Protein AF-0000000084341791 (afdb_homodimer)

Structure (mmCIF, N/CA/C/O backbone):
data_AF-0000000084341791-model_v1
#
loop_
_entity.id
_entity.type
_entity.pdbx_description
1 polymer 'Crotonobetainyl-CoA:carnitine CoA-transferase CaiB'
#
loop_
_atom_site.group_PDB
_atom_site.id
_atom_site.type_symbol
_atom_site.label_atom_id
_atom_site.label_alt_id
_atom_site.label_comp_id
_atom_site.label_asym_id
_atom_site.label_entity_id
_atom_site.label_seq_id
_atom_site.pdbx_PDB_ins_code
_atom_site.Cartn_x
_atom_site.Cartn_y
_atom_site.Cartn_z
_atom_site.occupancy
_atom_site.B_iso_or_equiv
_atom_site.auth_seq_id
_atom_site.auth_comp_id
_atom_site.auth_asym_id
_atom_site.auth_atom_id
_atom_site.pdbx_PDB_model_num
ATOM 1 N N . MET A 1 1 ? 6.156 20.516 -23.969 1 57.09 1 MET A N 1
ATOM 2 C CA . MET A 1 1 ? 6.762 19.234 -24.312 1 57.09 1 MET A CA 1
ATOM 3 C C . MET A 1 1 ? 5.691 18.156 -24.5 1 57.09 1 MET A C 1
ATOM 5 O O . MET A 1 1 ? 4.629 18.219 -23.891 1 57.09 1 MET A O 1
ATOM 9 N N . SER A 1 2 ? 5.855 17.297 -25.5 1 75 2 SER A N 1
ATOM 10 C CA . SER A 1 2 ? 4.84 16.328 -25.922 1 75 2 SER A CA 1
ATOM 11 C C . SER A 1 2 ? 4.688 15.211 -24.891 1 75 2 SER A C 1
ATOM 13 O O . SER A 1 2 ? 5.672 14.773 -24.297 1 75 2 SER A O 1
ATOM 15 N N . VAL A 1 3 ? 3.564 14.898 -24.438 1 87.69 3 VAL A N 1
ATOM 16 C CA . VAL A 1 3 ? 3.184 13.805 -23.547 1 87.69 3 VAL A CA 1
ATOM 17 C C . VAL A 1 3 ? 3.773 12.492 -24.062 1 87.69 3 VAL A C 1
ATOM 19 O O . VAL A 1 3 ? 3.799 12.25 -25.266 1 87.69 3 VAL A O 1
ATOM 22 N N . HIS A 1 4 ? 4.531 11.805 -23.219 1 94 4 HIS A N 1
ATOM 23 C CA . HIS A 1 4 ? 5.137 10.523 -23.562 1 94 4 HIS A CA 1
ATOM 24 C C . HIS A 1 4 ? 5.035 9.531 -22.406 1 94 4 HIS A C 1
ATOM 26 O O . HIS A 1 4 ? 4.566 9.883 -21.328 1 94 4 HIS A O 1
ATOM 32 N N . ALA A 1 5 ? 5.418 8.289 -22.688 1 96.75 5 ALA A N 1
ATOM 33 C CA . ALA A 1 5 ? 5.469 7.273 -21.641 1 96.75 5 ALA A CA 1
ATOM 34 C C . ALA A 1 5 ? 6.871 7.164 -21.047 1 96.75 5 ALA A C 1
ATOM 36 O O . ALA A 1 5 ? 7.828 6.859 -21.766 1 96.75 5 ALA A O 1
ATOM 37 N N . PRO A 1 6 ? 7.027 7.348 -19.797 1 97.62 6 PRO A N 1
ATOM 38 C CA . PRO A 1 6 ? 8.352 7.527 -19.203 1 97.62 6 PRO A CA 1
ATOM 39 C C . PRO A 1 6 ? 9.219 6.273 -19.312 1 97.62 6 PRO A C 1
ATOM 41 O O . PRO A 1 6 ? 10.453 6.371 -19.297 1 97.62 6 PRO A O 1
ATOM 44 N N . LEU A 1 7 ? 8.602 5.082 -19.484 1 98.25 7 LEU A N 1
ATOM 45 C CA . LEU A 1 7 ? 9.406 3.867 -19.484 1 98.25 7 LEU A CA 1
ATOM 46 C C . LEU A 1 7 ? 9.453 3.256 -20.891 1 98.25 7 LEU A C 1
ATOM 48 O O . LEU A 1 7 ? 9.797 2.082 -21.047 1 98.25 7 LEU A O 1
ATOM 52 N N . ASP A 1 8 ? 9.07 4.09 -21.844 1 97.31 8 ASP A N 1
ATOM 53 C CA . ASP A 1 8 ? 9.125 3.639 -23.234 1 97.31 8 ASP A CA 1
ATOM 54 C C . ASP A 1 8 ? 10.516 3.111 -23.578 1 97.31 8 ASP A C 1
ATOM 56 O O . ASP A 1 8 ? 11.523 3.709 -23.203 1 97.31 8 ASP A O 1
ATOM 60 N N . GLY A 1 9 ? 10.508 1.935 -24.266 1 97.38 9 GLY A N 1
ATOM 61 C CA . GLY A 1 9 ? 11.766 1.362 -24.719 1 97.38 9 GLY A CA 1
ATOM 62 C C . GLY A 1 9 ? 12.312 0.304 -23.781 1 97.38 9 GLY A C 1
ATOM 63 O O . GLY A 1 9 ? 13.234 -0.429 -24.141 1 97.38 9 GLY A O 1
ATOM 64 N N . LEU A 1 10 ? 11.781 0.151 -22.609 1 98.62 10 LEU A N 1
ATOM 65 C CA . LEU A 1 10 ? 12.25 -0.841 -21.656 1 98.62 10 LEU A CA 1
ATOM 66 C C . LEU A 1 10 ? 11.539 -2.174 -21.844 1 98.62 10 LEU A C 1
ATOM 68 O O . LEU A 1 10 ? 10.344 -2.203 -22.156 1 98.62 10 LEU A O 1
ATOM 72 N N . ILE A 1 11 ? 12.25 -3.256 -21.641 1 98.88 11 ILE A N 1
ATOM 73 C CA . ILE A 1 11 ? 11.688 -4.602 -21.688 1 98.88 11 ILE A CA 1
ATOM 74 C C . ILE A 1 11 ? 11.719 -5.219 -20.297 1 98.88 11 ILE A C 1
ATOM 76 O O . ILE A 1 11 ? 12.781 -5.324 -19.672 1 98.88 11 ILE A O 1
ATOM 80 N N . VAL A 1 12 ? 10.57 -5.586 -19.812 1 98.94 12 VAL A N 1
ATOM 81 C CA . VAL A 1 12 ? 10.406 -6.262 -18.531 1 98.94 12 VAL A CA 1
ATOM 82 C C . VAL A 1 12 ? 9.969 -7.707 -18.766 1 98.94 12 VAL A C 1
ATOM 84 O O . VAL A 1 12 ? 8.961 -7.953 -19.422 1 98.94 12 VAL A O 1
ATOM 87 N N . VAL A 1 13 ? 10.727 -8.648 -18.25 1 98.88 13 VAL A N 1
ATOM 88 C CA . VAL A 1 13 ? 10.336 -10.055 -18.234 1 98.88 13 VAL A CA 1
ATOM 89 C C . VAL A 1 13 ? 9.859 -10.438 -16.844 1 98.88 13 VAL A C 1
ATOM 91 O O . VAL A 1 13 ? 10.508 -10.125 -15.844 1 98.88 13 VAL A O 1
ATOM 94 N N . ALA A 1 14 ? 8.734 -11.125 -16.797 1 98.75 14 ALA A N 1
ATOM 95 C CA . ALA A 1 14 ? 8.141 -11.406 -15.5 1 98.75 14 ALA A CA 1
ATOM 96 C C . ALA A 1 14 ? 7.844 -12.898 -15.344 1 98.75 14 ALA A C 1
ATOM 98 O O . ALA A 1 14 ? 7.168 -13.492 -16.188 1 98.75 14 ALA A O 1
ATOM 99 N N . LEU A 1 15 ? 8.438 -13.484 -14.336 1 98.31 15 LEU A N 1
ATOM 100 C CA . LEU A 1 15 ? 8.031 -14.781 -13.789 1 98.31 15 LEU A CA 1
ATOM 101 C C . LEU A 1 15 ? 7.133 -14.602 -12.57 1 98.31 15 LEU A C 1
ATOM 103 O O . LEU A 1 15 ? 7.605 -14.648 -11.438 1 98.31 15 LEU A O 1
ATOM 107 N N . GLU A 1 16 ? 5.84 -14.422 -12.883 1 98 16 GLU A N 1
ATOM 108 C CA . GLU A 1 16 ? 4.961 -13.852 -11.859 1 98 16 GLU A CA 1
ATOM 109 C C . GLU A 1 16 ? 3.643 -14.617 -11.781 1 98 16 GLU A C 1
ATOM 111 O O . GLU A 1 16 ? 3.199 -15.203 -12.773 1 98 16 GLU A O 1
ATOM 116 N N . GLN A 1 17 ? 3.029 -14.57 -10.633 1 95.06 17 GLN A N 1
ATOM 117 C CA . GLN A 1 17 ? 1.684 -15.086 -10.398 1 95.06 17 GLN A CA 1
ATOM 118 C C . GLN A 1 17 ? 0.988 -14.32 -9.273 1 95.06 17 GLN A C 1
ATOM 120 O O . GLN A 1 17 ? 1.619 -13.531 -8.57 1 95.06 17 GLN A O 1
ATOM 125 N N . ALA A 1 18 ? -0.302 -14.406 -9.219 1 94.88 18 ALA A N 1
ATOM 126 C CA . ALA A 1 18 ? -1.124 -13.867 -8.133 1 94.88 18 ALA A CA 1
ATOM 127 C C . ALA A 1 18 ? -1.185 -12.344 -8.195 1 94.88 18 ALA A C 1
ATOM 129 O O . ALA A 1 18 ? -1.571 -11.773 -9.219 1 94.88 18 ALA A O 1
ATOM 130 N N . ILE A 1 19 ? -0.731 -11.609 -7.109 1 97.44 19 ILE A N 1
ATOM 131 C CA . ILE A 1 19 ? -1.06 -10.188 -7.078 1 97.44 19 ILE A CA 1
ATOM 132 C C . ILE A 1 19 ? 0.225 -9.367 -7.016 1 97.44 19 ILE A C 1
ATOM 134 O O . ILE A 1 19 ? 0.413 -8.438 -7.809 1 97.44 19 ILE A O 1
ATOM 138 N N . ALA A 1 20 ? 1.196 -9.688 -6.215 1 98.56 20 ALA A N 1
ATOM 139 C CA . ALA A 1 20 ? 2.322 -8.82 -5.883 1 98.56 20 ALA A CA 1
ATOM 140 C C . ALA A 1 20 ? 3.125 -8.461 -7.129 1 98.56 20 ALA A C 1
ATOM 142 O O . ALA A 1 20 ? 3.127 -7.305 -7.562 1 98.56 20 ALA A O 1
ATOM 143 N N . ALA A 1 21 ? 3.711 -9.445 -7.785 1 98.75 21 ALA A N 1
ATOM 144 C CA . ALA A 1 21 ? 4.52 -9.164 -8.969 1 98.75 21 ALA A CA 1
ATOM 145 C C . ALA A 1 21 ? 3.654 -8.664 -10.125 1 98.75 21 ALA A C 1
ATOM 147 O O . ALA A 1 21 ? 4 -7.688 -10.789 1 98.75 21 ALA A O 1
ATOM 148 N N . PRO A 1 22 ? 2.451 -9.242 -10.32 1 98.81 22 PRO A N 1
ATOM 149 C CA . PRO A 1 22 ? 1.64 -8.812 -11.453 1 98.81 22 PRO A CA 1
ATOM 150 C C . PRO A 1 22 ? 1.19 -7.355 -11.336 1 98.81 22 PRO A C 1
ATOM 152 O O . PRO A 1 22 ? 1.139 -6.641 -12.344 1 98.81 22 PRO A O 1
ATOM 155 N N . LEU A 1 23 ? 0.849 -6.879 -10.133 1 98.88 23 LEU A N 1
ATOM 156 C CA . LEU A 1 23 ? 0.471 -5.473 -10 1 98.88 23 LEU A CA 1
ATOM 157 C C . LEU A 1 23 ? 1.667 -4.562 -10.258 1 98.88 23 LEU A C 1
ATOM 159 O O . LEU A 1 23 ? 1.527 -3.508 -10.883 1 98.88 23 LEU A O 1
ATOM 163 N N . CYS A 1 24 ? 2.793 -4.98 -9.773 1 98.88 24 CYS A N 1
ATOM 164 C CA . CYS A 1 24 ? 4.023 -4.246 -10.039 1 98.88 24 CYS A CA 1
ATOM 165 C C . CYS A 1 24 ? 4.246 -4.086 -11.539 1 98.88 24 CYS A C 1
ATOM 167 O O . CYS A 1 24 ? 4.383 -2.965 -12.039 1 98.88 24 CYS A O 1
ATOM 169 N N . THR A 1 25 ? 4.188 -5.176 -12.281 1 98.88 25 THR A N 1
ATOM 170 C CA . THR A 1 25 ? 4.547 -5.141 -13.695 1 98.88 25 THR A CA 1
ATOM 171 C C . THR A 1 25 ? 3.436 -4.496 -14.516 1 98.88 25 THR A C 1
ATOM 173 O O . THR A 1 25 ? 3.697 -3.902 -15.562 1 98.88 25 THR A O 1
ATOM 176 N N . ARG A 1 26 ? 2.201 -4.566 -14.039 1 98.75 26 ARG A N 1
ATOM 177 C CA . ARG A 1 26 ? 1.136 -3.84 -14.719 1 98.75 26 ARG A CA 1
ATOM 178 C C . ARG A 1 26 ? 1.387 -2.336 -14.68 1 98.75 26 ARG A C 1
ATOM 180 O O . ARG A 1 26 ? 1.191 -1.643 -15.68 1 98.75 26 ARG A O 1
ATOM 187 N N . HIS A 1 27 ? 1.832 -1.829 -13.547 1 98.75 27 HIS A N 1
ATOM 188 C CA . HIS A 1 27 ? 2.119 -0.403 -13.438 1 98.75 27 HIS A CA 1
ATOM 189 C C . HIS A 1 27 ? 3.303 -0.012 -14.32 1 98.75 27 HIS A C 1
ATOM 191 O O . HIS A 1 27 ? 3.334 1.091 -14.867 1 98.75 27 HIS A O 1
ATOM 197 N N . LEU A 1 28 ? 4.27 -0.934 -14.453 1 98.88 28 LEU A N 1
ATOM 198 C CA . LEU A 1 28 ? 5.355 -0.669 -15.391 1 98.88 28 LEU A CA 1
ATOM 199 C C . LEU A 1 28 ? 4.836 -0.587 -16.828 1 98.88 28 LEU A C 1
ATOM 201 O O . LEU A 1 28 ? 5.266 0.268 -17.594 1 98.88 28 LEU A O 1
ATOM 205 N N . ALA A 1 29 ? 3.881 -1.458 -17.141 1 98.69 29 ALA A N 1
ATOM 206 C CA . ALA A 1 29 ? 3.256 -1.419 -18.469 1 98.69 29 ALA A CA 1
ATOM 207 C C . ALA A 1 29 ? 2.48 -0.119 -18.656 1 98.69 29 ALA A C 1
ATOM 209 O O . ALA A 1 29 ? 2.551 0.494 -19.734 1 98.69 29 ALA A O 1
ATOM 210 N N . ASP A 1 30 ? 1.73 0.324 -17.609 1 98 30 ASP A N 1
ATOM 211 C CA . ASP A 1 30 ? 1.004 1.589 -17.672 1 98 30 ASP A CA 1
ATOM 212 C C . ASP A 1 30 ? 1.937 2.74 -18.047 1 98 30 ASP A C 1
ATOM 214 O O . ASP A 1 30 ? 1.55 3.645 -18.781 1 98 30 ASP A O 1
ATOM 218 N N . LEU A 1 31 ? 3.168 2.639 -17.547 1 98.19 31 LEU A N 1
ATOM 219 C CA . LEU A 1 31 ? 4.133 3.721 -17.719 1 98.19 31 LEU A CA 1
ATOM 220 C C . LEU A 1 31 ? 4.887 3.572 -19.031 1 98.19 31 LEU A C 1
ATOM 222 O O . LEU A 1 31 ? 5.766 4.383 -19.344 1 98.19 31 LEU A O 1
ATOM 226 N N . GLY A 1 32 ? 4.652 2.453 -19.781 1 98 32 GLY A N 1
ATOM 227 C CA . GLY A 1 32 ? 5.137 2.406 -21.141 1 98 32 GLY A CA 1
ATOM 228 C C . GLY A 1 32 ? 6.109 1.267 -21.391 1 98 32 GLY A C 1
ATOM 229 O O . GLY A 1 32 ? 6.512 1.027 -22.531 1 98 32 GLY A O 1
ATOM 230 N N . ALA A 1 33 ? 6.484 0.497 -20.391 1 98.69 33 ALA A N 1
ATOM 231 C CA . ALA A 1 33 ? 7.395 -0.627 -20.594 1 98.69 33 ALA A CA 1
ATOM 232 C C . ALA A 1 33 ? 6.715 -1.761 -21.359 1 98.69 33 ALA A C 1
ATOM 234 O O . ALA A 1 33 ? 5.504 -1.957 -21.234 1 98.69 33 ALA A O 1
ATOM 235 N N . ARG A 1 34 ? 7.461 -2.424 -22.188 1 98.69 34 ARG A N 1
ATOM 236 C CA . ARG A 1 34 ? 7 -3.695 -22.734 1 98.69 34 ARG A CA 1
ATOM 237 C C . ARG A 1 34 ? 7.145 -4.816 -21.703 1 98.69 34 ARG A C 1
ATOM 239 O O . ARG A 1 34 ? 8.258 -5.184 -21.344 1 98.69 34 ARG A O 1
ATOM 246 N N . VAL A 1 35 ? 6.039 -5.348 -21.25 1 98.88 35 VAL A N 1
ATOM 247 C CA . VAL A 1 35 ? 6.07 -6.375 -20.219 1 98.88 35 VAL A CA 1
ATOM 248 C C . VAL A 1 35 ? 5.715 -7.73 -20.828 1 98.88 35 VAL A C 1
ATOM 250 O O . VAL A 1 35 ? 4.613 -7.91 -21.359 1 98.88 35 VAL A O 1
ATOM 253 N N . ILE A 1 36 ? 6.629 -8.656 -20.703 1 98.88 36 ILE A N 1
ATOM 254 C CA . ILE A 1 36 ? 6.445 -10.023 -21.172 1 98.88 36 ILE A CA 1
ATOM 255 C C . ILE A 1 36 ? 6.266 -10.953 -19.984 1 98.88 36 ILE A C 1
ATOM 257 O O . ILE A 1 36 ? 7.227 -11.25 -19.266 1 98.88 36 ILE A O 1
ATOM 261 N N . LYS A 1 37 ? 5.016 -11.344 -19.781 1 98.81 37 LYS A N 1
ATOM 262 C CA . LYS A 1 37 ? 4.668 -12.297 -18.734 1 98.81 37 LYS A CA 1
ATOM 263 C C . LYS A 1 37 ? 4.867 -13.734 -19.203 1 98.81 37 LYS A C 1
ATOM 265 O O . LYS A 1 37 ? 4.195 -14.18 -20.141 1 98.81 37 LYS A O 1
ATOM 270 N N . VAL A 1 38 ? 5.785 -14.43 -18.578 1 98.62 38 VAL A N 1
ATOM 271 C CA . VAL A 1 38 ? 6.027 -15.836 -18.906 1 98.62 38 VAL A CA 1
ATOM 272 C C . VAL A 1 38 ? 5.145 -16.719 -18.031 1 98.62 38 VAL A C 1
ATOM 274 O O . VAL A 1 38 ? 5.168 -16.609 -16.797 1 98.62 38 VAL A O 1
ATOM 277 N N . GLU A 1 39 ? 4.391 -17.547 -18.672 1 98.12 39 GLU A N 1
ATOM 278 C CA . GLU A 1 39 ? 3.451 -18.422 -17.984 1 98.12 39 GLU A CA 1
ATOM 279 C C . GLU A 1 39 ? 3.645 -19.875 -18.406 1 98.12 39 GLU A C 1
ATOM 281 O O . GLU A 1 39 ? 3.986 -20.156 -19.562 1 98.12 39 GLU A O 1
ATOM 286 N N . HIS A 1 40 ? 3.465 -20.797 -17.438 1 96.19 40 HIS A N 1
ATOM 287 C CA . HIS A 1 40 ? 3.475 -22.203 -17.812 1 96.19 40 HIS A CA 1
ATOM 288 C C . HIS A 1 40 ? 2.314 -22.531 -18.75 1 96.19 40 HIS A C 1
ATOM 290 O O . HIS A 1 40 ? 1.193 -22.062 -18.531 1 96.19 40 HIS A O 1
ATOM 296 N N . PRO A 1 41 ? 2.559 -23.359 -19.766 1 96.31 41 PRO A N 1
ATOM 297 C CA . PRO A 1 41 ? 1.494 -23.641 -20.734 1 96.31 41 PRO A CA 1
ATOM 298 C C . PRO A 1 41 ? 0.311 -24.375 -20.109 1 96.31 41 PRO A C 1
ATOM 300 O O . PRO A 1 41 ? -0.815 -24.266 -20.594 1 96.31 41 PRO A O 1
ATOM 303 N N . ALA A 1 42 ? 0.685 -25.047 -19.047 1 93.12 42 ALA A N 1
ATOM 304 C CA . ALA A 1 42 ? -0.381 -25.781 -18.359 1 93.12 42 ALA A CA 1
ATOM 305 C C . ALA A 1 42 ? -1.102 -24.875 -17.375 1 93.12 42 ALA A C 1
ATOM 307 O O . ALA A 1 42 ? -0.732 -24.812 -16.188 1 93.12 42 ALA A O 1
ATOM 308 N N . GLY A 1 43 ? -2.039 -24.078 -17.828 1 91.25 43 GLY A N 1
ATOM 309 C CA . GLY A 1 43 ? -2.955 -23.359 -16.969 1 91.25 43 GLY A CA 1
ATOM 310 C C . GLY A 1 43 ? -2.521 -21.938 -16.688 1 91.25 43 GLY A C 1
ATOM 311 O O . GLY A 1 43 ? -3.346 -21.094 -16.344 1 91.25 43 GLY A O 1
ATOM 312 N N . GLY A 1 44 ? -1.209 -21.641 -16.797 1 95.25 44 GLY A N 1
ATOM 313 C CA . GLY A 1 44 ? -0.742 -20.281 -16.609 1 95.25 44 GLY A CA 1
ATOM 314 C C . GLY A 1 44 ? -0.824 -19.828 -15.156 1 95.25 44 GLY A C 1
ATOM 315 O O . GLY A 1 44 ? -0.573 -20.609 -14.242 1 95.25 44 GLY A O 1
ATOM 316 N N . ASP A 1 45 ? -1.034 -18.562 -14.922 1 94.75 45 ASP A N 1
ATOM 317 C CA . ASP A 1 45 ? -1.21 -17.938 -13.617 1 94.75 45 ASP A CA 1
ATOM 318 C C . ASP A 1 45 ? -2.455 -18.469 -12.914 1 94.75 45 ASP A C 1
ATOM 320 O O . ASP A 1 45 ? -3.529 -18.531 -13.516 1 94.75 45 ASP A O 1
ATOM 324 N N . THR A 1 46 ? -2.32 -18.781 -11.688 1 87.69 46 THR A N 1
ATOM 325 C CA . THR A 1 46 ? -3.416 -19.391 -10.938 1 87.69 46 THR A CA 1
ATOM 326 C C . THR A 1 46 ? -4.617 -18.453 -10.883 1 87.69 46 THR A C 1
ATOM 328 O O . THR A 1 46 ? -5.762 -18.906 -10.828 1 87.69 46 THR A O 1
ATOM 331 N N . THR A 1 47 ? -4.406 -17.125 -10.945 1 91.5 47 THR A N 1
ATOM 332 C CA . THR A 1 47 ? -5.496 -16.156 -10.828 1 91.5 47 THR A CA 1
ATOM 333 C C . THR A 1 47 ? -6.43 -16.25 -12.031 1 91.5 47 THR A C 1
ATOM 335 O O . THR A 1 47 ? -7.562 -15.766 -11.984 1 91.5 47 THR A O 1
ATOM 338 N N . ARG A 1 48 ? -5.961 -16.859 -13.172 1 93 48 ARG A N 1
ATOM 339 C CA . ARG A 1 48 ? -6.82 -17.047 -14.336 1 93 48 ARG A CA 1
ATOM 340 C C . ARG A 1 48 ? -8.047 -17.891 -13.984 1 93 48 ARG A C 1
ATOM 342 O O . ARG A 1 48 ? -9.07 -17.812 -14.664 1 93 48 ARG A O 1
ATOM 349 N N . HIS A 1 49 ? -7.914 -18.594 -12.852 1 88.19 49 HIS A N 1
ATOM 350 C CA . HIS A 1 49 ? -8.906 -19.625 -12.602 1 88.19 49 HIS A CA 1
ATOM 351 C C . HIS A 1 49 ? -9.688 -19.359 -11.32 1 88.19 49 HIS A C 1
ATOM 353 O O . HIS A 1 49 ? -10.406 -20.219 -10.828 1 88.19 49 HIS A O 1
ATOM 359 N N . TYR A 1 50 ? -9.516 -18.188 -10.695 1 86.5 50 TYR A N 1
ATOM 360 C CA . TYR A 1 50 ? -10.211 -17.875 -9.453 1 86.5 50 TYR A CA 1
ATOM 361 C C . TYR A 1 50 ? -11.719 -17.844 -9.664 1 86.5 50 TYR A C 1
ATOM 363 O O . TYR A 1 50 ? -12.484 -18.281 -8.805 1 86.5 50 TYR A O 1
ATOM 371 N N . ASP A 1 51 ? -12.109 -17.344 -10.773 1 88.25 51 ASP A N 1
ATOM 372 C CA . ASP A 1 51 ? -13.508 -17.219 -11.172 1 88.25 51 ASP A CA 1
ATOM 373 C C . ASP A 1 51 ? -13.633 -16.953 -12.672 1 88.25 51 ASP A C 1
ATOM 375 O O . ASP A 1 51 ? -12.695 -17.234 -13.43 1 88.25 51 ASP A O 1
ATOM 379 N N . GLN A 1 52 ? -14.805 -16.562 -13.172 1 92 52 GLN A N 1
ATOM 380 C CA . GLN A 1 52 ? -15.039 -16.312 -14.594 1 92 52 GLN A CA 1
ATOM 381 C C . GLN A 1 52 ? -15.977 -15.125 -14.797 1 92 52 GLN A C 1
ATOM 383 O O . GLN A 1 52 ? -16.703 -15.07 -15.789 1 92 52 GLN A O 1
ATOM 388 N N . VAL A 1 53 ? -15.906 -14.172 -13.875 1 92.81 53 VAL A N 1
ATOM 389 C CA . VAL A 1 53 ? -16.984 -13.188 -13.789 1 92.81 53 VAL A CA 1
ATOM 390 C C . VAL A 1 53 ? -16.828 -12.148 -14.898 1 92.81 53 VAL A C 1
ATOM 392 O O . VAL A 1 53 ? -17.812 -11.594 -15.383 1 92.81 53 VAL A O 1
ATOM 395 N N . VAL A 1 54 ? -15.586 -11.891 -15.32 1 96.56 54 VAL A N 1
ATOM 396 C CA . VAL A 1 54 ? -15.328 -10.867 -16.328 1 96.56 54 VAL A CA 1
ATOM 397 C C . VAL A 1 54 ? -15.336 -11.492 -17.719 1 96.56 54 VAL A C 1
ATOM 399 O O . VAL A 1 54 ? -14.281 -11.82 -18.266 1 96.56 54 VAL A O 1
ATOM 402 N N . HIS A 1 55 ? -16.453 -11.711 -18.297 1 95.31 55 HIS A N 1
ATOM 403 C CA . HIS A 1 55 ? -16.625 -12.289 -19.625 1 95.31 55 HIS A CA 1
ATOM 404 C C . HIS A 1 55 ? -15.844 -13.586 -19.766 1 95.31 55 HIS A C 1
ATOM 406 O O . HIS A 1 55 ? -15.125 -13.781 -20.75 1 95.31 55 HIS A O 1
ATOM 412 N N . GLY A 1 56 ? -15.805 -14.352 -18.812 1 93.5 56 GLY A N 1
ATOM 413 C CA . GLY A 1 56 ? -15.141 -15.648 -18.844 1 93.5 56 GLY A CA 1
ATOM 414 C C . GLY A 1 56 ? -13.75 -15.617 -18.25 1 93.5 56 GLY A C 1
ATOM 415 O O . GLY A 1 56 ? -13.125 -16.672 -18.078 1 93.5 56 GLY A O 1
ATOM 416 N N . MET A 1 57 ? -13.266 -14.43 -17.891 1 95 57 MET A N 1
ATOM 417 C CA . MET A 1 57 ? -11.969 -14.266 -17.234 1 95 57 MET A CA 1
ATOM 418 C C . MET A 1 57 ? -12.148 -13.984 -15.742 1 95 57 MET A C 1
ATOM 420 O O . MET A 1 57 ? -13.227 -13.555 -15.312 1 95 57 MET A O 1
ATOM 424 N N . ALA A 1 58 ? -11.133 -14.25 -15.023 1 93.25 58 ALA A N 1
ATOM 425 C CA . ALA A 1 58 ? -11.172 -13.984 -13.586 1 93.25 58 ALA A CA 1
ATOM 426 C C . ALA A 1 58 ? -11.031 -12.492 -13.297 1 93.25 58 ALA A C 1
ATOM 428 O O . ALA A 1 58 ? -10.273 -11.797 -13.961 1 93.25 58 ALA A O 1
ATOM 429 N N . ALA A 1 59 ? -11.734 -12.016 -12.273 1 95 59 ALA A N 1
ATOM 430 C CA . ALA A 1 59 ? -11.727 -10.609 -11.867 1 95 59 ALA A CA 1
ATOM 431 C C . ALA A 1 59 ? -10.312 -10.141 -11.523 1 95 59 ALA A C 1
ATOM 433 O O . ALA A 1 59 ? -9.898 -9.062 -11.945 1 95 59 ALA A O 1
ATOM 434 N N . HIS A 1 60 ? -9.555 -10.992 -10.828 1 95.38 60 HIS A N 1
ATOM 435 C CA . HIS A 1 60 ? -8.203 -10.633 -10.43 1 95.38 60 HIS A CA 1
ATOM 436 C C . HIS A 1 60 ? -7.277 -10.531 -11.633 1 95.38 60 HIS A C 1
ATOM 438 O O . HIS A 1 60 ? -6.527 -9.562 -11.766 1 95.38 60 HIS A O 1
ATOM 444 N N . PHE A 1 61 ? -7.371 -11.516 -12.5 1 97.12 61 PHE A N 1
ATOM 445 C CA . PHE A 1 61 ? -6.457 -11.547 -13.633 1 97.12 61 PHE A CA 1
ATOM 446 C C . PHE A 1 61 ? -6.676 -10.344 -14.539 1 97.12 61 PHE A C 1
ATOM 448 O O . PHE A 1 61 ? -5.715 -9.711 -14.984 1 97.12 61 PHE A O 1
ATOM 455 N N . ALA A 1 62 ? -7.93 -10 -14.812 1 97.81 62 ALA A N 1
ATOM 456 C CA . ALA A 1 62 ? -8.25 -8.859 -15.664 1 97.81 62 ALA A CA 1
ATOM 457 C C . ALA A 1 62 ? -7.73 -7.562 -15.07 1 97.81 62 ALA A C 1
ATOM 459 O O . ALA A 1 62 ? -7.25 -6.688 -15.789 1 97.81 62 ALA A O 1
ATOM 460 N N . TRP A 1 63 ? -7.77 -7.484 -13.797 1 97.69 63 TRP A N 1
ATOM 461 C CA . TRP A 1 63 ? -7.305 -6.309 -13.07 1 97.69 63 TRP A CA 1
ATOM 462 C C . TRP A 1 63 ? -5.789 -6.176 -13.148 1 97.69 63 TRP A C 1
ATOM 464 O O . TRP A 1 63 ? -5.266 -5.086 -13.391 1 97.69 63 TRP A O 1
ATOM 474 N N . LEU A 1 64 ? -5.074 -7.199 -13.195 1 98.31 64 LEU A N 1
ATOM 475 C CA . LEU A 1 64 ? -3.648 -7.184 -12.898 1 98.31 64 LEU A CA 1
ATOM 476 C C . LEU A 1 64 ? -2.826 -7.293 -14.18 1 98.31 64 LEU A C 1
ATOM 478 O O . LEU A 1 64 ? -1.61 -7.086 -14.156 1 98.31 64 LEU A O 1
ATOM 482 N N . ASN A 1 65 ? -3.477 -7.602 -15.328 1 98.38 65 ASN A N 1
ATOM 483 C CA . ASN A 1 65 ? -2.607 -8.055 -16.406 1 98.38 65 ASN A CA 1
ATOM 484 C C . ASN A 1 65 ? -2.912 -7.332 -17.719 1 98.38 65 ASN A C 1
ATOM 486 O O . ASN A 1 65 ? -2.494 -7.773 -18.797 1 98.38 65 ASN A O 1
ATOM 490 N N . HIS A 1 66 ? -3.693 -6.273 -17.688 1 97.62 66 HIS A N 1
ATOM 491 C CA . HIS A 1 66 ? -3.793 -5.5 -18.922 1 97.62 66 HIS A CA 1
ATOM 492 C C . HIS A 1 66 ? -2.488 -4.77 -19.219 1 97.62 66 HIS A C 1
ATOM 494 O O . HIS A 1 66 ? -1.789 -4.336 -18.312 1 97.62 66 HIS A O 1
ATOM 500 N N . GLY A 1 67 ? -2.127 -4.691 -20.484 1 97.88 67 GLY A N 1
ATOM 501 C CA . GLY A 1 67 ? -0.919 -4.023 -20.953 1 97.88 67 GLY A CA 1
ATOM 502 C C . GLY A 1 67 ? 0.263 -4.965 -21.094 1 97.88 67 GLY A C 1
ATOM 503 O O . GLY A 1 67 ? 1.321 -4.566 -21.594 1 97.88 67 GLY A O 1
ATOM 504 N N . LYS A 1 68 ? 0.06 -6.266 -20.781 1 98.44 68 LYS A N 1
ATOM 505 C CA . LYS A 1 68 ? 1.156 -7.227 -20.844 1 98.44 68 LYS A CA 1
ATOM 506 C C . LYS A 1 68 ? 1.011 -8.148 -22.047 1 98.44 68 LYS A C 1
ATOM 508 O O . LYS A 1 68 ? -0.081 -8.281 -22.609 1 98.44 68 LYS A O 1
ATOM 513 N N . GLU A 1 69 ? 2.121 -8.727 -22.453 1 98.56 69 GLU A N 1
ATOM 514 C CA . GLU A 1 69 ? 2.145 -9.875 -23.359 1 98.56 69 GLU A CA 1
ATOM 515 C C . GLU A 1 69 ? 2.273 -11.188 -22.578 1 98.56 69 GLU A C 1
ATOM 517 O O . GLU A 1 69 ? 3.018 -11.266 -21.594 1 98.56 69 GLU A O 1
ATOM 522 N N . SER A 1 70 ? 1.494 -12.195 -22.984 1 98.75 70 SER A N 1
ATOM 523 C CA . SER A 1 70 ? 1.597 -13.516 -22.375 1 98.75 70 SER A CA 1
ATOM 524 C C . SER A 1 70 ? 2.352 -14.484 -23.281 1 98.75 70 SER A C 1
ATOM 526 O O . SER A 1 70 ? 1.99 -14.664 -24.453 1 98.75 70 SER A O 1
ATOM 528 N N . VAL A 1 71 ? 3.367 -15.016 -22.781 1 98.69 71 VAL A N 1
ATOM 529 C CA . VAL A 1 71 ? 4.168 -16.016 -23.469 1 98.69 71 VAL A CA 1
ATOM 530 C C . VAL A 1 71 ? 4.164 -17.328 -22.672 1 98.69 71 VAL A C 1
ATOM 532 O O . VAL A 1 71 ? 4.582 -17.359 -21.516 1 98.69 71 VAL A O 1
ATOM 535 N N . ALA A 1 72 ? 3.707 -18.406 -23.297 1 98.5 72 ALA A N 1
ATOM 536 C CA . ALA A 1 72 ? 3.615 -19.688 -22.625 1 98.5 72 ALA A CA 1
ATOM 537 C C . ALA A 1 72 ? 4.887 -20.516 -22.828 1 98.5 72 ALA A C 1
ATOM 539 O O . ALA A 1 72 ? 5.152 -20.984 -23.938 1 98.5 72 ALA A O 1
ATOM 540 N N . LEU A 1 73 ? 5.664 -20.656 -21.734 1 97.88 73 LEU A N 1
ATOM 541 C CA . LEU A 1 73 ? 6.914 -21.406 -21.797 1 97.88 73 LEU A CA 1
ATOM 542 C C . LEU A 1 73 ? 7.008 -22.391 -20.625 1 97.88 73 LEU A C 1
ATOM 544 O O . LEU A 1 73 ? 6.672 -22.047 -19.5 1 97.88 73 LEU A O 1
ATOM 548 N N . ASP A 1 74 ? 7.348 -23.578 -20.922 1 97.06 74 ASP A N 1
ATOM 549 C CA . ASP A 1 74 ? 7.805 -24.531 -19.922 1 97.06 74 ASP A CA 1
ATOM 550 C C . ASP A 1 74 ? 9.32 -24.453 -19.75 1 97.06 74 ASP A C 1
ATOM 552 O O . ASP A 1 74 ? 10.07 -25.031 -20.531 1 97.06 74 ASP A O 1
ATOM 556 N N . LEU A 1 75 ? 9.773 -23.859 -18.688 1 95.94 75 LEU A N 1
ATOM 557 C CA . LEU A 1 75 ? 11.188 -23.531 -18.516 1 95.94 75 LEU A CA 1
ATOM 558 C C . LEU A 1 75 ? 12.008 -24.781 -18.203 1 95.94 75 LEU A C 1
ATOM 560 O O . LEU A 1 75 ? 13.234 -24.703 -18.109 1 95.94 75 LEU A O 1
ATOM 564 N N . THR A 1 76 ? 11.328 -25.922 -18.094 1 93.69 76 THR A N 1
ATOM 565 C CA . THR A 1 76 ? 12.047 -27.188 -17.953 1 93.69 76 THR A CA 1
ATOM 566 C C . THR A 1 76 ? 12.359 -27.797 -19.312 1 93.69 76 THR A C 1
ATOM 568 O O . THR A 1 76 ? 13.164 -28.719 -19.422 1 93.69 76 THR A O 1
ATOM 571 N N . SER A 1 77 ? 11.711 -27.281 -20.312 1 94.31 77 SER A N 1
ATOM 572 C CA . SER A 1 77 ? 11.992 -27.672 -21.688 1 94.31 77 SER A CA 1
ATOM 573 C C . SER A 1 77 ? 13.227 -26.953 -22.219 1 94.31 77 SER A C 1
ATOM 575 O O . SER A 1 77 ? 13.352 -25.734 -22.078 1 94.31 77 SER A O 1
ATOM 577 N N . THR A 1 78 ? 14.031 -27.672 -22.938 1 93.25 78 THR A N 1
ATOM 578 C CA . THR A 1 78 ? 15.258 -27.109 -23.484 1 93.25 78 THR A CA 1
ATOM 579 C C . THR A 1 78 ? 14.938 -26 -24.5 1 93.25 78 THR A C 1
ATOM 581 O O . THR A 1 78 ? 15.562 -24.938 -24.484 1 93.25 78 THR A O 1
ATOM 584 N N . VAL A 1 79 ? 13.984 -26.25 -25.312 1 93.06 79 VAL A N 1
ATOM 585 C CA . VAL A 1 79 ? 13.609 -25.312 -26.359 1 93.06 79 VAL A CA 1
ATOM 586 C C . VAL A 1 79 ? 13.055 -24.031 -25.75 1 93.06 79 VAL A C 1
ATOM 588 O O . VAL A 1 79 ? 13.453 -22.922 -26.125 1 93.06 79 VAL A O 1
ATOM 591 N N . ASP A 1 80 ? 12.172 -24.141 -24.812 1 95.88 80 ASP A N 1
ATOM 592 C CA . ASP A 1 80 ? 11.547 -22.984 -24.172 1 95.88 80 ASP A CA 1
ATOM 593 C C . ASP A 1 80 ? 12.562 -22.219 -23.328 1 95.88 80 ASP A C 1
ATOM 595 O O . ASP A 1 80 ? 12.523 -21 -23.25 1 95.88 80 ASP A O 1
ATOM 599 N N . ARG A 1 81 ? 13.477 -22.969 -22.75 1 95.75 81 ARG A N 1
ATOM 600 C CA . ARG A 1 81 ? 14.523 -22.344 -21.953 1 95.75 81 ARG A CA 1
ATOM 601 C C . ARG A 1 81 ? 15.438 -21.484 -22.812 1 95.75 81 ARG A C 1
ATOM 603 O O . ARG A 1 81 ? 15.852 -20.406 -22.391 1 95.75 81 ARG A O 1
ATOM 610 N N . GLN A 1 82 ? 15.719 -21.922 -23.969 1 95.44 82 GLN A N 1
ATOM 611 C CA . GLN A 1 82 ? 16.562 -21.141 -24.875 1 95.44 82 GLN A CA 1
ATOM 612 C C . GLN A 1 82 ? 15.883 -19.828 -25.25 1 95.44 82 GLN A C 1
ATOM 614 O O . GLN A 1 82 ? 16.547 -18.781 -25.312 1 95.44 82 GLN A O 1
ATOM 619 N N . LEU A 1 83 ? 14.609 -19.906 -25.516 1 96.12 83 LEU A N 1
ATOM 620 C CA . LEU A 1 83 ? 13.875 -18.672 -25.812 1 96.12 83 LEU A CA 1
ATOM 621 C C . LEU A 1 83 ? 13.883 -17.734 -24.625 1 96.12 83 LEU A C 1
ATOM 623 O O . LEU A 1 83 ? 14.07 -16.516 -24.781 1 96.12 83 LEU A O 1
ATOM 627 N N . PHE A 1 84 ? 13.703 -18.266 -23.484 1 97.38 84 PHE A N 1
ATOM 628 C CA . PHE A 1 84 ? 13.719 -17.469 -22.266 1 97.38 84 PHE A CA 1
ATOM 629 C C . PHE A 1 84 ? 15.062 -16.781 -22.094 1 97.38 84 PHE A C 1
ATOM 631 O O . PHE A 1 84 ? 15.117 -15.586 -21.766 1 97.38 84 PHE A O 1
ATOM 638 N N . ASP A 1 85 ? 16.125 -17.484 -22.281 1 95.94 85 ASP A N 1
ATOM 639 C CA . ASP A 1 85 ? 17.469 -16.922 -22.156 1 95.94 85 ASP A CA 1
ATOM 640 C C . ASP A 1 85 ? 17.703 -15.812 -23.172 1 95.94 85 ASP A C 1
ATOM 642 O O . ASP A 1 85 ? 18.359 -14.812 -22.859 1 95.94 85 ASP A O 1
ATOM 646 N N . ALA A 1 86 ? 17.188 -16.016 -24.375 1 96.25 86 ALA A N 1
ATOM 647 C CA . ALA A 1 86 ? 17.281 -14.977 -25.391 1 96.25 86 ALA A CA 1
ATOM 648 C C . ALA A 1 86 ? 16.531 -13.719 -24.969 1 96.25 86 ALA A C 1
ATOM 650 O O . ALA A 1 86 ? 17 -12.602 -25.188 1 96.25 86 ALA A O 1
ATOM 651 N N . LEU A 1 87 ? 15.359 -13.875 -24.344 1 96.38 87 LEU A N 1
ATOM 652 C CA . LEU A 1 87 ? 14.586 -12.766 -23.812 1 96.38 87 LEU A CA 1
ATOM 653 C C . LEU A 1 87 ? 15.375 -12.023 -22.734 1 96.38 87 LEU A C 1
ATOM 655 O O . LEU A 1 87 ? 15.398 -10.797 -22.719 1 96.38 87 LEU A O 1
ATOM 659 N N . LEU A 1 88 ? 15.977 -12.766 -21.859 1 95.81 88 LEU A N 1
ATOM 660 C CA . LEU A 1 88 ? 16.703 -12.195 -20.734 1 95.81 88 LEU A CA 1
ATOM 661 C C . LEU A 1 88 ? 17.875 -11.352 -21.203 1 95.81 88 LEU A C 1
ATOM 663 O O . LEU A 1 88 ? 18.203 -10.344 -20.578 1 95.81 88 LEU A O 1
ATOM 667 N N . ARG A 1 89 ? 18.5 -11.742 -22.312 1 95.69 89 ARG A N 1
ATOM 668 C CA . ARG A 1 89 ? 19.641 -11.008 -22.844 1 95.69 89 ARG A CA 1
ATOM 669 C C . ARG A 1 89 ? 19.219 -9.602 -23.281 1 95.69 89 ARG A C 1
ATOM 671 O O . ARG A 1 89 ? 20.031 -8.672 -23.234 1 95.69 89 ARG A O 1
ATOM 678 N N . GLU A 1 90 ? 17.984 -9.492 -23.641 1 96.88 90 GLU A N 1
ATOM 679 C CA . GLU A 1 90 ? 17.516 -8.203 -24.156 1 96.88 90 GLU A CA 1
ATOM 680 C C . GLU A 1 90 ? 16.75 -7.441 -23.078 1 96.88 90 GLU A C 1
ATOM 682 O O . GLU A 1 90 ? 16.453 -6.258 -23.25 1 96.88 90 GLU A O 1
ATOM 687 N N . ALA A 1 91 ? 16.469 -8.062 -21.969 1 98.38 91 ALA A N 1
ATOM 688 C CA . ALA A 1 91 ? 15.617 -7.492 -20.938 1 98.38 91 ALA A CA 1
ATOM 689 C C . ALA A 1 91 ? 16.359 -6.422 -20.141 1 98.38 91 ALA A C 1
ATOM 691 O O . ALA A 1 91 ? 17.578 -6.527 -19.922 1 98.38 91 ALA A O 1
ATOM 692 N N . ASP A 1 92 ? 15.602 -5.426 -19.672 1 98.75 92 ASP A N 1
ATOM 693 C CA . ASP A 1 92 ? 16.094 -4.43 -18.719 1 98.75 92 ASP A CA 1
ATOM 694 C C . ASP A 1 92 ? 15.805 -4.84 -17.281 1 98.75 92 ASP A C 1
ATOM 696 O O . ASP A 1 92 ? 16.562 -4.512 -16.375 1 98.75 92 ASP A O 1
ATOM 700 N N . VAL A 1 93 ? 14.703 -5.488 -17.078 1 98.88 93 VAL A N 1
ATOM 701 C CA . VAL A 1 93 ? 14.211 -5.824 -15.75 1 98.88 93 VAL A CA 1
ATOM 702 C C . VAL A 1 93 ? 13.672 -7.25 -15.742 1 98.88 93 VAL A C 1
ATOM 704 O O . VAL A 1 93 ? 12.984 -7.664 -16.688 1 98.88 93 VAL A O 1
ATOM 707 N N . LEU A 1 94 ? 13.992 -8.008 -14.742 1 98.75 94 LEU A N 1
ATOM 708 C CA . LEU A 1 94 ? 13.352 -9.273 -14.406 1 98.75 94 LEU A CA 1
ATOM 709 C C . LEU A 1 94 ? 12.656 -9.188 -13.047 1 98.75 94 LEU A C 1
ATOM 711 O O . LEU A 1 94 ? 13.289 -8.852 -12.047 1 98.75 94 LEU A O 1
ATOM 715 N N . VAL A 1 95 ? 11.367 -9.422 -13 1 98.75 95 VAL A N 1
ATOM 716 C CA . VAL A 1 95 ? 10.609 -9.508 -11.758 1 98.75 95 VAL A CA 1
ATOM 717 C C . VAL A 1 95 ? 10.125 -10.938 -11.539 1 98.75 95 VAL A C 1
ATOM 719 O O . VAL A 1 95 ? 9.594 -11.562 -12.453 1 98.75 95 VAL A O 1
ATOM 722 N N . SER A 1 96 ? 10.344 -11.43 -10.352 1 98.19 96 SER A N 1
ATOM 723 C CA . SER A 1 96 ? 9.922 -12.789 -10.039 1 98.19 96 SER A CA 1
ATOM 724 C C . SER A 1 96 ? 9.273 -12.875 -8.664 1 98.19 96 SER A C 1
ATOM 726 O O . SER A 1 96 ? 9.672 -12.156 -7.742 1 98.19 96 SER A O 1
ATOM 728 N N . ASN A 1 97 ? 8.211 -13.664 -8.484 1 97.75 97 ASN A N 1
ATOM 729 C CA . ASN A 1 97 ? 7.637 -13.969 -7.176 1 97.75 97 ASN A CA 1
ATOM 730 C C . ASN A 1 97 ? 7.281 -15.445 -7.055 1 97.75 97 ASN A C 1
ATOM 732 O O . ASN A 1 97 ? 6.184 -15.789 -6.613 1 97.75 97 ASN A O 1
ATOM 736 N N . LEU A 1 98 ? 8.172 -16.328 -7.379 1 94.19 98 LEU A N 1
ATOM 737 C CA . LEU A 1 98 ? 7.969 -17.781 -7.336 1 94.19 98 LEU A CA 1
ATOM 738 C C . LEU A 1 98 ? 8.156 -18.312 -5.922 1 94.19 98 LEU A C 1
ATOM 740 O O . LEU A 1 98 ? 8.609 -17.578 -5.031 1 94.19 98 LEU A O 1
ATOM 744 N N . ALA A 1 99 ? 7.801 -19.594 -5.73 1 90.88 99 ALA A N 1
ATOM 745 C CA . ALA A 1 99 ? 7.984 -20.25 -4.438 1 90.88 99 ALA A CA 1
ATOM 746 C C . ALA A 1 99 ? 9.453 -20.25 -4.031 1 90.88 99 ALA A C 1
ATOM 748 O O . ALA A 1 99 ? 10.344 -20.156 -4.879 1 90.88 99 ALA A O 1
ATOM 749 N N . PRO A 1 100 ? 9.641 -20.375 -2.75 1 89.62 100 PRO A N 1
ATOM 750 C CA . PRO A 1 100 ? 11.031 -20.359 -2.279 1 89.62 100 PRO A CA 1
ATOM 751 C C . PRO A 1 100 ? 11.906 -21.375 -3 1 89.62 100 PRO A C 1
ATOM 753 O O . PRO A 1 100 ? 11.531 -22.547 -3.111 1 89.62 100 PRO A O 1
ATOM 756 N N . GLY A 1 101 ? 13.031 -20.906 -3.572 1 88.19 101 GLY A N 1
ATOM 757 C CA . GLY A 1 101 ? 14.016 -21.781 -4.184 1 88.19 101 GLY A CA 1
ATOM 758 C C . GLY A 1 101 ? 13.719 -22.094 -5.637 1 88.19 101 GLY A C 1
ATOM 759 O O . GLY A 1 101 ? 14.578 -22.594 -6.359 1 88.19 101 GLY A O 1
ATOM 760 N N . ALA A 1 102 ? 12.555 -21.734 -6.09 1 90.25 102 ALA A N 1
ATOM 761 C CA . ALA A 1 102 ? 12.125 -22.109 -7.434 1 90.25 102 ALA A CA 1
ATOM 762 C C . ALA A 1 102 ? 12.984 -21.422 -8.492 1 90.25 102 ALA A C 1
ATOM 764 O O . ALA A 1 102 ? 13.391 -22.047 -9.469 1 90.25 102 ALA A O 1
ATOM 765 N N . LEU A 1 103 ? 13.242 -20.156 -8.328 1 92.44 103 LEU A N 1
ATOM 766 C CA . LEU A 1 103 ? 14.047 -19.406 -9.281 1 92.44 103 LEU A CA 1
ATOM 767 C C . LEU A 1 103 ? 15.453 -19.984 -9.383 1 92.44 103 LEU A C 1
ATOM 769 O O . LEU A 1 103 ? 15.984 -20.141 -10.492 1 92.44 103 LEU A O 1
ATOM 773 N N . ALA A 1 104 ? 15.992 -20.375 -8.297 1 91.31 104 ALA A N 1
ATOM 774 C CA . ALA A 1 104 ? 17.328 -20.969 -8.258 1 91.31 104 ALA A CA 1
ATOM 775 C C . ALA A 1 104 ? 17.344 -22.344 -8.922 1 91.31 104 ALA A C 1
ATOM 777 O O . ALA A 1 104 ? 18.312 -22.703 -9.609 1 91.31 104 ALA A O 1
ATOM 778 N N . ARG A 1 105 ? 16.328 -23.109 -8.719 1 92.81 105 ARG A N 1
ATOM 779 C CA . ARG A 1 105 ? 16.234 -24.438 -9.305 1 92.81 105 ARG A CA 1
ATOM 780 C C . ARG A 1 105 ? 16.188 -24.375 -10.828 1 92.81 105 ARG A C 1
ATOM 782 O O . ARG A 1 105 ? 16.609 -25.312 -11.508 1 92.81 105 ARG A O 1
ATOM 789 N N . LEU A 1 106 ? 15.75 -23.219 -11.297 1 92.81 106 LEU A N 1
ATOM 790 C CA . LEU A 1 106 ? 15.711 -23.016 -12.742 1 92.81 106 LEU A CA 1
ATOM 791 C C . LEU A 1 106 ? 17.047 -22.484 -13.25 1 92.81 106 LEU A C 1
ATOM 793 O O . LEU A 1 106 ? 17.188 -22.172 -14.438 1 92.81 106 LEU A O 1
ATOM 797 N N . GLY A 1 107 ? 18 -22.312 -12.336 1 92.19 107 GLY A N 1
ATOM 798 C CA . GLY A 1 107 ? 19.297 -21.766 -12.719 1 92.19 107 GLY A CA 1
ATOM 799 C C . GLY A 1 107 ? 19.281 -20.25 -12.875 1 92.19 107 GLY A C 1
ATOM 800 O O . GLY A 1 107 ? 20.156 -19.688 -13.531 1 92.19 107 GLY A O 1
ATOM 801 N N . LEU A 1 108 ? 18.297 -19.625 -12.266 1 94.75 108 LEU A N 1
ATOM 802 C CA . LEU A 1 108 ? 18.109 -18.188 -12.43 1 94.75 108 LEU A CA 1
ATOM 803 C C . LEU A 1 108 ? 18.297 -17.453 -11.109 1 94.75 108 LEU A C 1
ATOM 805 O O . LEU A 1 108 ? 17.594 -16.469 -10.828 1 94.75 108 LEU A O 1
ATOM 809 N N . ALA A 1 109 ? 19.219 -17.984 -10.328 1 93.25 109 ALA A N 1
ATOM 810 C CA . ALA A 1 109 ? 19.484 -17.297 -9.062 1 93.25 109 ALA A CA 1
ATOM 811 C C . ALA A 1 109 ? 19.875 -15.844 -9.305 1 93.25 109 ALA A C 1
ATOM 813 O O . ALA A 1 109 ? 20.688 -15.547 -10.188 1 93.25 109 ALA A O 1
ATOM 814 N N . PRO A 1 110 ? 19.359 -14.953 -8.508 1 91.5 110 PRO A N 1
ATOM 815 C CA . PRO A 1 110 ? 19.5 -13.516 -8.766 1 91.5 110 PRO A CA 1
ATOM 816 C C . PRO A 1 110 ? 20.969 -13.078 -8.812 1 91.5 110 PRO A C 1
ATOM 818 O O . PRO A 1 110 ? 21.359 -12.305 -9.695 1 91.5 110 PRO A O 1
ATOM 821 N N . VAL A 1 111 ? 21.766 -13.586 -7.945 1 87.88 111 VAL A N 1
ATOM 822 C CA . VAL A 1 111 ? 23.172 -13.188 -7.895 1 87.88 111 VAL A CA 1
ATOM 823 C C . VAL A 1 111 ? 23.875 -13.625 -9.172 1 87.88 111 VAL A C 1
ATOM 825 O O . VAL A 1 111 ? 24.641 -12.859 -9.758 1 87.88 111 VAL A O 1
ATOM 828 N N . GLY A 1 112 ? 23.578 -14.828 -9.625 1 91.44 112 GLY A N 1
ATOM 829 C CA . GLY A 1 112 ? 24.141 -15.312 -10.883 1 91.44 112 GLY A CA 1
ATOM 830 C C . GLY A 1 112 ? 23.688 -14.508 -12.086 1 91.44 112 GLY A C 1
ATOM 831 O O . GLY A 1 112 ? 24.484 -14.234 -12.984 1 91.44 112 GLY A O 1
ATOM 832 N N . LEU A 1 113 ? 22.469 -14.086 -12.086 1 93.81 113 LEU A N 1
ATOM 833 C CA . LEU A 1 113 ? 21.922 -13.297 -13.18 1 93.81 113 LEU A CA 1
ATOM 834 C C . LEU A 1 113 ? 22.609 -11.945 -13.266 1 93.81 113 LEU A C 1
ATOM 836 O O . LEU A 1 113 ? 22.891 -11.453 -14.367 1 93.81 113 LEU A O 1
ATOM 840 N N . ALA A 1 114 ? 22.875 -11.344 -12.133 1 89.94 114 ALA A N 1
ATOM 841 C CA . ALA A 1 114 ? 23.531 -10.039 -12.086 1 89.94 114 ALA A CA 1
ATOM 842 C C . ALA A 1 114 ? 24.938 -10.125 -12.641 1 89.94 114 ALA A C 1
ATOM 844 O O . ALA A 1 114 ? 25.438 -9.164 -13.242 1 89.94 114 ALA A O 1
ATOM 845 N N . GLU A 1 115 ? 25.562 -11.211 -12.453 1 91.81 115 GLU A N 1
ATOM 846 C CA . GLU A 1 115 ? 26.906 -11.406 -12.977 1 91.81 115 GLU A CA 1
ATOM 847 C C . GLU A 1 115 ? 26.891 -11.625 -14.484 1 91.81 115 GLU A C 1
ATOM 849 O O . GLU A 1 115 ? 27.734 -11.086 -15.203 1 91.81 115 GLU A O 1
ATOM 854 N N . GLN A 1 116 ? 25.969 -12.305 -14.961 1 94.75 116 GLN A N 1
ATOM 855 C CA . GLN A 1 116 ? 25.859 -12.641 -16.375 1 94.75 116 GLN A CA 1
ATOM 856 C C . GLN A 1 116 ? 25.328 -11.453 -17.172 1 94.75 116 GLN A C 1
ATOM 858 O O . GLN A 1 116 ? 25.703 -11.281 -18.344 1 94.75 116 GLN A O 1
ATOM 863 N N . HIS A 1 117 ? 24.453 -10.727 -16.562 1 96.5 117 HIS A N 1
ATOM 864 C CA . HIS A 1 117 ? 23.828 -9.57 -17.188 1 96.5 117 HIS A CA 1
ATOM 865 C C . HIS A 1 117 ? 24.016 -8.32 -16.328 1 96.5 117 HIS A C 1
ATOM 867 O O . HIS A 1 117 ? 23.078 -7.879 -15.656 1 96.5 117 HIS A O 1
ATOM 873 N N . PRO A 1 118 ? 25.078 -7.582 -16.406 1 95.75 118 PRO A N 1
ATOM 874 C CA . PRO A 1 118 ? 25.453 -6.527 -15.469 1 95.75 118 PRO A CA 1
ATOM 875 C C . PRO A 1 118 ? 24.5 -5.34 -15.5 1 95.75 118 PRO A C 1
ATOM 877 O O . PRO A 1 118 ? 24.469 -4.539 -14.562 1 95.75 118 PRO A O 1
ATOM 880 N N . GLN A 1 119 ? 23.719 -5.195 -16.594 1 97.5 119 GLN A N 1
ATOM 881 C CA . GLN A 1 119 ? 22.797 -4.059 -16.688 1 97.5 119 GLN A CA 1
ATOM 882 C C . GLN A 1 119 ? 21.391 -4.457 -16.297 1 97.5 119 GLN A C 1
ATOM 884 O O . GLN A 1 119 ? 20.5 -3.605 -16.203 1 97.5 119 GLN A O 1
ATOM 889 N N . LEU A 1 120 ? 21.172 -5.746 -16.016 1 98.12 120 LEU A N 1
ATOM 890 C CA . LEU A 1 120 ? 19.844 -6.262 -15.703 1 98.12 120 LEU A CA 1
ATOM 891 C C . LEU A 1 120 ? 19.438 -5.895 -14.273 1 98.12 120 LEU A C 1
ATOM 893 O O . LEU A 1 120 ? 20.234 -6.051 -13.344 1 98.12 120 LEU A O 1
ATOM 897 N N . VAL A 1 121 ? 18.281 -5.332 -14.109 1 98.5 121 VAL A N 1
ATOM 898 C CA . VAL A 1 121 ? 17.672 -5.156 -12.797 1 98.5 121 VAL A CA 1
ATOM 899 C C . VAL A 1 121 ? 16.844 -6.395 -12.445 1 98.5 121 VAL A C 1
ATOM 901 O O . VAL A 1 121 ? 15.93 -6.77 -13.172 1 98.5 121 VAL A O 1
ATOM 904 N N . VAL A 1 122 ? 17.203 -7.035 -11.352 1 98.19 122 VAL A N 1
ATOM 905 C CA . VAL A 1 122 ? 16.469 -8.219 -10.891 1 98.19 122 VAL A CA 1
ATOM 906 C C . VAL A 1 122 ? 15.75 -7.902 -9.586 1 98.19 122 VAL A C 1
ATOM 908 O O . VAL A 1 122 ? 16.375 -7.5 -8.602 1 98.19 122 VAL A O 1
ATOM 911 N N . VAL A 1 123 ? 14.461 -8.008 -9.57 1 98.38 123 VAL A N 1
ATOM 912 C CA . VAL A 1 123 ? 13.664 -7.883 -8.352 1 98.38 123 VAL A CA 1
ATOM 913 C C . VAL A 1 123 ? 12.992 -9.211 -8.031 1 98.38 123 VAL A C 1
ATOM 915 O O . VAL A 1 123 ? 12.164 -9.703 -8.812 1 98.38 123 VAL A O 1
ATOM 918 N N . ASP A 1 124 ? 13.344 -9.742 -6.91 1 97.81 124 ASP A N 1
ATOM 919 C CA . ASP A 1 124 ? 12.844 -11.039 -6.465 1 97.81 124 ASP A CA 1
ATOM 920 C C . ASP A 1 124 ? 11.969 -10.898 -5.219 1 97.81 124 ASP A C 1
ATOM 922 O O . ASP A 1 124 ? 12.438 -10.422 -4.18 1 97.81 124 ASP A O 1
ATOM 926 N N . ILE A 1 125 ? 10.711 -11.32 -5.328 1 98.12 125 ILE A N 1
ATOM 927 C CA . ILE A 1 125 ? 9.734 -11.211 -4.25 1 98.12 125 ILE A CA 1
ATOM 928 C C . ILE A 1 125 ? 9.578 -12.562 -3.553 1 98.12 125 ILE A C 1
ATOM 930 O O . ILE A 1 125 ? 9.445 -13.594 -4.211 1 98.12 125 ILE A O 1
ATOM 934 N N . SER A 1 126 ? 9.633 -12.562 -2.24 1 97.44 126 SER A N 1
ATOM 935 C CA . SER A 1 126 ? 9.43 -13.773 -1.445 1 97.44 126 SER A CA 1
ATOM 936 C C . SER A 1 126 ? 8.461 -13.516 -0.297 1 97.44 126 SER A C 1
ATOM 938 O O . SER A 1 126 ? 8.047 -12.375 -0.067 1 97.44 126 SER A O 1
ATOM 940 N N . GLY A 1 127 ? 8.07 -14.578 0.347 1 97.38 127 GLY A N 1
ATOM 941 C CA . GLY A 1 127 ? 7.16 -14.445 1.477 1 97.38 127 GLY A CA 1
ATOM 942 C C . GLY A 1 127 ? 7.832 -13.883 2.715 1 97.38 127 GLY A C 1
ATOM 943 O O . GLY A 1 127 ? 7.41 -12.852 3.242 1 97.38 127 GLY A O 1
ATOM 944 N N . TYR A 1 128 ? 8.984 -14.523 3.062 1 98 128 TYR A N 1
ATOM 945 C CA . TYR A 1 128 ? 9.547 -14.227 4.375 1 98 128 TYR A CA 1
ATOM 946 C C . TYR A 1 128 ? 10.992 -13.758 4.254 1 98 128 TYR A C 1
ATOM 948 O O . TYR A 1 128 ? 11.617 -13.398 5.25 1 98 128 TYR A O 1
ATOM 956 N N . GLY A 1 129 ? 11.555 -13.695 3.049 1 96.38 129 GLY A N 1
ATOM 957 C CA . GLY A 1 129 ? 12.938 -13.289 2.84 1 96.38 129 GLY A CA 1
ATOM 958 C C . GLY A 1 129 ? 13.93 -14.422 3.062 1 96.38 129 GLY A C 1
ATOM 959 O O . GLY A 1 129 ? 13.609 -15.414 3.713 1 96.38 129 GLY A O 1
ATOM 960 N N . VAL A 1 130 ? 15.078 -14.219 2.52 1 93.12 130 VAL A N 1
ATOM 961 C CA . VAL A 1 130 ? 16.141 -15.219 2.641 1 93.12 130 VAL A CA 1
ATOM 962 C C . VAL A 1 130 ? 16.797 -15.109 4.016 1 93.12 130 VAL A C 1
ATOM 964 O O . VAL A 1 130 ? 17.125 -14.016 4.469 1 93.12 130 VAL A O 1
ATOM 967 N N . GLY A 1 131 ? 16.859 -16.172 4.547 1 93.5 131 GLY A N 1
ATOM 968 C CA . GLY A 1 131 ? 17.406 -16.25 5.887 1 93.5 131 GLY A CA 1
ATOM 969 C C . GLY A 1 131 ? 16.359 -16.375 6.969 1 93.5 131 GLY A C 1
ATOM 970 O O . GLY A 1 131 ? 15.164 -16.156 6.711 1 93.5 131 GLY A O 1
ATOM 971 N N . GLY A 1 132 ? 16.656 -16.859 8.055 1 95.44 132 GLY A N 1
ATOM 972 C CA . GLY A 1 132 ? 15.734 -17.016 9.172 1 95.44 132 GLY A CA 1
ATOM 973 C C . GLY A 1 132 ? 14.961 -18.328 9.117 1 95.44 132 GLY A C 1
ATOM 974 O O . GLY A 1 132 ? 15.086 -19.094 8.164 1 95.44 132 GLY A O 1
ATOM 975 N N . PRO A 1 133 ? 14.117 -18.531 10.07 1 96.06 133 PRO A N 1
ATOM 976 C CA . PRO A 1 133 ? 13.469 -19.828 10.234 1 96.06 133 PRO A CA 1
ATOM 977 C C . PRO A 1 133 ? 12.312 -20.047 9.258 1 96.06 133 PRO A C 1
ATOM 979 O O . PRO A 1 133 ? 11.891 -21.188 9.031 1 96.06 133 PRO A O 1
ATOM 982 N N . LEU A 1 134 ? 11.797 -18.938 8.656 1 96.5 134 LEU A N 1
ATOM 983 C CA . LEU A 1 134 ? 10.609 -19.109 7.832 1 96.5 134 LEU A CA 1
ATOM 984 C C . LEU A 1 134 ? 10.953 -18.969 6.352 1 96.5 134 LEU A C 1
ATOM 986 O O . LEU A 1 134 ? 10.062 -18.953 5.5 1 96.5 134 LEU A O 1
ATOM 990 N N . ASP A 1 135 ? 12.203 -18.906 6.016 1 95.38 135 ASP A N 1
ATOM 991 C CA . ASP A 1 135 ? 12.664 -18.594 4.668 1 95.38 135 ASP A CA 1
ATOM 992 C C . ASP A 1 135 ? 12.188 -19.641 3.668 1 95.38 135 ASP A C 1
ATOM 994 O O . ASP A 1 135 ? 12.055 -19.359 2.477 1 95.38 135 ASP A O 1
ATOM 998 N N . HIS A 1 136 ? 11.781 -20.844 4.074 1 93.62 136 HIS A N 1
ATOM 999 C CA . HIS A 1 136 ? 11.383 -21.938 3.193 1 93.62 136 HIS A CA 1
ATOM 1000 C C . HIS A 1 136 ? 9.859 -22 3.043 1 93.62 136 HIS A C 1
ATOM 1002 O O . HIS A 1 136 ? 9.344 -22.766 2.236 1 93.62 136 HIS A O 1
ATOM 1008 N N . ARG A 1 137 ? 9.156 -21.188 3.738 1 93.94 137 ARG A N 1
ATOM 1009 C CA . ARG A 1 137 ? 7.711 -21.344 3.832 1 93.94 137 ARG A CA 1
ATOM 1010 C C . ARG A 1 137 ? 7.004 -20.609 2.699 1 93.94 137 ARG A C 1
ATOM 1012 O O . ARG A 1 137 ? 7.441 -19.547 2.279 1 93.94 137 ARG A O 1
ATOM 1019 N N . ARG A 1 138 ? 5.879 -21.219 2.309 1 90.75 138 ARG A N 1
ATOM 1020 C CA . ARG A 1 138 ? 4.973 -20.562 1.37 1 90.75 138 ARG A CA 1
ATOM 1021 C C . ARG A 1 138 ? 4.203 -19.438 2.047 1 90.75 138 ARG A C 1
ATOM 1023 O O . ARG A 1 138 ? 3.914 -19.5 3.244 1 90.75 138 ARG A O 1
ATOM 1030 N N . ALA A 1 139 ? 3.994 -18.453 1.241 1 92.44 139 ALA A N 1
ATOM 1031 C CA . ALA A 1 139 ? 3.32 -17.281 1.813 1 92.44 139 ALA A CA 1
ATOM 1032 C C . ALA A 1 139 ? 2.174 -16.812 0.919 1 92.44 139 ALA A C 1
ATOM 1034 O O . ALA A 1 139 ? 2.289 -16.844 -0.308 1 92.44 139 ALA A O 1
ATOM 1035 N N . TYR A 1 140 ? 1.083 -16.5 1.521 1 94 140 TYR A N 1
ATOM 1036 C CA . TYR A 1 140 ? -0.071 -15.812 0.947 1 94 140 TYR A CA 1
ATOM 1037 C C . TYR A 1 140 ? -0.442 -14.586 1.767 1 94 140 TYR A C 1
ATOM 1039 O O . TYR A 1 140 ? 0.038 -14.406 2.889 1 94 140 TYR A O 1
ATOM 1047 N N . ASP A 1 141 ? -1.261 -13.805 1.209 1 96.88 141 ASP A N 1
ATOM 1048 C CA . ASP A 1 141 ? -1.6 -12.531 1.839 1 96.88 141 ASP A CA 1
ATOM 1049 C C . ASP A 1 141 ? -2.096 -12.742 3.268 1 96.88 141 ASP A C 1
ATOM 1051 O O . ASP A 1 141 ? -1.572 -12.141 4.207 1 96.88 141 ASP A O 1
ATOM 1055 N N . LEU A 1 142 ? -3.029 -13.617 3.473 1 96.69 142 LEU A N 1
ATOM 1056 C CA . LEU A 1 142 ? -3.613 -13.859 4.789 1 96.69 142 LEU A CA 1
ATOM 1057 C C . LEU A 1 142 ? -2.557 -14.352 5.77 1 96.69 142 LEU A C 1
ATOM 1059 O O . LEU A 1 142 ? -2.525 -13.922 6.926 1 96.69 142 LEU A O 1
ATOM 1063 N N . LEU A 1 143 ? -1.729 -15.266 5.316 1 97.56 143 LEU A N 1
ATOM 1064 C CA . LEU A 1 143 ? -0.697 -15.836 6.18 1 97.56 143 LEU A CA 1
ATOM 1065 C C . LEU A 1 143 ? 0.266 -14.75 6.652 1 97.56 143 LEU A C 1
ATOM 1067 O O . LEU A 1 143 ? 0.61 -14.695 7.836 1 97.56 143 LEU A O 1
ATOM 1071 N N . ILE A 1 144 ? 0.613 -13.883 5.734 1 98.31 144 ILE A N 1
ATOM 1072 C CA . ILE A 1 144 ? 1.57 -12.836 6.059 1 98.31 144 ILE A CA 1
ATOM 1073 C C . ILE A 1 144 ? 0.927 -11.82 7.004 1 98.31 144 ILE A C 1
ATOM 1075 O O . ILE A 1 144 ? 1.562 -11.359 7.953 1 98.31 144 ILE A O 1
ATOM 1079 N N . GLN A 1 145 ? -0.303 -11.453 6.766 1 98.25 145 GLN A N 1
ATOM 1080 C CA . GLN A 1 145 ? -1.007 -10.523 7.648 1 98.25 145 GLN A CA 1
ATOM 1081 C C . GLN A 1 145 ? -1.128 -11.102 9.062 1 98.25 145 GLN A C 1
ATOM 1083 O O . GLN A 1 145 ? -0.971 -10.375 10.047 1 98.25 145 GLN A O 1
ATOM 1088 N N . ALA A 1 146 ? -1.424 -12.375 9.133 1 98.25 146 ALA A N 1
ATOM 1089 C CA . ALA A 1 146 ? -1.546 -13.031 10.43 1 98.25 146 ALA A CA 1
ATOM 1090 C C . ALA A 1 146 ? -0.197 -13.094 11.141 1 98.25 146 ALA A C 1
ATOM 1092 O O . ALA A 1 146 ? -0.088 -12.727 12.312 1 98.25 146 ALA A O 1
ATOM 1093 N N . GLU A 1 147 ? 0.813 -13.523 10.391 1 98.31 147 GLU A N 1
ATOM 1094 C CA . GLU A 1 147 ? 2.16 -13.656 10.938 1 98.31 147 GLU A CA 1
ATOM 1095 C C . GLU A 1 147 ? 2.719 -12.305 11.367 1 98.31 147 GLU A C 1
ATOM 1097 O O . GLU A 1 147 ? 3.441 -12.211 12.359 1 98.31 147 GLU A O 1
ATOM 1102 N N . GLY A 1 148 ? 2.322 -11.25 10.656 1 98.44 148 GLY A N 1
ATOM 1103 C CA . GLY A 1 148 ? 2.844 -9.914 10.891 1 98.44 148 GLY A CA 1
ATOM 1104 C C . GLY A 1 148 ? 2.01 -9.109 11.875 1 98.44 148 GLY A C 1
ATOM 1105 O O . GLY A 1 148 ? 2.307 -7.945 12.141 1 98.44 148 GLY A O 1
ATOM 1106 N N . GLY A 1 149 ? 0.937 -9.656 12.359 1 98 149 GLY A N 1
ATOM 1107 C CA . GLY A 1 149 ? 0.155 -9.023 13.406 1 98 149 GLY A CA 1
ATOM 1108 C C . GLY A 1 149 ? -0.897 -8.07 12.867 1 98 149 GLY A C 1
ATOM 1109 O O . GLY A 1 149 ? -1.648 -7.465 13.633 1 98 149 GLY A O 1
ATOM 1110 N N . ALA A 1 150 ? -1.003 -7.926 11.586 1 97.88 150 ALA A N 1
ATOM 1111 C CA . ALA A 1 150 ? -1.939 -6.98 10.984 1 97.88 150 ALA A CA 1
ATOM 1112 C C . ALA A 1 150 ? -3.383 -7.363 11.305 1 97.88 150 ALA A C 1
ATOM 1114 O O . ALA A 1 150 ? -4.219 -6.492 11.57 1 97.88 150 ALA A O 1
ATOM 1115 N N . CYS A 1 151 ? -3.684 -8.664 11.266 1 97.44 151 CYS A N 1
ATOM 1116 C CA . CYS A 1 151 ? -5.035 -9.133 11.555 1 97.44 151 CYS A CA 1
ATOM 1117 C C . CYS A 1 151 ? -5.426 -8.812 12.992 1 97.44 151 CYS A C 1
ATOM 1119 O O . CYS A 1 151 ? -6.582 -8.492 13.273 1 97.44 151 CYS A O 1
ATOM 1121 N N . PHE A 1 152 ? -4.453 -8.852 13.852 1 96.25 152 PHE A N 1
ATOM 1122 C CA . PHE A 1 152 ? -4.699 -8.68 15.281 1 96.25 152 PHE A CA 1
ATOM 1123 C C . PHE A 1 152 ? -5.16 -7.262 15.586 1 96.25 152 PHE A C 1
ATOM 1125 O O . PHE A 1 152 ? -5.961 -7.047 16.5 1 96.25 152 PHE A O 1
ATOM 1132 N N . ILE A 1 153 ? -4.723 -6.301 14.812 1 96.12 153 ILE A N 1
ATOM 1133 C CA . ILE A 1 153 ? -5.074 -4.918 15.109 1 96.12 153 ILE A CA 1
ATOM 1134 C C . ILE A 1 153 ? -6.23 -4.473 14.227 1 96.12 153 ILE A C 1
ATOM 1136 O O . ILE A 1 153 ? -6.488 -3.273 14.078 1 96.12 153 ILE A O 1
ATOM 1140 N N . THR A 1 154 ? -6.914 -5.363 13.562 1 96.94 154 THR A N 1
ATOM 1141 C CA . THR A 1 154 ? -8.078 -5.102 12.727 1 96.94 154 THR A CA 1
ATOM 1142 C C . THR A 1 154 ? -9.312 -5.809 13.289 1 96.94 154 THR A C 1
ATOM 1144 O O . THR A 1 154 ? -9.258 -6.992 13.625 1 96.94 154 THR A O 1
ATOM 1147 N N . GLY A 1 155 ? -10.406 -5.125 13.352 1 95 155 GLY A N 1
ATOM 1148 C CA . GLY A 1 155 ? -11.633 -5.719 13.859 1 95 155 GLY A CA 1
ATOM 1149 C C . GLY A 1 155 ? -12.008 -5.215 15.242 1 95 155 GLY A C 1
ATOM 1150 O O . GLY A 1 155 ? -12.047 -4.008 15.477 1 95 155 GLY A O 1
ATOM 1151 N N . GLU A 1 156 ? -12.438 -6.148 16.047 1 91.69 156 GLU A N 1
ATOM 1152 C CA . GLU A 1 156 ? -12.805 -5.902 17.453 1 91.69 156 GLU A CA 1
ATOM 1153 C C . GLU A 1 156 ? -11.875 -6.656 18.391 1 91.69 156 GLU A C 1
ATOM 1155 O O . GLU A 1 156 ? -11.18 -7.582 17.984 1 91.69 156 GLU A O 1
ATOM 1160 N N . PRO A 1 157 ? -12.023 -6.16 19.656 1 87.75 157 PRO A N 1
ATOM 1161 C CA . PRO A 1 157 ? -11.219 -6.922 20.609 1 87.75 157 PRO A CA 1
ATOM 1162 C C . PRO A 1 157 ? -11.539 -8.414 20.594 1 87.75 157 PRO A C 1
ATOM 1164 O O . PRO A 1 157 ? -12.711 -8.797 20.578 1 87.75 157 PRO A O 1
ATOM 1167 N N . ASP A 1 158 ? -10.648 -9.258 20.391 1 88.12 158 ASP A N 1
ATOM 1168 C CA . ASP A 1 158 ? -10.719 -10.711 20.469 1 88.12 158 ASP A CA 1
ATOM 1169 C C . ASP A 1 158 ? -11.297 -11.305 19.188 1 88.12 158 ASP A C 1
ATOM 1171 O O . ASP A 1 158 ? -11.594 -12.5 19.125 1 88.12 158 ASP A O 1
ATOM 1175 N N . THR A 1 159 ? -11.586 -10.461 18.25 1 92.62 159 THR A N 1
ATOM 1176 C CA . THR A 1 159 ? -12.055 -10.938 16.953 1 92.62 159 THR A CA 1
ATOM 1177 C C . THR A 1 159 ? -11.219 -10.344 15.828 1 92.62 159 THR A C 1
ATOM 1179 O O . THR A 1 159 ? -11.656 -9.43 15.133 1 92.62 159 THR A O 1
ATOM 1182 N N . PRO A 1 160 ? -10.055 -10.883 15.68 1 94.25 160 PRO A N 1
ATOM 1183 C CA . PRO A 1 160 ? -9.203 -10.414 14.586 1 94.25 160 PRO A CA 1
ATOM 1184 C C . PRO A 1 160 ? -9.789 -10.711 13.211 1 94.25 160 PRO A C 1
ATOM 1186 O O . PRO A 1 160 ? -10.469 -11.727 13.031 1 94.25 160 PRO A O 1
ATOM 1189 N N . VAL A 1 161 ? -9.625 -9.844 12.281 1 96.5 161 VAL A N 1
ATOM 1190 C CA . VAL A 1 161 ? -10.086 -10.047 10.906 1 96.5 161 VAL A CA 1
ATOM 1191 C C . VAL A 1 161 ? -8.977 -9.656 9.93 1 96.5 161 VAL A C 1
ATOM 1193 O O . VAL A 1 161 ? -8.023 -8.969 10.305 1 96.5 161 VAL A O 1
ATOM 1196 N N . LYS A 1 162 ? -9.117 -10.219 8.805 1 96.06 162 LYS A N 1
ATOM 1197 C CA . LYS A 1 162 ? -8.219 -9.875 7.715 1 96.06 162 LYS A CA 1
ATOM 1198 C C . LYS A 1 162 ? -8.75 -8.695 6.914 1 96.06 162 LYS A C 1
ATOM 1200 O O . LYS A 1 162 ? -9.953 -8.609 6.652 1 96.06 162 LYS A O 1
ATOM 1205 N N . SER A 1 163 ? -7.879 -7.754 6.551 1 96.62 163 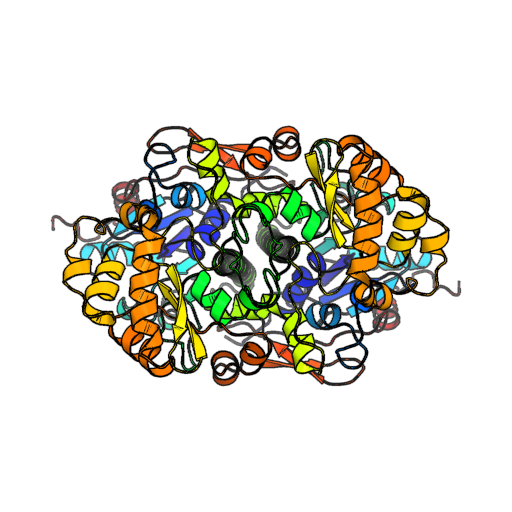SER A N 1
ATOM 1206 C CA . SER A 1 163 ? -8.281 -6.672 5.656 1 96.62 163 SER A CA 1
ATOM 1207 C C . SER A 1 163 ? -8.867 -7.215 4.359 1 96.62 163 SER A C 1
ATOM 1209 O O . SER A 1 163 ? -8.352 -8.18 3.795 1 96.62 163 SER A O 1
ATOM 1211 N N . GLY A 1 164 ? -9.961 -6.613 3.932 1 95.5 164 GLY A N 1
ATOM 1212 C CA . GLY A 1 164 ? -10.547 -6.996 2.658 1 95.5 164 GLY A CA 1
ATOM 1213 C C . GLY A 1 164 ? -9.617 -6.77 1.48 1 95.5 164 GLY A C 1
ATOM 1214 O O . GLY A 1 164 ? -9.555 -7.594 0.565 1 95.5 164 GLY A O 1
ATOM 1215 N N . ILE A 1 165 ? -8.945 -5.664 1.465 1 96.88 165 ILE A N 1
ATOM 1216 C CA . ILE A 1 165 ? -7.875 -5.402 0.505 1 96.88 165 ILE A CA 1
ATOM 1217 C C . ILE A 1 165 ? -6.66 -6.27 0.837 1 96.88 165 ILE A C 1
ATOM 1219 O O . ILE A 1 165 ? -6.254 -6.359 1.998 1 96.88 165 ILE A O 1
ATOM 1223 N N . PRO A 1 166 ? -6.145 -6.992 -0.146 1 97 166 PRO A N 1
ATOM 1224 C CA . PRO A 1 166 ? -4.934 -7.773 0.109 1 97 166 PRO A CA 1
ATOM 1225 C C . PRO A 1 166 ? -3.699 -6.895 0.308 1 97 166 PRO A C 1
ATOM 1227 O O . PRO A 1 166 ? -2.861 -6.789 -0.591 1 97 166 PRO A O 1
ATOM 1230 N N . ILE A 1 167 ? -3.484 -6.418 1.484 1 98 167 ILE A N 1
ATOM 1231 C CA . ILE A 1 167 ? -2.549 -5.336 1.781 1 98 167 ILE A CA 1
ATOM 1232 C C . ILE A 1 167 ? -1.115 -5.852 1.677 1 98 167 ILE A C 1
ATOM 1234 O O . ILE A 1 167 ? -0.216 -5.117 1.259 1 98 167 ILE A O 1
ATOM 1238 N N . ALA A 1 168 ? -0.846 -7.117 2.08 1 98.38 168 ALA A N 1
ATOM 1239 C CA . ALA A 1 168 ? 0.505 -7.66 1.961 1 98.38 168 ALA A CA 1
ATOM 1240 C C . ALA A 1 168 ? 0.926 -7.77 0.498 1 98.38 168 ALA A C 1
ATOM 1242 O O . ALA A 1 168 ? 2.035 -7.375 0.135 1 98.38 168 ALA A O 1
ATOM 1243 N N . ASP A 1 169 ? 0.01 -8.219 -0.312 1 98.38 169 ASP A N 1
ATOM 1244 C CA . ASP A 1 169 ? 0.281 -8.359 -1.739 1 98.38 169 ASP A CA 1
ATOM 1245 C C . ASP A 1 169 ? 0.483 -6.996 -2.398 1 98.38 169 ASP A C 1
ATOM 1247 O O . ASP A 1 169 ? 1.468 -6.785 -3.111 1 98.38 169 ASP A O 1
ATOM 1251 N N . ILE A 1 170 ? -0.44 -6.086 -2.152 1 98.81 170 ILE A N 1
ATOM 1252 C CA . ILE A 1 170 ? -0.42 -4.801 -2.844 1 98.81 170 ILE A CA 1
ATOM 1253 C C . ILE A 1 170 ? 0.736 -3.951 -2.32 1 98.81 170 ILE A C 1
ATOM 1255 O O . ILE A 1 170 ? 1.428 -3.287 -3.098 1 98.81 170 ILE A O 1
ATOM 1259 N N . GLY A 1 171 ? 0.904 -3.982 -0.969 1 98.88 171 GLY A N 1
ATOM 1260 C CA . GLY A 1 171 ? 2.082 -3.314 -0.44 1 98.88 171 GLY A CA 1
ATOM 1261 C C . GLY A 1 171 ? 3.377 -3.811 -1.058 1 98.88 171 GLY A C 1
ATOM 1262 O O . GLY A 1 171 ? 4.246 -3.014 -1.417 1 98.88 171 GLY A O 1
ATOM 1263 N N . THR A 1 172 ? 3.516 -5.117 -1.22 1 98.94 172 THR A N 1
ATOM 1264 C CA . THR A 1 172 ? 4.707 -5.719 -1.808 1 98.94 172 THR A CA 1
ATOM 1265 C C . THR A 1 172 ? 4.855 -5.309 -3.27 1 98.94 172 THR A C 1
ATOM 1267 O O . THR A 1 172 ? 5.965 -5.02 -3.729 1 98.94 172 THR A O 1
ATOM 1270 N N . ALA A 1 173 ? 3.754 -5.262 -4.004 1 98.94 173 ALA A N 1
ATOM 1271 C CA . ALA A 1 173 ? 3.771 -4.816 -5.395 1 98.94 173 ALA A CA 1
ATOM 1272 C C . ALA A 1 173 ? 4.363 -3.418 -5.516 1 98.94 173 ALA A C 1
ATOM 1274 O O . ALA A 1 173 ? 5.191 -3.16 -6.395 1 98.94 173 ALA A O 1
ATOM 1275 N N . LEU A 1 174 ? 3.949 -2.559 -4.617 1 98.94 174 LEU A N 1
ATOM 1276 C CA . LEU A 1 174 ? 4.344 -1.157 -4.707 1 98.94 174 LEU A CA 1
ATOM 1277 C C . LEU A 1 174 ? 5.793 -0.972 -4.27 1 98.94 174 LEU A C 1
ATOM 1279 O O . LEU A 1 174 ? 6.512 -0.132 -4.82 1 98.94 174 LEU A O 1
ATOM 1283 N N . TYR A 1 175 ? 6.266 -1.775 -3.291 1 98.94 175 TYR A N 1
ATOM 1284 C CA . TYR A 1 175 ? 7.68 -1.746 -2.943 1 98.94 175 TYR A CA 1
ATOM 1285 C C . TYR A 1 175 ? 8.531 -2.316 -4.07 1 98.94 175 TYR A C 1
ATOM 1287 O O . TYR A 1 175 ? 9.633 -1.826 -4.34 1 98.94 175 TYR A O 1
ATOM 1295 N N . ALA A 1 176 ? 8.031 -3.373 -4.715 1 98.94 176 ALA A N 1
ATOM 1296 C CA . ALA A 1 176 ? 8.734 -3.908 -5.879 1 98.94 176 ALA A CA 1
ATOM 1297 C C . ALA A 1 176 ? 8.812 -2.875 -6.996 1 98.94 176 ALA A C 1
ATOM 1299 O O . ALA A 1 176 ? 9.859 -2.705 -7.625 1 98.94 176 ALA A O 1
ATOM 1300 N N . LEU A 1 177 ? 7.695 -2.174 -7.234 1 98.94 177 LEU A N 1
ATOM 1301 C CA . LEU A 1 177 ? 7.652 -1.114 -8.234 1 98.94 177 LEU A CA 1
ATO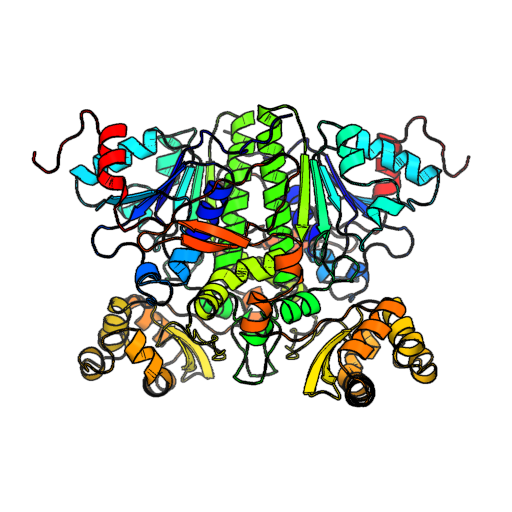M 1302 C C . LEU A 1 177 ? 8.688 -0.035 -7.93 1 98.94 177 LEU A C 1
ATOM 1304 O O . LEU A 1 177 ? 9.461 0.355 -8.805 1 98.94 177 LEU A O 1
ATOM 1308 N N . SER A 1 178 ? 8.719 0.417 -6.672 1 98.88 178 SER A N 1
ATOM 1309 C CA . SER A 1 178 ? 9.672 1.45 -6.281 1 98.88 178 SER A CA 1
ATOM 1310 C C . SER A 1 178 ? 11.109 0.955 -6.414 1 98.88 178 SER A C 1
ATOM 1312 O O . SER A 1 178 ? 12.016 1.729 -6.738 1 98.88 178 SER A O 1
ATOM 1314 N N . SER A 1 179 ? 11.32 -0.355 -6.176 1 98.88 179 SER A N 1
ATOM 1315 C CA . SER A 1 179 ? 12.641 -0.952 -6.312 1 98.88 179 SER A CA 1
ATOM 1316 C C . SER A 1 179 ? 13.109 -0.938 -7.762 1 98.88 179 SER A C 1
ATOM 1318 O O . SER A 1 179 ? 14.25 -0.562 -8.047 1 98.88 179 SER A O 1
ATOM 1320 N N . VAL A 1 180 ? 12.211 -1.335 -8.672 1 98.94 180 VAL A N 1
ATOM 1321 C CA . VAL A 1 180 ? 12.539 -1.323 -10.094 1 98.94 180 VAL A CA 1
ATOM 1322 C C . VAL A 1 180 ? 12.891 0.098 -10.531 1 98.94 180 VAL A C 1
ATOM 1324 O O . VAL A 1 180 ? 13.914 0.322 -11.172 1 98.94 180 VAL A O 1
ATOM 1327 N N . LEU A 1 181 ? 12.07 1.075 -10.125 1 98.94 181 LEU A N 1
ATOM 1328 C CA . LEU A 1 181 ? 12.242 2.455 -10.57 1 98.94 181 LEU A CA 1
ATOM 1329 C C . LEU A 1 181 ? 13.516 3.061 -9.984 1 98.94 181 LEU A C 1
ATOM 1331 O O . LEU A 1 181 ? 14.219 3.803 -10.672 1 98.94 181 LEU A O 1
ATOM 1335 N N . THR A 1 182 ? 13.812 2.746 -8.703 1 98.81 182 THR A N 1
ATOM 1336 C CA . THR A 1 182 ? 15.062 3.197 -8.094 1 98.81 182 THR A CA 1
ATOM 1337 C C . THR A 1 182 ? 16.266 2.631 -8.844 1 98.81 182 THR A C 1
ATOM 1339 O O . THR A 1 182 ? 17.219 3.355 -9.141 1 98.81 182 THR A O 1
ATOM 1342 N N . ALA A 1 183 ? 16.188 1.321 -9.164 1 98.75 183 ALA A N 1
ATOM 1343 C CA . ALA A 1 183 ? 17.297 0.647 -9.844 1 98.75 183 ALA A CA 1
ATOM 1344 C C . ALA A 1 183 ? 17.5 1.216 -11.242 1 98.75 183 ALA A C 1
ATOM 1346 O O . ALA A 1 183 ? 18.641 1.386 -11.688 1 98.75 183 ALA A O 1
ATOM 1347 N N . LEU A 1 184 ? 16.391 1.493 -11.969 1 98.81 184 LEU A N 1
ATOM 1348 C CA . LEU A 1 184 ? 16.5 2.08 -13.305 1 98.81 184 LEU A CA 1
ATOM 1349 C C . LEU A 1 184 ? 17.109 3.477 -13.242 1 98.81 184 LEU A C 1
ATOM 1351 O O . LEU A 1 184 ? 17.938 3.834 -14.07 1 98.81 184 LEU A O 1
ATOM 1355 N N . TYR A 1 185 ? 16.719 4.305 -12.242 1 98.69 185 TYR A N 1
ATOM 1356 C CA . TYR A 1 185 ? 17.312 5.621 -12.023 1 98.69 185 TYR A CA 1
ATOM 1357 C C . TYR A 1 185 ? 18.812 5.508 -11.766 1 98.69 185 TYR A C 1
ATOM 1359 O O . TYR A 1 185 ? 19.609 6.227 -12.367 1 98.69 185 TYR A O 1
ATOM 1367 N N . ASP A 1 186 ? 19.141 4.598 -10.867 1 97.94 186 ASP A N 1
ATOM 1368 C CA . ASP A 1 186 ? 20.531 4.379 -10.508 1 97.94 186 ASP A CA 1
ATOM 1369 C C . ASP A 1 186 ? 21.344 3.912 -11.711 1 97.94 186 ASP A C 1
ATOM 1371 O O . ASP A 1 186 ? 22.484 4.34 -11.906 1 97.94 186 ASP A O 1
ATOM 1375 N N . ARG A 1 187 ? 20.781 3.078 -12.539 1 97.62 187 ARG A N 1
ATOM 1376 C CA . ARG A 1 187 ? 21.438 2.543 -13.727 1 97.62 187 ARG A CA 1
ATOM 1377 C C . ARG A 1 187 ? 21.75 3.652 -14.727 1 97.62 187 ARG A C 1
ATOM 1379 O O . ARG A 1 187 ? 22.781 3.611 -15.398 1 97.62 187 ARG A O 1
ATOM 1386 N N . GLU A 1 188 ? 20.859 4.68 -14.82 1 97 188 GLU A N 1
ATOM 1387 C CA . GLU A 1 188 ? 21.125 5.816 -15.703 1 97 188 GLU A CA 1
ATOM 1388 C C . GLU A 1 188 ? 22.406 6.531 -15.297 1 97 188 GLU A C 1
ATOM 1390 O O . GLU A 1 188 ? 23.125 7.078 -16.141 1 97 188 GLU A O 1
ATOM 1395 N N . ARG A 1 189 ? 22.766 6.41 -14.086 1 94.88 189 ARG A N 1
ATOM 1396 C CA . ARG A 1 189 ? 23.875 7.164 -13.547 1 94.88 189 ARG A CA 1
ATOM 1397 C C . ARG A 1 189 ? 25.141 6.297 -13.461 1 94.88 189 ARG A C 1
ATOM 1399 O O . ARG A 1 189 ? 26.25 6.801 -13.578 1 94.88 189 ARG A O 1
ATOM 1406 N N . THR A 1 190 ? 24.938 4.984 -13.281 1 95.25 190 THR A N 1
ATOM 1407 C CA . THR A 1 190 ? 26.078 4.117 -13.008 1 95.25 190 THR A CA 1
ATOM 1408 C C . THR A 1 190 ? 26.344 3.18 -14.188 1 95.25 190 THR A C 1
ATOM 1410 O O . THR A 1 190 ? 27.422 2.605 -14.297 1 95.25 190 THR A O 1
ATOM 1413 N N . GLY A 1 191 ? 25.25 2.918 -14.992 1 96.19 191 GLY A N 1
ATOM 1414 C CA . GLY A 1 191 ? 25.344 1.96 -16.078 1 96.19 191 GLY A CA 1
ATOM 1415 C C . GLY A 1 191 ? 25.172 0.522 -15.633 1 96.19 191 GLY A C 1
ATOM 1416 O O . GLY A 1 191 ? 25.344 -0.408 -16.422 1 96.19 191 GLY A O 1
ATOM 1417 N N . ARG A 1 192 ? 24.766 0.35 -14.344 1 96.12 192 ARG A N 1
ATOM 1418 C CA . ARG A 1 192 ? 24.719 -1.001 -13.797 1 96.12 192 ARG A CA 1
ATOM 1419 C C . ARG A 1 192 ? 23.344 -1.293 -13.195 1 96.12 192 ARG A C 1
ATOM 1421 O O . ARG A 1 192 ? 22.75 -0.429 -12.547 1 96.12 192 ARG A O 1
ATOM 1428 N N . GLY A 1 193 ? 22.859 -2.512 -13.445 1 96.94 193 GLY A N 1
ATOM 1429 C CA . GLY A 1 193 ? 21.688 -2.996 -12.727 1 96.94 193 GLY A CA 1
ATOM 1430 C C . GLY A 1 193 ? 22 -3.441 -11.312 1 96.94 193 GLY A C 1
ATOM 1431 O O . GLY A 1 193 ? 23.016 -3.025 -10.734 1 96.94 193 GLY A O 1
ATOM 1432 N N . THR A 1 194 ? 21.094 -4.113 -10.68 1 96.81 194 THR A N 1
ATOM 1433 C CA . THR A 1 194 ? 21.266 -4.617 -9.32 1 96.81 194 THR A CA 1
ATOM 1434 C C . THR A 1 194 ? 20.25 -5.73 -9.031 1 96.81 194 THR A C 1
ATOM 1436 O O . THR A 1 194 ? 19.469 -6.105 -9.898 1 96.81 194 THR A O 1
ATOM 1439 N N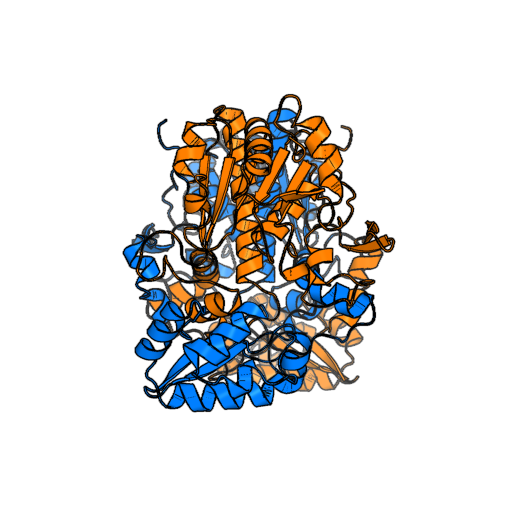 . VAL A 1 195 ? 20.438 -6.363 -7.914 1 97.5 195 VAL A N 1
ATOM 1440 C CA . VAL A 1 195 ? 19.5 -7.352 -7.387 1 97.5 195 VAL A CA 1
ATOM 1441 C C . VAL A 1 195 ? 18.812 -6.805 -6.133 1 97.5 195 VAL A C 1
ATOM 1443 O O . VAL A 1 195 ? 19.484 -6.359 -5.199 1 97.5 195 VAL A O 1
ATOM 1446 N N . VAL A 1 196 ? 17.484 -6.777 -6.188 1 97.94 196 VAL A N 1
ATOM 1447 C CA . VAL A 1 196 ? 16.703 -6.328 -5.035 1 97.94 196 VAL A CA 1
ATOM 1448 C C . VAL A 1 196 ? 15.766 -7.441 -4.59 1 97.94 196 VAL A C 1
ATOM 1450 O O . VAL A 1 196 ? 15.07 -8.039 -5.414 1 97.94 196 VAL A O 1
ATOM 1453 N N . SER A 1 197 ? 15.773 -7.738 -3.328 1 97.56 197 SER A N 1
ATOM 1454 C CA . SER A 1 197 ? 14.82 -8.672 -2.742 1 97.56 197 SER A CA 1
ATOM 1455 C C . SER A 1 197 ? 13.766 -7.938 -1.923 1 97.56 197 SER A C 1
ATOM 1457 O O . SER A 1 197 ? 14.078 -6.977 -1.216 1 97.56 197 SER A O 1
ATOM 1459 N N . VAL A 1 198 ? 12.516 -8.305 -2.055 1 98.44 198 VAL A N 1
ATOM 1460 C CA . VAL A 1 198 ? 11.406 -7.77 -1.279 1 98.44 198 VAL A CA 1
ATOM 1461 C C . VAL A 1 198 ? 10.625 -8.914 -0.637 1 98.44 198 VAL A C 1
ATOM 1463 O O . VAL A 1 198 ? 10.086 -9.781 -1.336 1 98.44 198 VAL A O 1
ATOM 1466 N N . ALA A 1 199 ? 10.516 -8.93 0.642 1 98.69 199 ALA A N 1
ATOM 1467 C CA . ALA A 1 199 ? 9.758 -9.953 1.365 1 98.69 199 ALA A CA 1
ATOM 1468 C C . ALA A 1 199 ? 8.422 -9.398 1.859 1 98.69 199 ALA A C 1
ATOM 1470 O O . ALA A 1 199 ? 8.367 -8.312 2.436 1 98.69 199 ALA A O 1
ATOM 1471 N N . MET A 1 200 ? 7.375 -10.156 1.645 1 98.75 200 MET A N 1
ATOM 1472 C CA . MET A 1 200 ? 6.035 -9.742 2.057 1 98.75 200 MET A CA 1
ATOM 1473 C C . MET A 1 200 ? 5.98 -9.5 3.561 1 98.75 200 MET A C 1
ATOM 1475 O O . MET A 1 200 ? 5.328 -8.555 4.016 1 98.75 200 MET A O 1
ATOM 1479 N N . PHE A 1 201 ? 6.68 -10.328 4.305 1 98.81 201 PHE A N 1
ATOM 1480 C CA . PHE A 1 201 ? 6.691 -10.195 5.754 1 98.81 201 PHE A CA 1
ATOM 1481 C C . PHE A 1 201 ? 7.312 -8.867 6.172 1 98.81 201 PHE A C 1
ATOM 1483 O O . PHE A 1 201 ? 6.809 -8.195 7.074 1 98.81 201 PHE A O 1
ATOM 1490 N N . ASP A 1 202 ? 8.398 -8.445 5.531 1 98.88 202 ASP A N 1
ATOM 1491 C CA . ASP A 1 202 ? 9.047 -7.172 5.816 1 98.88 202 ASP A CA 1
ATOM 1492 C C . ASP A 1 202 ? 8.125 -6 5.504 1 98.88 202 ASP A C 1
ATOM 1494 O O . ASP A 1 202 ? 8.141 -4.98 6.199 1 98.88 202 ASP A O 1
ATOM 1498 N N . VAL A 1 203 ? 7.355 -6.16 4.484 1 98.88 203 VAL A N 1
ATOM 1499 C CA . VAL A 1 203 ? 6.434 -5.117 4.055 1 98.88 203 VAL A CA 1
ATOM 1500 C C . VAL A 1 203 ? 5.375 -4.887 5.129 1 98.88 203 VAL A C 1
ATOM 1502 O O . VAL A 1 203 ? 5.141 -3.75 5.551 1 98.88 203 VAL A O 1
ATOM 1505 N N . VAL A 1 204 ? 4.789 -5.961 5.613 1 98.88 204 VAL A N 1
ATOM 1506 C CA . VAL A 1 204 ? 3.766 -5.828 6.645 1 98.88 204 VAL A CA 1
ATOM 1507 C C . VAL A 1 204 ? 4.395 -5.293 7.926 1 98.88 204 VAL A C 1
ATOM 1509 O O . VAL A 1 204 ? 3.824 -4.418 8.586 1 98.88 204 VAL A O 1
ATOM 1512 N N . ALA A 1 205 ? 5.594 -5.77 8.242 1 98.88 205 ALA A N 1
ATOM 1513 C CA . ALA A 1 205 ? 6.281 -5.27 9.43 1 98.88 205 ALA A CA 1
ATOM 1514 C C . ALA A 1 205 ? 6.512 -3.766 9.344 1 98.88 205 ALA A C 1
ATOM 1516 O O . ALA A 1 205 ? 6.309 -3.041 10.32 1 98.88 205 ALA A O 1
ATOM 1517 N N . GLU A 1 206 ? 6.902 -3.295 8.172 1 98.81 206 GLU A N 1
ATOM 1518 C CA . GLU A 1 206 ? 7.094 -1.864 7.957 1 98.81 206 GLU A CA 1
ATOM 1519 C C . GLU A 1 206 ? 5.793 -1.095 8.18 1 98.81 206 GLU A C 1
ATOM 1521 O O . GLU A 1 206 ? 5.785 -0.052 8.836 1 98.81 206 GLU A O 1
ATOM 1526 N N . MET A 1 207 ? 4.715 -1.641 7.676 1 98.75 207 MET A N 1
ATOM 1527 C CA . MET A 1 207 ? 3.426 -0.962 7.77 1 98.75 207 MET A CA 1
ATOM 1528 C C . MET A 1 207 ? 2.93 -0.927 9.211 1 98.75 207 MET A C 1
ATOM 1530 O O . MET A 1 207 ? 2.035 -0.148 9.547 1 98.75 207 MET A O 1
ATOM 1534 N N . MET A 1 208 ? 3.518 -1.748 10.031 1 98.31 208 MET A N 1
ATOM 1535 C CA . MET A 1 208 ? 3.162 -1.854 11.445 1 98.31 208 MET A CA 1
ATOM 1536 C C . MET A 1 208 ? 4.055 -0.959 12.297 1 98.31 208 MET A C 1
ATOM 1538 O O . MET A 1 208 ? 4.035 -1.049 13.523 1 98.31 208 MET A O 1
ATOM 1542 N N . GLY A 1 209 ? 4.801 -0.084 11.719 1 97.81 209 GLY A N 1
ATOM 1543 C CA . GLY A 1 209 ? 5.812 0.699 12.414 1 97.81 209 GLY A CA 1
ATOM 1544 C C . GLY A 1 209 ? 5.273 1.442 13.617 1 97.81 209 GLY A C 1
ATOM 1545 O O . GLY A 1 209 ? 5.91 1.47 14.672 1 97.81 209 GLY A O 1
ATOM 1546 N N . PHE A 1 210 ? 4.113 2.064 13.531 1 95.69 210 PHE A N 1
ATOM 1547 C CA . PHE A 1 210 ? 3.518 2.812 14.633 1 95.69 210 PHE A CA 1
ATOM 1548 C C . PHE A 1 210 ? 3.16 1.884 15.789 1 95.69 210 PHE A C 1
ATOM 1550 O O . PHE A 1 210 ? 3.395 2.213 16.953 1 95.69 210 PHE A O 1
ATOM 1557 N N . ALA A 1 211 ? 2.592 0.724 15.492 1 96.62 211 ALA A N 1
ATOM 1558 C CA . ALA A 1 211 ? 2.205 -0.257 16.5 1 96.62 211 ALA A CA 1
ATOM 1559 C C . ALA A 1 211 ? 3.434 -0.871 17.172 1 96.62 211 ALA A C 1
ATOM 1561 O O . ALA A 1 211 ? 3.439 -1.103 18.375 1 96.62 211 ALA A O 1
ATOM 1562 N N . LEU A 1 212 ? 4.461 -1.136 16.344 1 98.12 212 LEU A N 1
ATOM 1563 C CA . LEU A 1 212 ? 5.715 -1.646 16.891 1 98.12 212 LEU A CA 1
ATOM 1564 C C . LEU A 1 212 ? 6.32 -0.655 17.875 1 98.12 212 LEU A C 1
ATOM 1566 O O . LEU A 1 212 ? 6.762 -1.043 18.969 1 98.12 212 LEU A O 1
ATOM 1570 N N . ASN A 1 213 ? 6.34 0.617 17.516 1 97.25 213 ASN A N 1
ATOM 1571 C CA . ASN A 1 213 ? 6.863 1.638 18.422 1 97.25 213 ASN A CA 1
ATOM 1572 C C . ASN A 1 213 ? 6.09 1.671 19.734 1 97.25 213 ASN A C 1
ATOM 1574 O O . ASN A 1 213 ? 6.676 1.856 20.797 1 97.25 213 ASN A O 1
ATOM 1578 N N . GLN A 1 214 ? 4.738 1.493 19.688 1 94.56 214 GLN A N 1
ATOM 1579 C CA . GLN A 1 214 ? 3.936 1.452 20.906 1 94.56 214 GLN A CA 1
ATOM 1580 C C . GLN A 1 214 ? 4.414 0.346 21.844 1 94.56 214 GLN A C 1
ATOM 1582 O O . GLN A 1 214 ? 4.68 0.596 23.016 1 94.56 214 GLN A O 1
ATOM 1587 N N . VAL A 1 215 ? 4.633 -0.797 21.281 1 95.88 215 VAL A N 1
ATOM 1588 C CA . VAL A 1 215 ? 4.938 -1.982 22.078 1 95.88 215 VAL A CA 1
ATOM 1589 C C . VAL A 1 215 ? 6.391 -1.938 22.531 1 95.88 215 VAL A C 1
ATOM 1591 O O . VAL A 1 215 ? 6.691 -2.258 23.688 1 95.88 215 VAL A O 1
ATOM 1594 N N . LEU A 1 216 ? 7.297 -1.527 21.703 1 97.12 216 LEU A N 1
ATOM 1595 C CA . LEU A 1 216 ? 8.727 -1.536 21.984 1 97.12 216 LEU A CA 1
ATOM 1596 C C . LEU A 1 216 ? 9.078 -0.54 23.078 1 97.12 216 LEU A C 1
ATOM 1598 O O . LEU A 1 216 ? 10.062 -0.716 23.797 1 97.12 216 LEU A O 1
ATOM 1602 N N . HIS A 1 217 ? 8.281 0.429 23.281 1 96.06 217 HIS A N 1
ATOM 1603 C CA . HIS A 1 217 ? 8.617 1.486 24.234 1 96.06 217 HIS A CA 1
ATOM 1604 C C . HIS A 1 217 ? 7.637 1.509 25.406 1 96.06 217 HIS A C 1
ATOM 1606 O O . HIS A 1 217 ? 7.457 2.545 26.047 1 96.06 217 HIS A O 1
ATOM 1612 N N . GLY A 1 218 ? 6.957 0.401 25.609 1 87.69 218 GLY A N 1
ATOM 1613 C CA . GLY A 1 218 ? 6.207 0.163 26.828 1 87.69 218 GLY A CA 1
ATOM 1614 C C . GLY A 1 218 ? 4.785 0.693 26.766 1 87.69 218 GLY A C 1
ATOM 1615 O O . GLY A 1 218 ? 4.113 0.806 27.797 1 87.69 218 GLY A O 1
ATOM 1616 N N . GLY A 1 219 ? 4.434 1.058 25.547 1 84.81 219 GLY A N 1
ATOM 1617 C CA . GLY A 1 219 ? 3.033 1.42 25.375 1 84.81 219 GLY A CA 1
ATOM 1618 C C . GLY A 1 219 ? 2.109 0.218 25.328 1 84.81 219 GLY A C 1
ATOM 1619 O O . GLY A 1 219 ? 2.561 -0.924 25.422 1 84.81 219 GLY A O 1
ATOM 1620 N N . ALA A 1 220 ? 0.837 0.529 25.312 1 83.44 220 ALA A N 1
ATOM 1621 C CA . ALA A 1 220 ? -0.165 -0.529 25.219 1 83.44 220 ALA A CA 1
ATOM 1622 C C . ALA A 1 220 ? -0.226 -1.109 23.812 1 83.44 220 ALA A C 1
ATOM 1624 O O . ALA A 1 220 ? 0.006 -0.398 22.828 1 83.44 220 ALA A O 1
ATOM 1625 N N . VAL A 1 221 ? -0.456 -2.416 23.75 1 86.38 221 VAL A N 1
ATOM 1626 C CA . VAL A 1 221 ? -0.764 -3.025 22.453 1 86.38 221 VAL A CA 1
ATOM 1627 C C . VAL A 1 221 ? -2.027 -2.396 21.875 1 86.38 221 VAL A C 1
ATOM 1629 O O . VAL A 1 221 ? -3.051 -2.301 22.547 1 86.38 221 VAL A O 1
ATOM 1632 N N . PRO A 1 222 ? -1.906 -1.922 20.672 1 87.88 222 PRO A N 1
ATOM 1633 C CA . PRO A 1 222 ? -3.107 -1.319 20.094 1 87.88 222 PRO A CA 1
ATOM 1634 C C . PRO A 1 222 ? -4.293 -2.277 20.062 1 87.88 222 PRO A C 1
ATOM 1636 O O . PRO A 1 222 ? -4.156 -3.428 19.641 1 87.88 222 PRO A O 1
ATOM 1639 N N . VAL A 1 223 ? -5.395 -1.84 20.516 1 88.62 223 VAL A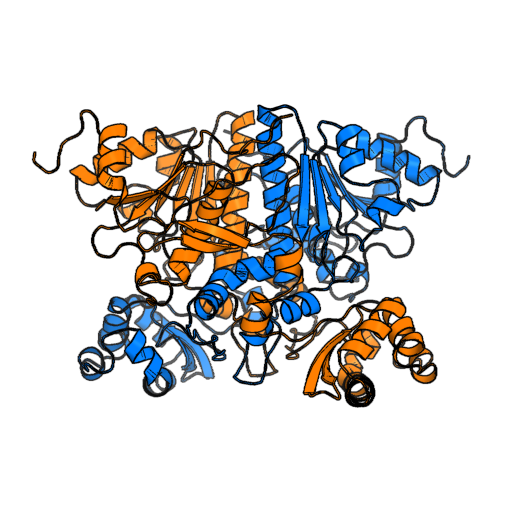 N 1
ATOM 1640 C CA . VAL A 1 223 ? -6.641 -2.598 20.516 1 88.62 223 VAL A CA 1
ATOM 1641 C C . VAL A 1 223 ? -7.539 -2.115 19.375 1 88.62 223 VAL A C 1
ATOM 1643 O O . VAL A 1 223 ? -7.828 -0.92 19.281 1 88.62 223 VAL A O 1
ATOM 1646 N N . PRO A 1 224 ? -7.902 -3.051 18.484 1 91.75 224 PRO A N 1
ATOM 1647 C CA . PRO A 1 224 ? -8.766 -2.611 17.391 1 91.75 224 PRO A CA 1
ATOM 1648 C C . PRO A 1 224 ? -10.125 -2.107 17.875 1 91.75 224 PRO A C 1
ATOM 1650 O O . PRO A 1 224 ? -10.68 -2.645 18.828 1 91.75 224 PRO A O 1
ATOM 1653 N N . VAL A 1 225 ? -10.695 -1.097 17.156 1 90.06 225 VAL A N 1
ATOM 1654 C CA . VAL A 1 225 ? -11.938 -0.47 17.609 1 90.06 225 VAL A CA 1
ATOM 1655 C C . VAL A 1 225 ? -12.953 -0.462 16.469 1 90.06 225 VAL A C 1
ATOM 1657 O O . VAL A 1 225 ? -13.719 0.495 16.312 1 90.06 225 VAL A O 1
ATOM 1660 N N . ARG A 1 226 ? -12.969 -1.483 15.625 1 92.25 226 ARG A N 1
ATOM 1661 C CA . ARG A 1 226 ? -13.891 -1.621 14.508 1 92.25 226 ARG A CA 1
ATOM 1662 C C . ARG A 1 226 ? -13.727 -0.474 13.516 1 92.25 226 ARG A C 1
ATOM 1664 O O . ARG A 1 226 ? -12.703 -0.376 12.836 1 92.25 226 ARG A O 1
ATOM 1671 N N . MET A 1 227 ? -14.789 0.516 13.633 1 93.88 227 MET A N 1
ATOM 1672 C CA . MET A 1 227 ? -14.695 1.721 12.812 1 93.88 227 MET A CA 1
ATOM 1673 C C . MET A 1 227 ? -14.094 2.873 13.602 1 93.88 227 MET A C 1
ATOM 1675 O O . MET A 1 227 ? -14.727 3.416 14.508 1 93.88 227 MET A O 1
ATOM 1679 N N . GLY A 1 228 ? -12.781 3.113 13.398 1 90.88 228 GLY A N 1
ATOM 1680 C CA . GLY A 1 228 ? -12.125 4.188 14.125 1 90.88 228 GLY A CA 1
ATOM 1681 C C . GLY A 1 228 ? -10.625 3.996 14.234 1 90.88 228 GLY A C 1
ATOM 1682 O O . GLY A 1 228 ? -10.008 3.348 13.391 1 90.88 228 GLY A O 1
ATOM 1683 N N . SER A 1 229 ? -10.055 4.758 15.148 1 86.88 229 SER A N 1
ATOM 1684 C CA . SER A 1 229 ? -8.633 4.668 15.469 1 86.88 229 SER A CA 1
ATOM 1685 C C . SER A 1 229 ? -8.406 4.586 16.969 1 86.88 229 SER A C 1
ATOM 1687 O O . SER A 1 229 ? -9.023 5.332 17.734 1 86.88 229 SER A O 1
ATOM 1689 N N . PRO A 1 230 ? -7.508 3.719 17.359 1 86 230 PRO A N 1
ATOM 1690 C CA . PRO A 1 230 ? -7.18 3.686 18.781 1 86 230 PRO A CA 1
ATOM 1691 C C . PRO A 1 230 ? -6.445 4.941 19.25 1 86 230 PRO A C 1
ATOM 1693 O O . PRO A 1 230 ? -6.336 5.184 20.453 1 86 230 PRO A O 1
ATOM 1696 N N . MET A 1 231 ? -6.062 5.723 18.281 1 82.5 231 MET A N 1
ATOM 1697 C CA . MET A 1 231 ? -5.125 6.789 18.625 1 82.5 231 MET A CA 1
ATOM 1698 C C . MET A 1 231 ? -5.836 8.133 18.703 1 82.5 231 MET A C 1
ATOM 1700 O O . MET A 1 231 ? -5.32 9.078 19.312 1 82.5 231 MET A O 1
ATOM 1704 N N . VAL A 1 232 ? -6.965 8.234 18.047 1 87.75 232 VAL A N 1
ATOM 1705 C CA . VAL A 1 232 ? -7.625 9.531 18.031 1 87.75 232 VAL A CA 1
ATOM 1706 C C . VAL A 1 232 ? -9.117 9.359 18.297 1 87.75 232 VAL A C 1
ATOM 1708 O O . VAL A 1 232 ? -9.695 8.328 17.953 1 87.75 232 VAL A O 1
ATOM 1711 N N . ALA A 1 233 ? -9.773 10.391 18.891 1 91.38 233 ALA A N 1
ATOM 1712 C CA . ALA A 1 233 ? -11.203 10.438 19.172 1 91.38 233 ALA A CA 1
ATOM 1713 C C . ALA A 1 233 ? -11.711 11.875 19.234 1 91.38 233 ALA A C 1
ATOM 1715 O O . ALA A 1 233 ? -10.992 12.773 19.672 1 91.38 233 ALA A O 1
ATOM 1716 N N . PRO A 1 234 ? -12.969 12.102 18.781 1 94.75 234 PRO A N 1
ATOM 1717 C CA . PRO A 1 234 ? -13.867 11.125 18.156 1 94.75 234 PRO A CA 1
ATOM 1718 C C . PRO A 1 234 ? -13.492 10.805 16.719 1 94.75 234 PRO A C 1
ATOM 1720 O O . PRO A 1 234 ? -12.938 11.656 16.016 1 94.75 234 PRO A O 1
ATOM 1723 N N . TYR A 1 235 ? -13.695 9.664 16.266 1 93.56 235 TYR A N 1
ATOM 1724 C CA . TYR A 1 235 ? -13.422 9.117 14.938 1 93.56 235 TYR A CA 1
ATOM 1725 C C . TYR A 1 235 ? -14.195 7.82 14.719 1 93.56 235 TYR A C 1
ATOM 1727 O O . TYR A 1 235 ? -13.836 6.777 15.266 1 93.56 235 TYR A O 1
ATOM 1735 N N . GLY A 1 236 ? -15.344 7.914 13.922 1 95.5 236 GLY A N 1
ATOM 1736 C CA . GLY A 1 236 ? -16.141 6.699 13.852 1 95.5 236 GLY A CA 1
ATOM 1737 C C . GLY A 1 236 ? -17.25 6.777 12.828 1 95.5 236 GLY A C 1
ATOM 1738 O O . GLY A 1 236 ? -17.328 7.73 12.039 1 95.5 236 GLY A O 1
ATO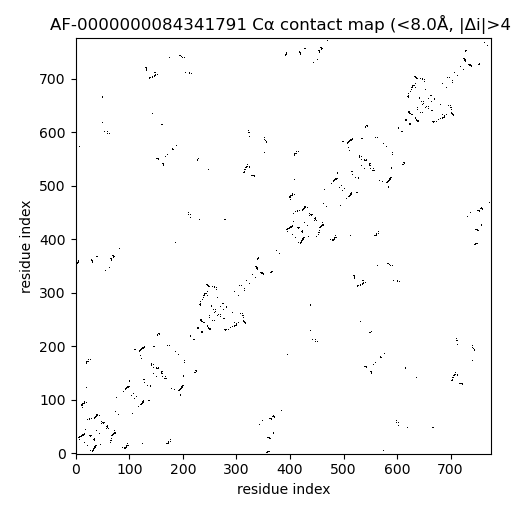M 1739 N N . ALA A 1 237 ? -18.031 5.699 12.781 1 97.44 237 ALA A N 1
ATOM 1740 C CA . ALA A 1 237 ? -19.188 5.566 11.906 1 97.44 237 ALA A CA 1
ATOM 1741 C C . ALA A 1 237 ? -20.5 5.688 12.703 1 97.44 237 ALA A C 1
ATOM 1743 O O . ALA A 1 237 ? -20.641 5.078 13.766 1 97.44 237 ALA A O 1
ATOM 1744 N N . TYR A 1 238 ? -21.422 6.492 12.188 1 98.06 238 TYR A N 1
ATOM 1745 C CA . TYR A 1 238 ? -22.656 6.801 12.906 1 98.06 238 TYR A CA 1
ATOM 1746 C C . TYR A 1 238 ? -23.859 6.691 11.984 1 98.06 238 TYR A C 1
ATOM 1748 O O . TYR A 1 238 ? -23.812 7.098 10.828 1 98.06 238 TYR A O 1
ATOM 1756 N N . PRO A 1 239 ? -24.953 6.152 12.523 1 98.06 239 PRO A N 1
ATOM 1757 C CA . PRO A 1 239 ? -26.172 6.066 11.719 1 98.06 239 PRO A CA 1
ATOM 1758 C C . PRO A 1 239 ? -26.812 7.43 11.477 1 98.06 239 PRO A C 1
ATOM 1760 O O . PRO A 1 239 ? -26.734 8.32 12.328 1 98.06 239 PRO A O 1
ATOM 1763 N N . THR A 1 240 ? -27.422 7.594 10.336 1 98.69 240 THR A N 1
ATOM 1764 C CA . THR A 1 240 ? -28.141 8.82 10 1 98.69 240 THR A CA 1
ATOM 1765 C C . THR A 1 240 ? -29.641 8.594 10.008 1 98.69 240 THR A C 1
ATOM 1767 O O . THR A 1 240 ? -30.109 7.449 10.07 1 98.69 240 THR A O 1
ATOM 1770 N N . ARG A 1 241 ? -30.359 9.656 9.898 1 98.56 241 ARG A N 1
ATOM 1771 C CA . ARG A 1 241 ? -31.812 9.594 9.93 1 98.56 241 ARG A CA 1
ATOM 1772 C C . ARG A 1 241 ? -32.344 8.812 8.727 1 98.56 241 ARG A C 1
ATOM 1774 O O . ARG A 1 241 ? -33.344 8.078 8.852 1 98.56 241 ARG A O 1
ATOM 1781 N N . ASP A 1 242 ? -31.766 8.914 7.586 1 98.44 242 ASP A N 1
ATOM 1782 C CA . ASP A 1 242 ? -32.25 8.32 6.344 1 98.44 242 ASP A CA 1
ATOM 1783 C C . ASP A 1 242 ? -31.688 6.918 6.145 1 98.44 242 ASP A C 1
ATOM 1785 O O . ASP A 1 242 ? -31.688 6.395 5.027 1 98.44 242 ASP A O 1
ATOM 1789 N N . GLY A 1 243 ? -31.125 6.316 7.133 1 97.31 243 GLY A N 1
ATOM 1790 C CA . GLY A 1 243 ? -30.703 4.926 7.098 1 97.31 243 GLY A CA 1
ATOM 1791 C C . GLY A 1 243 ? -29.312 4.73 6.52 1 97.31 243 GLY A C 1
ATOM 1792 O O . GLY A 1 243 ? -28.906 3.602 6.238 1 97.31 243 GLY A O 1
ATOM 1793 N N . GLU A 1 244 ? -28.609 5.789 6.297 1 97.75 244 GLU A N 1
ATOM 1794 C CA . GLU A 1 244 ? -27.219 5.727 5.844 1 97.75 244 GLU A CA 1
ATOM 1795 C C . GLU A 1 244 ? -26.25 5.723 7.023 1 97.75 244 GLU A C 1
ATOM 1797 O O . GLU A 1 244 ? -26.672 5.633 8.18 1 97.75 244 GLU A O 1
ATOM 1802 N N . THR A 1 245 ? -25 5.613 6.699 1 98.12 245 THR A N 1
ATOM 1803 C CA . THR A 1 245 ? -23.953 5.711 7.703 1 98.12 245 THR A CA 1
ATOM 1804 C C . THR A 1 245 ? -22.953 6.82 7.348 1 98.12 245 THR A C 1
ATOM 1806 O O . THR A 1 245 ? -22.406 6.836 6.242 1 98.12 245 THR A O 1
ATOM 1809 N N . VAL A 1 246 ? -22.781 7.746 8.281 1 98.5 246 VAL A N 1
ATOM 1810 C CA . VAL A 1 246 ? -21.781 8.789 8.109 1 98.5 246 VAL A CA 1
ATOM 1811 C C . VAL A 1 246 ? -20.516 8.445 8.914 1 98.5 246 VAL A C 1
ATOM 1813 O O . VAL A 1 246 ? -20.609 7.91 10.016 1 98.5 246 VAL A O 1
ATOM 1816 N N . VAL A 1 247 ? -19.422 8.648 8.32 1 98.12 247 VAL A N 1
ATOM 1817 C CA . VAL A 1 247 ? -18.125 8.516 8.992 1 98.12 247 VAL A CA 1
ATOM 1818 C C . VAL A 1 247 ? -17.5 9.891 9.172 1 98.12 247 VAL A C 1
ATOM 1820 O O . VAL A 1 247 ? -17.375 10.656 8.211 1 98.12 247 VAL A O 1
ATOM 1823 N N . LEU A 1 248 ? -17.172 10.219 10.367 1 95.88 248 LEU A N 1
ATOM 1824 C CA . LEU A 1 248 ? -16.531 11.5 10.625 1 95.88 248 LEU A CA 1
ATOM 1825 C C . LEU A 1 248 ? -15.711 11.461 11.914 1 95.88 248 LEU A C 1
ATOM 1827 O O . LEU A 1 248 ? -15.812 10.5 12.688 1 95.88 248 LEU A O 1
ATOM 1831 N N . GLY A 1 249 ? -14.812 12.422 12.008 1 89.06 249 GLY A N 1
ATOM 1832 C CA . GLY A 1 249 ? -14.008 12.531 13.219 1 89.06 249 GLY A CA 1
ATOM 1833 C C . GLY A 1 249 ? -12.953 13.617 13.125 1 89.06 249 GLY A C 1
ATOM 1834 O O . GLY A 1 249 ? -13 14.469 12.234 1 89.06 249 GLY A O 1
ATOM 1835 N N . THR A 1 250 ? -12.234 13.656 14.211 1 90.62 250 THR A N 1
ATOM 1836 C CA . THR A 1 250 ? -11.211 14.695 14.328 1 90.62 250 THR A CA 1
ATOM 1837 C C . THR A 1 250 ? -9.828 14.07 14.531 1 90.62 250 THR A C 1
ATOM 1839 O O . THR A 1 250 ? -9.719 12.938 15 1 90.62 250 THR A O 1
ATOM 1842 N N . THR A 1 251 ? -8.797 14.82 14.102 1 86.25 251 THR A N 1
ATOM 1843 C CA . THR A 1 251 ?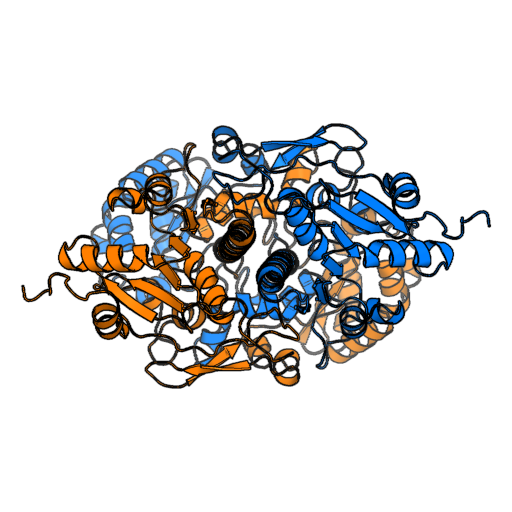 -7.43 14.352 14.273 1 86.25 251 THR A CA 1
ATOM 1844 C C . THR A 1 251 ? -6.609 15.367 15.07 1 86.25 251 THR A C 1
ATOM 1846 O O . THR A 1 251 ? -5.398 15.203 15.227 1 86.25 251 THR A O 1
ATOM 1849 N N . SER A 1 252 ? -7.273 16.453 15.531 1 88.56 252 SER A N 1
ATOM 1850 C CA . SER A 1 252 ? -6.582 17.469 16.312 1 88.56 252 SER A CA 1
ATOM 1851 C C . SER A 1 252 ? -7.523 18.125 17.312 1 88.56 252 SER A C 1
ATOM 1853 O O . SER A 1 252 ? -8.742 18.062 17.172 1 88.56 252 SER A O 1
ATOM 1855 N N . ASP A 1 253 ? -6.957 18.781 18.297 1 91.19 253 ASP A N 1
ATOM 1856 C CA . ASP A 1 253 ? -7.754 19.5 19.281 1 91.19 253 ASP A CA 1
ATOM 1857 C C . ASP A 1 253 ? -8.516 20.656 18.656 1 91.19 253 ASP A C 1
ATOM 1859 O O . ASP A 1 253 ? -9.633 20.969 19.062 1 91.19 253 ASP A O 1
ATOM 1863 N N . ARG A 1 254 ? -7.918 21.25 17.672 1 91.25 254 ARG A N 1
ATOM 1864 C CA . ARG A 1 254 ? -8.586 22.328 16.969 1 91.25 254 ARG A CA 1
ATOM 1865 C C . ARG A 1 254 ? -9.82 21.828 16.234 1 91.25 254 ARG A C 1
ATOM 1867 O O . ARG A 1 254 ? -10.867 22.469 16.25 1 91.25 254 ARG A O 1
ATOM 1874 N N . GLU A 1 255 ? -9.688 20.719 15.625 1 93.25 255 GLU A N 1
ATOM 1875 C CA . GLU A 1 255 ? -10.828 20.125 14.93 1 93.25 255 GLU A CA 1
ATOM 1876 C C . GLU A 1 255 ? -11.914 19.703 15.914 1 93.25 255 GLU A C 1
ATOM 1878 O O . GLU A 1 255 ? -13.102 19.797 15.609 1 93.25 255 GLU A O 1
ATOM 1883 N N . TRP A 1 256 ? -11.5 19.25 17.094 1 95.81 256 TRP A N 1
ATOM 1884 C CA . TRP A 1 256 ? -12.477 18.922 18.125 1 95.81 256 TRP A CA 1
ATOM 1885 C C . TRP A 1 256 ? -13.32 20.141 18.484 1 95.81 256 TRP A C 1
ATOM 1887 O O . TRP A 1 256 ? -14.539 20.047 18.609 1 95.81 256 TRP A O 1
ATOM 1897 N N . GLN A 1 257 ? -12.688 21.25 18.672 1 97.06 257 GLN A N 1
ATOM 1898 C CA . GLN A 1 257 ? -13.406 22.484 18.984 1 97.06 257 GLN A CA 1
ATOM 1899 C C . GLN A 1 257 ? -14.43 22.828 17.906 1 97.06 257 GLN A C 1
ATOM 1901 O O . GLN A 1 257 ? -15.57 23.172 18.219 1 97.06 257 GLN A O 1
ATOM 1906 N N . ARG A 1 258 ? -14.055 22.641 16.656 1 96.94 258 ARG A N 1
ATOM 1907 C CA . ARG A 1 258 ? -14.969 22.938 15.555 1 96.94 258 ARG A CA 1
ATOM 1908 C C . ARG A 1 258 ? -16.109 21.922 15.508 1 96.94 258 ARG A C 1
ATOM 1910 O O . ARG A 1 258 ? -17.266 22.281 15.266 1 96.94 258 ARG A O 1
ATOM 1917 N N . LEU A 1 259 ? -15.734 20.641 15.727 1 97.94 259 LEU A N 1
ATOM 1918 C CA . LEU A 1 259 ? -16.766 19.609 15.734 1 97.94 259 LEU A CA 1
ATOM 1919 C C . LEU A 1 259 ? -17.797 19.875 16.828 1 97.94 259 LEU A C 1
ATOM 1921 O O . LEU A 1 259 ? -19 19.875 16.578 1 97.94 259 LEU A O 1
ATOM 1925 N N . ALA A 1 260 ? -17.359 20.172 18.016 1 98.06 260 ALA A N 1
ATOM 1926 C CA . ALA A 1 260 ? -18.234 20.344 19.172 1 98.06 260 ALA A CA 1
ATOM 1927 C C . ALA A 1 260 ? -19.031 21.641 19.047 1 98.06 260 ALA A C 1
ATOM 1929 O O . ALA A 1 260 ? -20.266 21.641 19.219 1 98.06 260 ALA A O 1
ATOM 1930 N N . ARG A 1 261 ? -18.375 22.734 18.656 1 98.06 261 ARG A N 1
ATOM 1931 C CA . ARG A 1 261 ? -19.016 24.047 18.656 1 98.06 261 ARG A CA 1
ATOM 1932 C C . ARG A 1 261 ? -19.797 24.266 17.375 1 98.06 261 ARG A C 1
ATOM 1934 O O . ARG A 1 261 ? -20.969 24.656 17.422 1 98.06 261 ARG A O 1
ATOM 1941 N N . ASP A 1 262 ? -19.156 24.031 16.281 1 97.81 262 ASP A N 1
ATOM 1942 C CA . ASP A 1 262 ? -19.688 24.5 15 1 97.81 262 ASP A CA 1
ATOM 1943 C C . ASP A 1 262 ? -20.562 23.438 14.352 1 97.81 262 ASP A C 1
ATOM 1945 O O . ASP A 1 262 ? -21.531 23.75 13.656 1 97.81 262 ASP A O 1
ATOM 1949 N N . LEU A 1 263 ? -20.266 22.172 14.508 1 97.88 263 LEU A N 1
ATOM 1950 C CA . LEU A 1 263 ? -21.062 21.109 13.898 1 97.88 263 LEU A CA 1
ATOM 1951 C C . LEU A 1 263 ? -22.188 20.672 14.82 1 97.88 263 LEU A C 1
ATOM 1953 O O . LEU A 1 263 ? -23.359 20.734 14.438 1 97.88 263 LEU A O 1
ATOM 1957 N N . LEU A 1 264 ? -21.859 20.359 16.078 1 97.88 264 LEU A N 1
ATOM 1958 C CA . LEU A 1 264 ? -22.844 19.797 17 1 97.88 264 LEU A CA 1
ATOM 1959 C C . LEU A 1 264 ? -23.594 20.891 17.734 1 97.88 264 LEU A C 1
ATOM 1961 O O . LEU A 1 264 ? -24.656 20.641 18.328 1 97.88 264 LEU A O 1
ATOM 1965 N N . GLY A 1 265 ? -23 22.094 17.766 1 97.62 265 GLY A N 1
ATOM 1966 C CA . GLY A 1 265 ? -23.594 23.188 18.531 1 97.62 265 GLY A CA 1
ATOM 1967 C C . GLY A 1 265 ? -23.531 22.953 20.031 1 97.62 265 GLY A C 1
ATOM 1968 O O . GLY A 1 265 ? -24.453 23.312 20.75 1 97.62 265 GLY A O 1
ATOM 1969 N N . ARG A 1 266 ? -22.562 22.266 20.406 1 97.81 266 ARG A N 1
ATOM 1970 C CA . ARG A 1 266 ? -22.422 21.891 21.812 1 97.81 266 ARG A CA 1
ATOM 1971 C C . ARG A 1 266 ? -21.219 22.578 22.453 1 97.81 266 ARG A C 1
ATOM 1973 O O . ARG A 1 266 ? -20.219 21.938 22.75 1 97.81 266 ARG A O 1
ATOM 1980 N N . ALA A 1 267 ? -21.281 23.797 22.812 1 97.5 267 ALA A N 1
ATOM 1981 C CA . ALA A 1 267 ? -20.234 24.578 23.453 1 97.5 267 ALA A CA 1
ATOM 1982 C C . ALA A 1 267 ? -19.859 23.984 24.812 1 97.5 267 ALA A C 1
ATOM 1984 O O . ALA A 1 267 ? -18.703 24.062 25.234 1 97.5 267 ALA A O 1
ATOM 1985 N N . ASP A 1 268 ? -20.859 23.375 25.391 1 97.62 268 ASP A N 1
ATOM 1986 C CA . ASP A 1 268 ? -20.609 22.75 26.688 1 97.62 268 ASP A CA 1
ATOM 1987 C C . ASP A 1 268 ? -19.594 21.625 26.562 1 97.62 268 ASP A C 1
ATOM 1989 O O . ASP A 1 268 ? -18.719 21.469 27.422 1 97.62 268 ASP A O 1
ATOM 1993 N N . LEU A 1 269 ? -19.641 20.828 25.469 1 97.19 269 LEU A N 1
ATOM 1994 C CA . LEU A 1 269 ? -18.672 19.766 25.234 1 97.19 269 LEU A CA 1
ATOM 1995 C C . LEU A 1 269 ? -17.312 20.359 24.875 1 97.19 269 LEU A C 1
ATOM 1997 O O . LEU A 1 269 ? -16.281 19.875 25.344 1 97.19 269 LEU A O 1
ATOM 2001 N N . ALA A 1 270 ? -17.312 21.438 24.062 1 97.06 270 ALA A N 1
ATOM 2002 C CA . ALA A 1 270 ? -16.078 22.094 23.641 1 97.06 270 ALA A CA 1
ATOM 2003 C C . ALA A 1 270 ? -15.305 22.656 24.828 1 97.06 270 ALA A C 1
ATOM 2005 O O . ALA A 1 270 ? -14.07 22.641 24.828 1 97.06 270 ALA A O 1
ATOM 2006 N N . ASP A 1 271 ? -16.047 23.109 25.812 1 97.38 271 ASP A N 1
ATOM 2007 C CA . ASP A 1 271 ? -15.422 23.781 26.953 1 97.38 271 ASP A CA 1
ATOM 2008 C C . ASP A 1 271 ? -15.195 22.812 28.109 1 97.38 271 ASP A C 1
ATOM 2010 O O . ASP A 1 271 ? -14.594 23.172 29.125 1 97.38 271 ASP A O 1
ATOM 2014 N N . ASP A 1 272 ? -15.688 21.594 27.984 1 97.38 272 ASP A N 1
ATOM 2015 C CA . ASP A 1 272 ? -15.523 20.594 29.047 1 97.38 272 ASP A CA 1
ATOM 2016 C C . ASP A 1 272 ? -14.07 20.156 29.172 1 97.38 272 ASP A C 1
ATOM 2018 O O . ASP A 1 272 ? -13.508 19.562 28.25 1 97.38 272 ASP A O 1
ATOM 2022 N N . PRO A 1 273 ? -13.391 20.359 30.281 1 96.69 273 PRO A N 1
ATOM 2023 C CA . PRO A 1 273 ? -11.977 20.031 30.453 1 96.69 273 PRO A CA 1
ATOM 2024 C C . PRO A 1 273 ? -11.688 18.547 30.297 1 96.69 273 PRO A C 1
ATOM 2026 O O . PRO A 1 273 ? -10.539 18.141 30.094 1 96.69 273 PRO A O 1
ATOM 2029 N N . ARG A 1 274 ? -12.789 17.719 30.359 1 95.81 274 ARG A N 1
ATOM 2030 C CA . ARG A 1 274 ? -12.617 16.266 30.219 1 95.81 274 ARG A CA 1
ATOM 2031 C C . ARG A 1 274 ? -12.297 15.891 28.781 1 95.81 274 ARG A C 1
ATOM 2033 O O . ARG A 1 274 ? -11.844 14.773 28.516 1 95.81 274 ARG A O 1
ATOM 2040 N N . TYR A 1 275 ? -12.438 16.828 27.797 1 96.38 275 TYR A N 1
ATOM 2041 C CA . TYR A 1 275 ? -12.297 16.5 26.375 1 96.38 275 TYR A CA 1
ATOM 2042 C C . TYR A 1 275 ? -11.258 17.391 25.703 1 96.38 275 TYR A C 1
ATOM 2044 O O . TYR A 1 275 ? -11.188 17.453 24.484 1 96.38 275 TYR A O 1
ATOM 2052 N N . THR A 1 276 ? -10.461 18.062 26.484 1 92.25 276 THR A N 1
ATOM 2053 C CA . THR A 1 276 ? -9.578 19.109 25.953 1 92.25 276 THR A CA 1
ATOM 2054 C C . THR A 1 276 ? -8.523 18.484 25.031 1 92.25 276 THR A C 1
ATOM 2056 O O . THR A 1 276 ? -8.305 18.984 23.922 1 92.25 276 THR A O 1
ATOM 2059 N N . ARG A 1 277 ? -7.855 17.422 25.531 1 88.44 277 ARG A N 1
ATOM 2060 C CA . ARG A 1 277 ? -6.77 16.828 24.766 1 88.44 277 ARG A CA 1
ATOM 2061 C C . ARG A 1 277 ? -7.223 15.523 24.109 1 88.44 277 ARG A C 1
ATOM 2063 O O . ARG A 1 277 ? -8.094 14.828 24.625 1 88.44 277 ARG A O 1
ATOM 2070 N N . ASN A 1 278 ? -6.656 15.195 23.031 1 89.69 278 ASN A N 1
ATOM 2071 C CA . ASN A 1 278 ? -6.973 13.969 22.297 1 89.69 278 ASN A CA 1
ATOM 2072 C C . ASN A 1 278 ? -6.934 12.75 23.219 1 89.69 278 ASN A C 1
ATOM 2074 O O . ASN A 1 278 ? -7.852 11.93 23.203 1 89.69 278 ASN A O 1
ATOM 2078 N N . GLN A 1 279 ? -5.906 12.633 24 1 85.38 279 GLN A N 1
ATOM 2079 C CA . GLN A 1 279 ? -5.754 11.469 24.875 1 85.38 279 GLN A CA 1
ATOM 2080 C C . GLN A 1 279 ? -6.941 11.336 25.828 1 85.38 279 GLN A C 1
ATOM 2082 O O . GLN A 1 279 ? -7.371 10.227 26.125 1 85.38 279 GLN A O 1
ATOM 2087 N N . ASP A 1 280 ? -7.461 12.461 26.266 1 91.69 280 ASP A N 1
ATOM 2088 C CA . ASP A 1 280 ? -8.617 12.469 27.156 1 91.69 280 ASP A CA 1
ATOM 2089 C C . ASP A 1 280 ? -9.867 11.977 26.422 1 91.69 280 ASP A C 1
ATOM 2091 O O . ASP A 1 280 ? -10.672 11.227 27 1 91.69 280 ASP A O 1
ATOM 2095 N N . ARG A 1 281 ? -9.969 12.383 25.25 1 94.62 281 ARG A N 1
ATOM 2096 C CA . ARG A 1 281 ? -11.125 12 24.453 1 94.62 281 ARG A CA 1
ATOM 2097 C C . ARG A 1 281 ? -11.062 10.516 24.078 1 94.62 281 ARG A C 1
ATOM 2099 O O . ARG A 1 281 ? -12.086 9.836 24.047 1 94.62 281 ARG A O 1
ATOM 2106 N N . VAL A 1 282 ? -9.852 10.023 23.828 1 89.38 282 VAL A N 1
ATOM 2107 C CA . VAL A 1 282 ? -9.672 8.609 23.531 1 89.38 282 VAL A CA 1
ATOM 2108 C C . VAL A 1 282 ? -10.164 7.762 24.703 1 89.38 282 VAL A C 1
ATOM 2110 O O . VAL A 1 282 ? -10.844 6.754 24.5 1 89.38 282 VAL A O 1
ATOM 2113 N N . HIS A 1 283 ? -9.906 8.219 25.906 1 90.88 283 HIS A N 1
ATOM 2114 C CA . HIS A 1 283 ? -10.312 7.504 27.094 1 90.88 283 HIS A CA 1
ATOM 2115 C C . HIS A 1 283 ? -11.828 7.539 27.281 1 90.88 283 HIS A C 1
ATOM 2117 O O . HIS A 1 283 ? -12.398 6.703 27.984 1 90.88 283 HIS A O 1
ATOM 2123 N N . ARG A 1 284 ? -12.461 8.492 26.641 1 95.44 284 ARG A N 1
ATOM 2124 C CA . ARG A 1 284 ? -13.898 8.68 26.781 1 95.44 284 ARG A CA 1
ATOM 2125 C C . ARG A 1 284 ? -14.609 8.539 25.438 1 95.44 284 ARG A C 1
ATOM 2127 O O . ARG A 1 284 ? -15.617 9.195 25.188 1 95.44 284 ARG A O 1
ATOM 2134 N N . ARG A 1 285 ? -14.055 7.77 24.594 1 94 285 ARG A N 1
ATOM 2135 C CA . ARG A 1 285 ? -14.523 7.613 23.219 1 94 285 ARG A CA 1
ATOM 2136 C C . ARG A 1 285 ? -15.992 7.215 23.188 1 94 285 ARG A C 1
ATOM 2138 O O . ARG A 1 285 ? -16.766 7.742 22.375 1 94 285 ARG A O 1
ATOM 2145 N N . SER A 1 286 ? -16.359 6.262 24.047 1 94.56 286 SER A N 1
ATOM 2146 C CA . SER A 1 286 ? -17.719 5.742 24.016 1 94.56 286 SER A CA 1
ATOM 2147 C C . SER A 1 286 ? -18.734 6.84 24.328 1 94.56 286 SER A C 1
ATOM 2149 O O . SER A 1 286 ? -19.812 6.875 23.734 1 94.56 286 SER A O 1
ATOM 2151 N N . GLU A 1 287 ? -18.375 7.641 25.234 1 96.75 287 GLU A N 1
ATOM 2152 C CA . GLU A 1 287 ? -19.234 8.766 25.578 1 96.75 287 GLU A CA 1
ATOM 2153 C C . GLU A 1 287 ? -19.406 9.727 24.406 1 96.75 287 GLU A C 1
ATOM 2155 O O . GLU A 1 287 ? -20.531 10.141 24.094 1 96.75 287 GLU A O 1
ATOM 2160 N N . LEU A 1 288 ? -18.344 10.047 23.797 1 96.88 288 LEU A N 1
ATOM 2161 C CA . LEU A 1 288 ? -18.375 10.984 22.688 1 96.88 288 LEU A CA 1
ATOM 2162 C C . LEU A 1 288 ? -19.078 10.375 21.484 1 96.88 288 LEU A C 1
ATOM 2164 O O . LEU A 1 288 ? -19.812 11.07 20.766 1 96.88 288 LEU A O 1
ATOM 2168 N N . ASP A 1 289 ? -18.938 9.109 21.281 1 96.31 289 ASP A N 1
ATOM 2169 C CA . ASP A 1 289 ? -19.609 8.414 20.203 1 96.31 289 ASP A CA 1
ATOM 2170 C C . ASP A 1 289 ? -21.125 8.461 20.391 1 96.31 289 ASP A C 1
ATOM 2172 O O . ASP A 1 289 ? -21.875 8.633 19.422 1 96.31 289 ASP A O 1
ATOM 2176 N N . ALA A 1 290 ? -21.516 8.281 21.594 1 97.56 290 ALA A N 1
ATOM 2177 C CA . ALA A 1 290 ? -22.938 8.336 21.891 1 97.56 290 ALA A CA 1
ATOM 2178 C C . ALA A 1 290 ? -23.5 9.719 21.594 1 97.56 290 ALA A C 1
ATOM 2180 O O . ALA A 1 290 ? -24.609 9.844 21.047 1 97.56 290 ALA A O 1
ATOM 2181 N N . VAL A 1 291 ? -22.75 10.703 21.953 1 97.88 291 VAL A N 1
ATOM 2182 C CA . VAL A 1 291 ? -23.172 12.086 21.719 1 97.88 291 VAL A CA 1
ATOM 2183 C C . VAL A 1 291 ? -23.312 12.336 20.234 1 97.88 291 VAL A C 1
ATOM 2185 O O . VAL A 1 291 ? -24.297 12.914 19.781 1 97.88 291 VAL A O 1
ATOM 2188 N N . ILE A 1 292 ? -22.406 11.93 19.453 1 98.19 292 ILE A N 1
ATOM 2189 C CA . ILE A 1 292 ? -22.406 12.164 18.016 1 98.19 292 ILE A CA 1
ATOM 2190 C C . ILE A 1 292 ? -23.516 11.352 17.344 1 98.19 292 ILE A C 1
ATOM 2192 O O . ILE A 1 292 ? -24.219 11.852 16.484 1 98.19 292 ILE A O 1
ATOM 2196 N N . ALA A 1 293 ? -23.688 10.133 17.812 1 98.25 293 ALA A N 1
ATOM 2197 C CA . ALA A 1 293 ? -24.734 9.273 17.266 1 98.25 293 ALA A CA 1
ATOM 2198 C C . ALA A 1 293 ? -26.125 9.867 17.5 1 98.25 293 ALA A C 1
ATOM 2200 O O . ALA A 1 293 ? -26.984 9.828 16.625 1 98.25 293 ALA A O 1
ATOM 2201 N N . ASP A 1 294 ? -26.281 10.367 18.703 1 98.31 294 ASP A N 1
ATOM 2202 C CA . ASP A 1 294 ? -27.547 11.008 19.031 1 98.31 294 ASP A CA 1
ATOM 2203 C C . ASP A 1 294 ? -27.859 12.164 18.094 1 98.31 294 ASP A C 1
ATOM 2205 O O . ASP A 1 294 ? -29.016 12.422 17.766 1 98.31 294 ASP A O 1
ATOM 2209 N N . TRP A 1 295 ? -26.844 12.844 17.688 1 98.44 295 TRP A N 1
ATOM 2210 C CA . TRP A 1 295 ? -27 13.977 16.781 1 98.44 295 TRP A CA 1
ATOM 2211 C C . TRP A 1 295 ? -27.219 13.508 15.352 1 98.44 295 TRP A C 1
ATOM 2213 O O . TRP A 1 295 ? -28.094 14.023 14.648 1 98.44 295 TRP A O 1
ATOM 2223 N N . THR A 1 296 ? -26.516 12.5 14.867 1 98.69 296 THR A N 1
ATOM 2224 C CA . THR A 1 296 ? -26.547 12.094 13.461 1 98.69 296 THR A CA 1
ATOM 2225 C C . THR A 1 296 ? -27.875 11.438 13.125 1 98.69 296 THR A C 1
ATOM 2227 O O . THR A 1 296 ? -28.375 11.555 12 1 98.69 296 THR A O 1
ATOM 2230 N N . VAL A 1 297 ? -28.5 10.766 14.062 1 98.5 297 VAL A N 1
ATOM 2231 C CA . VAL A 1 297 ? -29.75 10.055 13.797 1 98.5 297 VAL A CA 1
ATOM 2232 C C . VAL A 1 297 ? -30.891 11.062 13.586 1 98.5 297 VAL A C 1
ATOM 2234 O O . VAL A 1 297 ? -31.969 10.695 13.133 1 98.5 297 VAL A O 1
ATOM 2237 N N . GLU A 1 298 ? -30.609 12.32 13.906 1 98.44 298 GLU A N 1
ATOM 2238 C CA . GLU A 1 298 ? -31.609 13.359 13.727 1 98.44 298 GLU A CA 1
ATOM 2239 C C . GLU A 1 298 ? -31.422 14.086 12.398 1 98.44 298 GLU A C 1
ATOM 2241 O O . GLU A 1 298 ? -32.219 14.969 12.055 1 98.44 298 GLU A O 1
ATOM 2246 N N . HIS A 1 299 ? -30.375 13.766 11.625 1 98.62 299 HIS A N 1
ATOM 2247 C CA . HIS A 1 299 ? -30.047 14.453 10.383 1 98.62 299 HIS A CA 1
ATOM 2248 C C . HIS A 1 299 ? -29.844 13.461 9.234 1 98.62 299 HIS A C 1
ATOM 2250 O O . HIS A 1 299 ? -29.375 12.344 9.453 1 98.62 299 HIS A O 1
ATOM 2256 N N . ASP A 1 300 ? -30.219 13.883 8.055 1 98.69 300 ASP A N 1
ATOM 2257 C CA . ASP A 1 300 ? -29.906 13.086 6.867 1 98.69 300 ASP A CA 1
ATOM 2258 C C . ASP A 1 300 ? -28.438 13.211 6.492 1 98.69 300 ASP A C 1
ATOM 2260 O O . ASP A 1 300 ? -27.797 14.203 6.82 1 98.69 300 ASP A O 1
ATOM 2264 N N . LEU A 1 301 ? -27.969 12.266 5.762 1 98.44 301 LEU A N 1
ATOM 2265 C CA . LEU A 1 301 ? -26.562 12.219 5.402 1 98.44 301 LEU A CA 1
ATOM 2266 C C . LEU A 1 301 ? -26.141 13.492 4.672 1 98.44 301 LEU A C 1
ATOM 2268 O O . LEU A 1 301 ? -25.125 14.109 5.02 1 98.44 301 LEU A O 1
ATOM 2272 N N . ALA A 1 302 ? -26.906 13.867 3.693 1 97.94 302 ALA A N 1
ATOM 2273 C CA . ALA A 1 302 ? -26.562 15.031 2.887 1 97.94 302 ALA A CA 1
ATOM 2274 C C . ALA A 1 302 ? -26.453 16.281 3.752 1 97.94 302 ALA A C 1
ATOM 2276 O O . ALA A 1 302 ? -25.578 17.125 3.549 1 97.94 302 ALA A O 1
ATOM 2277 N N . GLU A 1 303 ? -27.344 16.406 4.688 1 98.31 303 GLU A N 1
ATOM 2278 C CA . GLU A 1 303 ? -27.328 17.531 5.609 1 98.31 303 GLU A CA 1
ATOM 2279 C C . GLU A 1 303 ? -26.094 17.5 6.5 1 98.31 303 GLU A C 1
ATOM 2281 O O . GLU A 1 303 ? -25.453 18.531 6.711 1 98.31 303 GLU A O 1
ATOM 2286 N N . ILE A 1 304 ? -25.828 16.344 7.004 1 98.44 304 ILE A N 1
ATOM 2287 C CA . ILE A 1 304 ? -24.656 16.172 7.863 1 98.44 304 ILE A CA 1
ATOM 2288 C C . ILE A 1 304 ? -23.391 16.578 7.105 1 98.44 304 ILE A C 1
ATOM 2290 O O . ILE A 1 304 ? -22.547 17.312 7.637 1 98.44 304 ILE A O 1
ATOM 2294 N N . GLN A 1 305 ? -23.281 16.125 5.906 1 97.5 305 GLN A N 1
ATOM 2295 C CA . GLN A 1 305 ? -22.078 16.391 5.109 1 97.5 305 GLN A CA 1
ATOM 2296 C C . GLN A 1 305 ? -21.969 17.875 4.789 1 97.5 305 GLN A C 1
ATOM 2298 O O . GLN A 1 305 ? -20.859 18.438 4.805 1 97.5 305 GLN A O 1
ATOM 2303 N N . GLU A 1 306 ? -23.047 18.531 4.535 1 97.25 306 GLU A N 1
ATOM 2304 C CA . GLU A 1 306 ? -23.031 19.969 4.305 1 97.25 306 GLU A CA 1
ATOM 2305 C C . GLU A 1 306 ? -22.594 20.719 5.555 1 97.25 306 GLU A C 1
ATOM 2307 O O . GLU A 1 306 ? -21.797 21.656 5.473 1 97.25 306 GLU A O 1
ATOM 2312 N N . LEU A 1 307 ? -23.141 20.344 6.672 1 97.88 307 LEU A N 1
ATOM 2313 C CA . LEU A 1 307 ? -22.797 20.984 7.934 1 97.88 307 LEU A CA 1
ATOM 2314 C C . LEU A 1 307 ? -21.328 20.734 8.281 1 97.88 307 LEU A C 1
ATOM 2316 O O . LEU A 1 307 ? -20.641 21.641 8.781 1 97.88 307 LEU A O 1
ATOM 2320 N N . ALA A 1 308 ? -20.891 19.531 8.055 1 97.56 308 ALA A N 1
ATOM 2321 C CA . ALA A 1 308 ? -19.484 19.188 8.297 1 97.56 308 ALA A CA 1
ATOM 2322 C C . ALA A 1 308 ? -18.562 20.031 7.418 1 97.56 308 ALA A C 1
ATOM 2324 O O . ALA A 1 308 ? -17.547 20.547 7.891 1 97.56 308 ALA A O 1
ATOM 2325 N N . ASP A 1 309 ? -18.953 20.172 6.16 1 95.31 309 ASP A N 1
ATOM 2326 C CA . ASP A 1 309 ? -18.172 21 5.242 1 95.31 309 ASP A CA 1
ATOM 2327 C C . ASP A 1 309 ? -18.078 22.438 5.746 1 95.31 309 ASP A C 1
ATOM 2329 O O . ASP A 1 309 ? -16.984 23.031 5.738 1 95.31 309 ASP A O 1
ATOM 2333 N N . ARG A 1 310 ? -19.125 22.969 6.191 1 96 310 ARG A N 1
ATOM 2334 C CA . ARG A 1 310 ? -19.156 24.344 6.688 1 96 310 ARG A CA 1
ATOM 2335 C C . ARG A 1 310 ? -18.281 24.5 7.922 1 96 310 ARG A C 1
ATOM 2337 O O . ARG A 1 310 ? -17.641 25.547 8.109 1 96 310 ARG A O 1
ATOM 2344 N N . ALA A 1 311 ? -18.266 23.453 8.711 1 96.56 311 ALA A N 1
ATOM 2345 C CA . ALA A 1 311 ? -17.5 23.484 9.953 1 96.56 311 ALA A CA 1
ATOM 2346 C C . ALA A 1 311 ? -16.031 23.141 9.695 1 96.56 311 ALA A C 1
ATOM 2348 O O . ALA A 1 311 ? -15.203 23.219 10.602 1 96.56 311 ALA A O 1
ATOM 2349 N N . GLY A 1 312 ? -15.703 22.734 8.492 1 93.88 312 GLY A N 1
ATOM 2350 C CA . GLY A 1 312 ? -14.352 22.297 8.18 1 93.88 312 GLY A CA 1
ATOM 2351 C C . GLY A 1 312 ? -14.008 20.953 8.766 1 93.88 312 GLY A C 1
ATOM 2352 O O . GLY A 1 312 ? -12.867 20.719 9.195 1 93.88 312 GLY A O 1
ATOM 2353 N N . ILE A 1 313 ? -15.008 20.078 8.891 1 95.88 313 ILE A N 1
ATOM 2354 C CA . ILE A 1 313 ? -14.828 18.734 9.414 1 95.88 313 ILE A CA 1
ATOM 2355 C C . ILE A 1 313 ? -14.945 17.719 8.273 1 95.88 313 ILE A C 1
ATOM 2357 O O . ILE A 1 313 ? -15.938 17.719 7.535 1 95.88 313 ILE A O 1
ATOM 2361 N N . GLY A 1 314 ? -13.945 16.844 8.133 1 94.81 314 GLY A N 1
ATOM 2362 C CA . GLY A 1 314 ? -14.023 15.773 7.141 1 94.81 314 GLY A CA 1
ATOM 2363 C C . GLY A 1 314 ? -15.117 14.766 7.434 1 94.81 314 GLY A C 1
ATOM 2364 O O . GLY A 1 314 ? -15.352 14.414 8.594 1 94.81 314 GLY A O 1
ATOM 2365 N N . SER A 1 315 ? -15.766 14.344 6.391 1 97.25 315 SER A N 1
ATOM 2366 C CA . SER A 1 315 ? -16.797 13.32 6.52 1 97.25 315 SER A CA 1
ATOM 2367 C C . SER A 1 315 ? -16.859 12.453 5.266 1 97.25 315 SER A C 1
ATOM 2369 O O . SER A 1 315 ? -16.422 12.859 4.191 1 97.25 315 SER A O 1
ATOM 2371 N N . ALA A 1 316 ? -17.375 11.242 5.426 1 97.94 316 ALA A N 1
ATOM 2372 C CA . ALA A 1 316 ? -17.547 10.289 4.332 1 97.94 316 ALA A CA 1
ATOM 2373 C C . ALA A 1 316 ? -18.828 9.477 4.504 1 97.94 316 ALA A C 1
ATOM 2375 O O . ALA A 1 316 ? -19.469 9.523 5.562 1 97.94 316 ALA A O 1
ATOM 2376 N N . ARG A 1 317 ? -19.234 8.922 3.457 1 98.38 317 ARG A N 1
ATOM 2377 C CA . ARG A 1 317 ? -20.281 7.898 3.492 1 98.38 317 ARG A CA 1
ATOM 2378 C C . ARG A 1 317 ? -19.672 6.5 3.543 1 98.38 317 ARG A C 1
ATOM 2380 O O . ARG A 1 317 ? -18.656 6.234 2.895 1 98.38 317 ARG A O 1
ATOM 2387 N N . LEU A 1 318 ? -20.234 5.652 4.367 1 97.94 318 LEU A N 1
ATOM 2388 C CA . LEU A 1 318 ? -19.844 4.25 4.285 1 97.94 318 LEU A CA 1
ATOM 2389 C C . LEU A 1 318 ? -20.438 3.596 3.037 1 97.94 318 LEU A C 1
ATOM 2391 O O . LEU A 1 318 ? -21.594 3.193 3.027 1 97.94 318 LEU A O 1
ATOM 2395 N N . ASN A 1 319 ? -19.594 3.441 2.055 1 97.81 319 ASN A N 1
ATOM 2396 C CA . ASN A 1 319 ? -20.016 2.912 0.763 1 97.81 319 ASN A CA 1
ATOM 2397 C C . ASN A 1 319 ? -19.672 1.433 0.623 1 97.81 319 ASN A C 1
ATOM 2399 O O . ASN A 1 319 ? -18.703 0.958 1.217 1 97.81 319 ASN A O 1
ATOM 2403 N N . ASP A 1 320 ? -20.484 0.722 -0.15 1 96.5 320 ASP A N 1
ATOM 2404 C CA . ASP A 1 320 ? -20.109 -0.61 -0.603 1 96.5 320 ASP A CA 1
ATOM 2405 C C . ASP A 1 320 ? -19.438 -0.553 -1.979 1 96.5 320 ASP A C 1
ATOM 2407 O O . ASP A 1 320 ? -19.109 0.528 -2.467 1 96.5 320 ASP A O 1
ATOM 2411 N N . VAL A 1 321 ? -19.234 -1.715 -2.578 1 97.38 321 VAL A N 1
ATOM 2412 C CA . VAL A 1 321 ? -18.484 -1.779 -3.828 1 97.38 321 VAL A CA 1
ATOM 2413 C C . VAL A 1 321 ? -19.328 -1.223 -4.969 1 97.38 321 VAL A C 1
ATOM 2415 O O . VAL A 1 321 ? -18.812 -0.607 -5.898 1 97.38 321 VAL A O 1
ATOM 2418 N N . THR A 1 322 ? -20.641 -1.444 -4.934 1 97.62 322 THR A N 1
ATOM 2419 C CA . THR A 1 322 ? -21.547 -0.916 -5.953 1 97.62 322 THR A CA 1
ATOM 2420 C C . THR A 1 322 ? -21.531 0.61 -5.945 1 97.62 322 THR A C 1
ATOM 2422 O O . THR A 1 322 ? -21.531 1.242 -7.004 1 97.62 322 THR A O 1
ATOM 2425 N N . ASP A 1 323 ? -21.547 1.142 -4.715 1 97.69 323 ASP A N 1
ATOM 2426 C CA . ASP A 1 323 ? -21.438 2.59 -4.574 1 97.69 323 ASP A CA 1
ATOM 2427 C C . ASP A 1 323 ? -20.141 3.113 -5.195 1 97.69 323 ASP A C 1
ATOM 2429 O O . ASP A 1 323 ? -20.141 4.145 -5.867 1 97.69 323 ASP A O 1
ATOM 2433 N N . LEU A 1 324 ? -19.062 2.406 -4.973 1 98.5 324 LEU A N 1
ATOM 2434 C CA . LEU A 1 324 ? -17.766 2.818 -5.52 1 98.5 324 LEU A CA 1
ATOM 2435 C C . LEU A 1 324 ? -17.797 2.793 -7.047 1 98.5 324 LEU A C 1
ATOM 2437 O O . LEU A 1 324 ? -17.312 3.721 -7.695 1 98.5 324 LEU A O 1
ATOM 2441 N N . ALA A 1 325 ? -18.375 1.744 -7.602 1 98.25 325 ALA A N 1
ATOM 2442 C CA . ALA A 1 325 ? -18.422 1.588 -9.055 1 98.25 325 ALA A CA 1
ATOM 2443 C C . ALA A 1 325 ? -19.172 2.754 -9.703 1 98.25 325 ALA A C 1
ATOM 2445 O O . ALA A 1 325 ? -18.828 3.176 -10.812 1 98.25 325 ALA A O 1
ATOM 2446 N N . ALA A 1 326 ? -20.125 3.283 -9 1 97.81 326 ALA A N 1
ATOM 2447 C CA . ALA A 1 326 ? -20.953 4.352 -9.531 1 97.81 326 ALA A CA 1
ATOM 2448 C C . ALA A 1 326 ? -20.547 5.707 -8.953 1 97.81 326 ALA A C 1
ATOM 2450 O O . ALA A 1 326 ? -21.266 6.695 -9.117 1 97.81 326 ALA A O 1
ATOM 2451 N N . HIS A 1 327 ? -19.5 5.809 -8.281 1 98.5 327 HIS A N 1
ATOM 2452 C CA . HIS A 1 327 ? -19.156 7 -7.508 1 98.5 327 HIS A CA 1
ATOM 2453 C C . HIS A 1 327 ? -18.953 8.203 -8.422 1 98.5 327 HIS A C 1
ATOM 2455 O O . HIS A 1 327 ? -18.141 8.164 -9.344 1 98.5 327 HIS A O 1
ATOM 2461 N N . PRO A 1 328 ? -19.531 9.297 -8.156 1 98.19 328 PRO A N 1
ATOM 2462 C CA . PRO A 1 328 ? -19.453 10.469 -9.031 1 98.19 328 PRO A CA 1
ATOM 2463 C C . PRO A 1 328 ? -18.031 11.047 -9.102 1 98.19 328 PRO A C 1
ATOM 2465 O O . PRO A 1 328 ? -17.641 11.617 -10.125 1 98.19 328 PRO A O 1
ATOM 2468 N N . GLN A 1 329 ? -17.234 10.914 -8.039 1 98.44 329 GLN A N 1
ATOM 2469 C CA . GLN A 1 329 ? -15.875 11.438 -8.031 1 98.44 329 GLN A CA 1
ATOM 2470 C C . GLN A 1 329 ? -15.023 10.766 -9.102 1 98.44 329 GLN A C 1
ATOM 2472 O O . GLN A 1 329 ? -14.133 11.391 -9.68 1 98.44 329 GLN A O 1
ATOM 2477 N N . LEU A 1 330 ? -15.258 9.453 -9.391 1 98.56 330 LEU A N 1
ATOM 2478 C CA . LEU A 1 330 ? -14.531 8.727 -10.43 1 98.56 330 LEU A CA 1
ATOM 2479 C C . LEU A 1 330 ? -14.992 9.156 -11.82 1 98.56 330 LEU A C 1
ATOM 2481 O O . LEU A 1 330 ? -14.18 9.391 -12.711 1 98.56 330 LEU A O 1
ATOM 2485 N N . THR A 1 331 ? -16.312 9.305 -11.977 1 97.81 331 THR A N 1
ATOM 2486 C CA . THR A 1 331 ? -16.875 9.633 -13.281 1 97.81 331 THR A CA 1
ATOM 2487 C C . THR A 1 331 ? -16.547 11.07 -13.664 1 97.81 331 THR A C 1
ATOM 2489 O O . THR A 1 331 ? -16.141 11.344 -14.797 1 97.81 331 THR A O 1
ATOM 2492 N N . HIS A 1 332 ? -16.672 12.031 -12.734 1 98 332 HIS A N 1
ATOM 2493 C CA . HIS A 1 332 ? -16.438 13.445 -13.016 1 98 332 HIS A CA 1
ATOM 2494 C C . HIS A 1 332 ? -14.969 13.711 -13.344 1 98 332 HIS A C 1
ATOM 2496 O O . HIS A 1 332 ? -14.656 14.617 -14.109 1 98 332 HIS A O 1
ATOM 2502 N N . ARG A 1 333 ? -14.109 12.875 -12.812 1 97.81 333 ARG A N 1
ATOM 2503 C CA . ARG A 1 333 ? -12.672 13.07 -13.016 1 97.81 333 ARG A CA 1
ATOM 2504 C C . ARG A 1 333 ? -12.148 12.18 -14.125 1 97.81 333 ARG A C 1
ATOM 2506 O O . ARG A 1 333 ? -10.938 12.016 -14.281 1 97.81 333 ARG A O 1
ATOM 2513 N N . ASN A 1 334 ? -13.055 11.5 -14.828 1 97.25 334 ASN A N 1
ATOM 2514 C CA . ASN A 1 334 ? -12.711 10.664 -15.977 1 97.25 334 ASN A CA 1
ATOM 2515 C C . ASN A 1 334 ? -11.656 9.625 -15.609 1 97.25 334 ASN A C 1
ATOM 2517 O O . ASN A 1 334 ? -10.641 9.492 -16.297 1 97.25 334 ASN A O 1
ATOM 2521 N N . ARG A 1 335 ? -11.961 8.914 -14.539 1 97.88 335 ARG A N 1
ATOM 2522 C CA . ARG A 1 335 ? -10.984 7.961 -14.031 1 97.88 335 ARG A CA 1
ATOM 2523 C C . ARG A 1 335 ? -11.133 6.605 -14.711 1 97.88 335 ARG A C 1
ATOM 2525 O O . ARG A 1 335 ? -10.266 5.742 -14.586 1 97.88 335 ARG A O 1
ATOM 2532 N N . TRP A 1 336 ? -12.242 6.371 -15.398 1 97.5 336 TRP A N 1
ATOM 2533 C CA . TRP A 1 336 ? -12.492 5.109 -16.078 1 97.5 336 TRP A CA 1
ATOM 2534 C C . TRP A 1 336 ? -11.953 5.148 -17.516 1 97.5 336 TRP A C 1
ATOM 2536 O O . TRP A 1 336 ? -12.023 6.18 -18.188 1 97.5 336 TRP A O 1
ATOM 2546 N N . ARG A 1 337 ? -11.438 4.027 -17.922 1 96.62 337 ARG A N 1
ATOM 2547 C CA . ARG A 1 337 ? -11.031 3.795 -19.297 1 96.62 337 ARG A CA 1
ATOM 2548 C C . ARG A 1 337 ? -11.523 2.436 -19.797 1 96.62 337 ARG A C 1
ATOM 2550 O O . ARG A 1 337 ? -12.062 1.648 -19.016 1 96.62 337 ARG A O 1
ATOM 2557 N N . ARG A 1 338 ? -11.359 2.227 -21.062 1 96.31 338 ARG A N 1
ATOM 2558 C CA . ARG A 1 338 ? -11.656 0.922 -21.641 1 96.31 338 ARG A CA 1
ATOM 2559 C C . ARG A 1 338 ? -10.375 0.149 -21.938 1 96.31 338 ARG A C 1
ATOM 2561 O O . ARG A 1 338 ? -9.406 0.715 -22.453 1 96.31 338 ARG A O 1
ATOM 2568 N N . VAL A 1 339 ? -10.32 -1.082 -21.547 1 97.06 339 VAL A N 1
ATOM 2569 C CA . VAL A 1 339 ? -9.211 -1.98 -21.844 1 97.06 339 VAL A CA 1
ATOM 2570 C C . VAL A 1 339 ? -9.719 -3.188 -22.625 1 97.06 339 VAL A C 1
ATOM 2572 O O . VAL A 1 339 ? -10.797 -3.717 -22.344 1 97.06 339 VAL A O 1
ATOM 2575 N N . GLU A 1 340 ? -8.961 -3.58 -23.609 1 97.06 340 GLU A N 1
ATOM 2576 C CA . GLU A 1 340 ? -9.375 -4.699 -24.469 1 97.06 340 GLU A CA 1
ATOM 2577 C C . GLU A 1 340 ? -9.102 -6.035 -23.781 1 97.06 340 GLU A C 1
ATOM 2579 O O . GLU A 1 340 ? -8.172 -6.152 -22.984 1 97.06 340 GLU A O 1
ATOM 2584 N N . THR A 1 341 ? -9.945 -6.98 -24.031 1 96.75 341 THR A N 1
ATOM 2585 C CA . THR A 1 341 ? -9.773 -8.375 -23.625 1 96.75 341 THR A CA 1
ATOM 2586 C C . THR A 1 341 ? -10.094 -9.312 -24.781 1 96.75 341 THR A C 1
ATOM 2588 O O . THR A 1 341 ? -10.602 -8.875 -25.828 1 96.75 341 THR A O 1
ATOM 2591 N N . PRO A 1 342 ? -9.781 -10.609 -24.625 1 94.94 342 PRO A N 1
ATOM 2592 C CA . PRO A 1 342 ? -10.164 -11.555 -25.672 1 94.94 342 PRO A CA 1
ATOM 2593 C C . PRO A 1 342 ? -11.664 -11.578 -25.938 1 94.94 342 PRO A C 1
ATOM 2595 O O . PRO A 1 342 ? -12.109 -11.945 -27.031 1 94.94 342 PRO A O 1
ATOM 2598 N N . ALA A 1 343 ? -12.445 -11.133 -24.969 1 93.44 343 ALA A N 1
ATOM 2599 C CA . ALA A 1 343 ? -13.898 -11.219 -25.078 1 93.44 343 ALA A CA 1
ATOM 2600 C C . ALA A 1 343 ? -14.516 -9.836 -25.266 1 93.44 343 ALA A C 1
ATOM 2602 O O . ALA A 1 343 ? -15.734 -9.68 -25.156 1 93.44 343 ALA A O 1
ATOM 2603 N N . GLY A 1 344 ? -13.711 -8.828 -25.531 1 94.56 344 GLY A N 1
ATOM 2604 C CA . GLY A 1 344 ? -14.211 -7.48 -25.734 1 94.56 344 GLY A CA 1
ATOM 2605 C C . GLY A 1 344 ? -13.695 -6.488 -24.703 1 94.56 344 GLY A C 1
ATOM 2606 O O . GLY A 1 344 ? -13.062 -6.879 -23.719 1 94.56 344 GLY A O 1
ATOM 2607 N N . ALA A 1 345 ? -14.07 -5.273 -24.875 1 96.81 345 ALA A N 1
ATOM 2608 C CA . ALA A 1 345 ? -13.555 -4.199 -24.031 1 96.81 345 ALA A CA 1
ATOM 2609 C C . ALA A 1 345 ? -14.266 -4.168 -22.688 1 96.81 345 ALA A C 1
ATOM 2611 O O . ALA A 1 345 ? -15.469 -4.434 -22.609 1 96.81 345 ALA A O 1
ATOM 2612 N N . ILE A 1 346 ? -13.586 -3.846 -21.641 1 97.38 346 ILE A N 1
ATOM 2613 C CA . ILE A 1 346 ? -14.148 -3.727 -20.297 1 97.38 346 ILE A CA 1
ATOM 2614 C C . ILE A 1 346 ? -13.68 -2.422 -19.656 1 97.38 346 ILE A C 1
ATOM 2616 O O . ILE A 1 346 ? -12.648 -1.865 -20.047 1 97.38 346 ILE A O 1
ATOM 2620 N N . PRO A 1 347 ? -14.477 -1.92 -18.719 1 97.25 347 PRO A N 1
ATOM 2621 C CA . PRO A 1 347 ? -14 -0.751 -17.969 1 97.25 347 PRO A CA 1
ATOM 2622 C C . PRO A 1 347 ? -12.859 -1.086 -17 1 97.25 347 PRO A C 1
ATOM 2624 O O . PRO A 1 347 ? -12.836 -2.174 -16.422 1 97.25 347 PRO A O 1
ATOM 2627 N N . ALA A 1 348 ? -11.938 -0.247 -16.891 1 97.38 348 ALA A N 1
ATOM 2628 C CA . ALA A 1 348 ? -10.844 -0.318 -15.93 1 97.38 348 ALA A CA 1
ATOM 2629 C C . ALA A 1 348 ? -10.461 1.071 -15.43 1 97.38 348 ALA A C 1
ATOM 2631 O O . ALA A 1 348 ? -10.664 2.066 -16.125 1 97.38 348 ALA A O 1
ATOM 2632 N N . LEU A 1 349 ? -9.969 1.18 -14.281 1 97.94 349 LEU A N 1
ATOM 2633 C CA . LEU A 1 349 ? -9.539 2.463 -13.727 1 97.94 349 LEU A CA 1
ATOM 2634 C C . LEU A 1 349 ? -8.156 2.844 -14.242 1 97.94 349 LEU A C 1
ATOM 2636 O O . LEU A 1 349 ? -7.305 1.978 -14.438 1 97.94 349 LEU A O 1
ATOM 2640 N N . LEU A 1 350 ? -7.949 4.129 -14.445 1 97.62 350 LEU A N 1
ATOM 2641 C CA . LEU A 1 350 ? -6.609 4.668 -14.648 1 97.62 350 LEU A CA 1
ATOM 2642 C C . LEU A 1 350 ? -5.766 4.512 -13.383 1 97.62 350 LEU A C 1
ATOM 2644 O O . LEU A 1 350 ? -6.293 4.547 -12.273 1 97.62 350 LEU A O 1
ATOM 2648 N N . PRO A 1 351 ? -4.438 4.273 -13.57 1 97.56 351 PRO A N 1
ATOM 2649 C CA . PRO A 1 351 ? -3.604 4.227 -12.367 1 97.56 351 PRO A CA 1
ATOM 2650 C C . PRO A 1 351 ? -3.701 5.5 -11.531 1 97.56 351 PRO A C 1
ATOM 2652 O O . PRO A 1 351 ? -3.99 6.574 -12.07 1 97.56 351 PRO A O 1
ATOM 2655 N N . PRO A 1 352 ? -3.424 5.461 -10.234 1 98.44 352 PRO A N 1
ATOM 2656 C CA . PRO A 1 352 ? -3.678 6.582 -9.328 1 98.44 352 PRO A CA 1
ATOM 2657 C C . PRO A 1 352 ? -2.865 7.824 -9.68 1 98.44 352 PRO A C 1
ATOM 2659 O O . PRO A 1 352 ? -3.406 8.93 -9.703 1 98.44 352 PRO A O 1
ATOM 2662 N N . PRO A 1 353 ? -1.576 7.734 -10 1 98.38 353 PRO A N 1
ATOM 2663 C CA . PRO A 1 353 ? -0.849 8.969 -10.312 1 98.38 353 PRO A CA 1
ATOM 2664 C C . PRO A 1 353 ? -1.279 9.586 -11.641 1 98.38 353 PRO A C 1
ATOM 2666 O O . PRO A 1 353 ? -1.463 8.867 -12.625 1 98.38 353 PRO A O 1
ATOM 2669 N N . ILE A 1 354 ? -1.481 10.852 -11.656 1 95.88 354 ILE A N 1
ATOM 2670 C CA . ILE A 1 354 ? -1.769 11.625 -12.852 1 95.88 354 ILE A CA 1
ATOM 2671 C C . ILE A 1 354 ? -0.649 12.641 -13.094 1 95.88 354 ILE A C 1
ATOM 2673 O O . ILE A 1 354 ? -0.398 13.508 -12.258 1 95.88 354 ILE A O 1
ATOM 2677 N N . SER A 1 355 ? -0.005 12.492 -14.164 1 95.62 355 SER A N 1
ATOM 2678 C CA . SER A 1 355 ? 1.071 13.422 -14.492 1 95.62 355 SER A CA 1
ATOM 2679 C C . SER A 1 355 ? 0.658 14.375 -15.602 1 95.62 355 SER A C 1
ATOM 2681 O O . SER A 1 355 ? -0.078 14 -16.516 1 95.62 355 SER A O 1
ATOM 2683 N N . ARG A 1 356 ? 1.192 15.477 -15.484 1 91.19 356 ARG A N 1
ATOM 2684 C CA . ARG A 1 356 ? 1.005 16.484 -16.516 1 91.19 356 ARG A CA 1
ATOM 2685 C C . ARG A 1 356 ? 1.609 16.031 -17.844 1 91.19 356 ARG A C 1
ATOM 2687 O O . ARG A 1 356 ? 1.065 16.328 -18.922 1 91.19 356 ARG A O 1
ATOM 2694 N N . ASP A 1 357 ? 2.631 15.211 -17.75 1 93.81 357 ASP A N 1
ATOM 2695 C CA . ASP A 1 357 ? 3.471 15.039 -18.938 1 93.81 357 ASP A CA 1
ATOM 2696 C C . ASP A 1 357 ? 3.533 13.57 -19.359 1 93.81 357 ASP A C 1
ATOM 2698 O O . ASP A 1 357 ? 4.211 13.227 -20.328 1 93.81 357 ASP A O 1
ATOM 2702 N N . TRP A 1 358 ? 2.832 12.703 -18.609 1 95.44 358 TRP A N 1
ATOM 2703 C CA . TRP A 1 358 ? 2.939 11.281 -18.938 1 95.44 358 TRP A CA 1
ATOM 2704 C C . TRP A 1 358 ? 1.676 10.781 -19.625 1 95.44 358 TRP A C 1
ATOM 2706 O O . TRP A 1 358 ? 0.565 11.18 -19.281 1 95.44 358 TRP A O 1
ATOM 2716 N N . ARG A 1 359 ? 1.893 9.977 -20.609 1 94.75 359 ARG A N 1
ATOM 2717 C CA . ARG A 1 359 ? 0.808 9.227 -21.219 1 94.75 359 ARG A CA 1
ATOM 2718 C C . ARG A 1 359 ? 0.732 7.809 -20.672 1 94.75 359 ARG A C 1
ATOM 2720 O O . ARG A 1 359 ? 1.745 7.109 -20.594 1 94.75 359 ARG A O 1
ATOM 2727 N N . ILE A 1 360 ? -0.441 7.461 -20.281 1 93.5 360 ILE A N 1
ATOM 2728 C CA . ILE A 1 360 ? -0.662 6.094 -19.812 1 93.5 360 ILE A CA 1
ATOM 2729 C C . ILE A 1 360 ? -0.995 5.195 -21 1 93.5 360 ILE A C 1
ATOM 2731 O O . ILE A 1 360 ? -1.911 5.492 -21.781 1 93.5 360 ILE A O 1
ATOM 2735 N N . ARG A 1 361 ? -0.263 4.176 -21.156 1 92.44 361 ARG A N 1
ATOM 2736 C CA . ARG A 1 361 ? -0.463 3.277 -22.281 1 92.44 361 ARG A CA 1
ATOM 2737 C C . ARG A 1 361 ? -1.719 2.432 -22.094 1 92.44 361 ARG A C 1
ATOM 2739 O O . ARG A 1 361 ? -1.985 1.941 -21 1 92.44 361 ARG A O 1
ATOM 2746 N N . SER A 1 362 ? -2.498 2.459 -23.156 1 85.69 362 SER A N 1
ATOM 2747 C CA . SER A 1 362 ? -3.645 1.557 -23.156 1 85.69 362 SER A CA 1
ATOM 2748 C C . SER A 1 362 ? -3.205 0.104 -23.297 1 85.69 362 SER A C 1
ATOM 2750 O O . SER A 1 362 ? -2.211 -0.185 -23.969 1 85.69 362 SER A O 1
ATOM 2752 N N . GLY A 1 363 ? -3.9 -0.68 -22.531 1 87.31 363 GLY A N 1
ATOM 2753 C CA . GLY A 1 363 ? -3.438 -2.057 -22.594 1 87.31 363 GLY A CA 1
ATOM 2754 C C . GLY A 1 363 ? -4.551 -3.051 -22.859 1 87.31 363 GLY A C 1
ATOM 2755 O O . GLY A 1 363 ? -5.723 -2.678 -22.906 1 87.31 363 GLY A O 1
ATOM 2756 N N . ARG A 1 364 ? -4.156 -4.238 -23.141 1 96.5 364 ARG A N 1
ATOM 2757 C CA . ARG A 1 364 ? -5.016 -5.398 -23.375 1 96.5 364 ARG A CA 1
ATOM 2758 C C . ARG A 1 364 ? -4.684 -6.52 -22.391 1 96.5 364 ARG A C 1
ATOM 2760 O O . ARG A 1 364 ? -3.518 -6.742 -22.062 1 96.5 364 ARG A O 1
ATOM 2767 N N . VAL A 1 365 ? -5.75 -7.184 -21.922 1 98.38 365 VAL A N 1
ATOM 2768 C CA . VAL A 1 365 ? -5.539 -8.391 -21.141 1 98.38 365 VAL A CA 1
ATOM 2769 C C . VAL A 1 365 ? -5.25 -9.57 -22.062 1 98.38 365 VAL A C 1
ATOM 2771 O O . VAL A 1 365 ? -6.078 -9.922 -22.906 1 98.38 365 VAL A O 1
ATOM 2774 N N . PRO A 1 366 ? -4.148 -10.172 -21.938 1 98.44 366 PRO A N 1
ATOM 2775 C CA . PRO A 1 366 ? -3.799 -11.219 -22.906 1 98.44 366 PRO A CA 1
ATOM 2776 C C . PRO A 1 366 ? -4.406 -12.578 -22.547 1 98.44 366 PRO A C 1
ATOM 2778 O O . PRO A 1 366 ? -4.527 -12.914 -21.375 1 98.44 366 PRO A O 1
ATOM 2781 N N . ALA A 1 367 ? -4.75 -13.359 -23.562 1 98 367 ALA A N 1
ATOM 2782 C CA . ALA A 1 367 ? -5 -14.789 -23.375 1 98 367 ALA A CA 1
ATOM 2783 C C . ALA A 1 367 ? -3.701 -15.531 -23.078 1 98 367 ALA A C 1
ATOM 2785 O O . ALA A 1 367 ? -2.611 -15.039 -23.375 1 98 367 ALA A O 1
ATOM 2786 N N . LEU A 1 368 ? -3.865 -16.734 -22.516 1 98.06 368 LEU A N 1
ATOM 2787 C CA . LEU A 1 368 ? -2.686 -17.531 -22.203 1 98.06 368 LEU A CA 1
ATOM 2788 C C . LEU A 1 368 ? -1.896 -17.844 -23.469 1 98.06 368 LEU A C 1
ATOM 2790 O O . LEU A 1 368 ? -2.438 -18.422 -24.422 1 98.06 368 LEU A O 1
ATOM 2794 N N . GLY A 1 369 ? -0.678 -17.391 -23.531 1 98.38 369 GLY A N 1
ATOM 2795 C CA . GLY A 1 369 ? 0.224 -17.703 -24.625 1 98.38 369 GLY A CA 1
ATOM 2796 C C . GLY A 1 369 ? -0.1 -16.969 -25.906 1 98.38 369 GLY A C 1
ATOM 2797 O O . GLY A 1 369 ? 0.432 -17.281 -26.969 1 98.38 369 GLY A O 1
ATOM 2798 N N . GLU A 1 370 ? -0.908 -15.984 -25.844 1 98 370 GLU A N 1
ATOM 2799 C CA . GLU A 1 370 ? -1.362 -15.242 -27.016 1 98 370 GLU A CA 1
ATOM 2800 C C . GLU A 1 370 ? -0.182 -14.695 -27.812 1 98 370 GLU A C 1
ATOM 2802 O O . GLU A 1 370 ? -0.251 -14.594 -29.031 1 98 370 GLU A O 1
ATOM 2807 N N . HIS A 1 371 ? 0.915 -14.422 -27.172 1 98.25 371 HIS A N 1
ATOM 2808 C CA . HIS A 1 371 ? 2.016 -13.727 -27.828 1 98.25 371 HIS A CA 1
ATOM 2809 C C . HIS A 1 371 ? 3.227 -14.633 -28 1 98.25 371 HIS A C 1
ATOM 2811 O O . HIS A 1 371 ? 4.312 -14.172 -28.344 1 98.25 371 HIS A O 1
ATOM 2817 N N . THR A 1 372 ? 3.059 -15.938 -27.766 1 97.81 372 THR A N 1
ATOM 2818 C CA . THR A 1 372 ? 4.168 -16.875 -27.828 1 97.81 372 THR A CA 1
ATOM 2819 C C . THR A 1 372 ? 4.805 -16.875 -29.219 1 97.81 372 THR A C 1
ATOM 2821 O O . THR A 1 372 ? 6.027 -16.781 -29.344 1 97.81 372 THR A O 1
ATOM 2824 N N . GLY A 1 373 ? 4.008 -16.938 -30.25 1 96.38 373 GLY A N 1
ATOM 2825 C CA . GLY A 1 373 ? 4.512 -16.969 -31.609 1 96.38 373 GLY A CA 1
ATOM 2826 C C . GLY A 1 373 ? 5.277 -15.727 -32 1 96.38 373 GLY A C 1
ATOM 2827 O O . GLY A 1 373 ? 6.375 -15.805 -32.562 1 96.38 373 GLY A O 1
ATOM 2828 N N . VAL A 1 374 ? 4.738 -14.523 -31.703 1 96.69 374 VAL A N 1
ATOM 2829 C CA . VAL A 1 374 ? 5.34 -13.25 -32.094 1 96.69 374 VAL A CA 1
ATOM 2830 C C . VAL A 1 374 ? 6.66 -13.055 -31.359 1 96.69 374 VAL A C 1
ATOM 2832 O O . VAL A 1 374 ? 7.645 -12.602 -31.938 1 96.69 374 VAL A O 1
ATOM 2835 N N . VAL A 1 375 ? 6.66 -13.383 -30.109 1 97.44 375 VAL A N 1
ATOM 2836 C CA . VAL A 1 375 ? 7.871 -13.234 -29.297 1 97.44 375 VAL A CA 1
ATOM 2837 C C . VAL A 1 375 ? 8.938 -14.219 -29.781 1 97.44 375 VAL A C 1
ATOM 2839 O O . VAL A 1 375 ? 10.117 -13.875 -29.859 1 97.44 375 VAL A O 1
ATOM 2842 N N . ARG A 1 376 ? 8.531 -15.477 -30.125 1 96 376 ARG A N 1
ATOM 2843 C CA . ARG A 1 376 ? 9.469 -16.453 -30.672 1 96 376 ARG A CA 1
ATOM 2844 C C . ARG A 1 376 ? 10.07 -15.953 -31.984 1 96 376 ARG A C 1
ATOM 2846 O O . ARG A 1 376 ? 11.266 -16.125 -32.219 1 96 376 ARG A O 1
ATOM 2853 N N . ALA A 1 377 ? 9.289 -15.359 -32.812 1 96.06 377 ALA A N 1
ATOM 2854 C CA . ALA A 1 377 ? 9.766 -14.82 -34.062 1 96.06 377 ALA A CA 1
ATOM 2855 C C . ALA A 1 377 ? 10.75 -13.68 -33.844 1 96.06 377 ALA A C 1
ATOM 2857 O O . ALA A 1 377 ? 11.719 -13.531 -34.594 1 96.06 377 ALA A O 1
ATOM 2858 N N . GLU A 1 378 ? 10.5 -12.914 -32.844 1 96.69 378 GLU A N 1
ATOM 2859 C CA . GLU A 1 378 ? 11.289 -11.711 -32.594 1 96.69 378 GLU A CA 1
ATOM 2860 C C . GLU A 1 378 ? 12.609 -12.062 -31.922 1 96.69 378 GLU A C 1
ATOM 2862 O O . GLU A 1 378 ? 13.656 -11.5 -32.25 1 96.69 378 GLU A O 1
ATOM 2867 N N . PHE A 1 379 ? 12.594 -12.992 -30.953 1 95.31 379 PHE A N 1
ATOM 2868 C CA . PHE A 1 379 ? 13.773 -13.219 -30.109 1 95.31 379 PHE A CA 1
ATOM 2869 C C . PHE A 1 379 ? 14.383 -14.586 -30.391 1 95.31 379 PHE A C 1
ATOM 2871 O O . PHE A 1 379 ? 15.5 -14.875 -29.969 1 95.31 379 PHE A O 1
ATOM 2878 N N . GLY A 1 380 ? 13.672 -15.492 -31.078 1 89.69 380 GLY A N 1
ATOM 2879 C CA . GLY A 1 380 ? 14.055 -16.891 -31.188 1 89.69 380 GLY A CA 1
ATOM 2880 C C . GLY A 1 380 ? 14.836 -17.203 -32.438 1 89.69 380 GLY A C 1
ATOM 2881 O O . GLY A 1 380 ? 15.039 -18.375 -32.781 1 89.69 380 GLY A O 1
ATOM 2882 N N . ALA A 1 381 ? 15.141 -16.188 -33.219 1 81.81 381 ALA A N 1
ATOM 2883 C CA . ALA A 1 381 ? 15.891 -16.453 -34.438 1 81.81 381 ALA A CA 1
ATOM 2884 C C . ALA A 1 381 ? 17.156 -17.25 -34.156 1 81.81 381 ALA A C 1
ATOM 2886 O O . ALA A 1 381 ? 17.953 -16.875 -33.281 1 81.81 381 ALA A O 1
ATOM 2887 N N . GLY A 1 382 ? 17.312 -18.312 -34.906 1 78.75 382 GLY A N 1
ATOM 2888 C CA . GLY A 1 382 ? 18.5 -19.141 -34.75 1 78.75 382 GLY A CA 1
ATOM 2889 C C . GLY A 1 382 ? 18.406 -20.156 -33.625 1 78.75 382 GLY A C 1
ATOM 2890 O O . GLY A 1 382 ? 19.344 -20.922 -33.406 1 78.75 382 GLY A O 1
ATOM 2891 N N . LEU A 1 383 ? 17.281 -20.062 -32.969 1 80.5 383 LEU A N 1
ATOM 2892 C CA . LEU A 1 383 ? 17.141 -21.016 -31.875 1 80.5 383 LEU A CA 1
ATOM 2893 C C . LEU A 1 383 ? 16.453 -22.297 -32.344 1 80.5 383 LEU A C 1
ATOM 2895 O O . LEU A 1 383 ? 15.859 -22.328 -33.406 1 80.5 383 LEU A O 1
ATOM 2899 N N . LEU A 1 384 ? 16.641 -23.359 -31.562 1 70 384 LEU A N 1
ATOM 2900 C CA . LEU A 1 384 ? 16 -24.641 -31.844 1 70 384 LEU A CA 1
ATOM 2901 C C . LEU A 1 384 ? 14.484 -24.5 -31.875 1 70 384 LEU A C 1
ATOM 2903 O O . LEU A 1 384 ? 13.922 -23.672 -31.141 1 70 384 LEU A O 1
ATOM 2907 N N . SER A 1 385 ? 13.75 -25.016 -32.938 1 62.19 385 SER A N 1
ATOM 2908 C CA . SER A 1 385 ? 12.289 -25.031 -32.938 1 62.19 385 SER A CA 1
ATOM 2909 C C . SER A 1 385 ? 11.75 -26.328 -32.344 1 62.19 385 SER A C 1
ATOM 2911 O O . SER A 1 385 ? 12.469 -27.312 -32.219 1 62.19 385 SER A O 1
ATOM 2913 N N . ALA A 1 386 ? 10.594 -26.312 -31.578 1 57.94 386 ALA A N 1
ATOM 2914 C CA . ALA A 1 386 ? 9.953 -27.5 -31.016 1 57.94 386 ALA A CA 1
ATOM 2915 C C . ALA A 1 386 ? 9.984 -28.656 -32 1 57.94 386 ALA A C 1
ATOM 2917 O O . ALA A 1 386 ? 9.977 -29.828 -31.594 1 57.94 386 ALA A O 1
ATOM 2918 N N . ASP A 1 387 ? 9.859 -28.328 -33.25 1 49.59 387 ASP A N 1
ATOM 2919 C CA . ASP A 1 387 ? 9.859 -29.375 -34.25 1 49.59 387 ASP A CA 1
ATOM 2920 C C . ASP A 1 387 ? 11.273 -29.891 -34.5 1 49.59 387 ASP A C 1
ATOM 2922 O O . ASP A 1 387 ? 11.469 -30.844 -35.25 1 49.59 387 ASP A O 1
ATOM 2926 N N . ASP A 1 388 ? 12.109 -29.328 -33.906 1 44.44 388 ASP A N 1
ATOM 2927 C CA . ASP A 1 388 ? 13.43 -29.875 -34.156 1 44.44 388 ASP A CA 1
ATOM 2928 C C . ASP A 1 388 ? 13.719 -31.078 -33.25 1 44.44 388 ASP A C 1
ATOM 2930 O O . ASP A 1 388 ? 13.398 -31.062 -32.062 1 44.44 388 ASP A O 1
ATOM 2934 N N . MET B 1 1 ? 31.5 -3.494 -7.359 1 56.94 1 MET B N 1
ATOM 2935 C CA . MET B 1 1 ? 31.203 -2.068 -7.266 1 56.94 1 MET B CA 1
ATOM 2936 C C . MET B 1 1 ? 30.797 -1.69 -5.844 1 56.94 1 MET B C 1
ATOM 2938 O O . MET B 1 1 ? 30.25 -2.512 -5.109 1 56.94 1 MET B O 1
ATOM 2942 N N . SER B 1 2 ? 31.25 -0.53 -5.352 1 74.62 2 SER B N 1
ATOM 2943 C CA . SER B 1 2 ? 31.109 -0.121 -3.959 1 74.62 2 SER B CA 1
ATOM 2944 C C . SER B 1 2 ? 29.656 0.237 -3.639 1 74.62 2 SER B C 1
ATOM 2946 O O . SER B 1 2 ? 28.953 0.8 -4.477 1 74.62 2 SER B O 1
ATOM 2948 N N . VAL B 1 3 ? 29.094 -0.249 -2.637 1 87.62 3 VAL B N 1
ATOM 2949 C CA . VAL B 1 3 ? 27.766 0.036 -2.086 1 87.62 3 VAL B CA 1
ATOM 2950 C C . VAL B 1 3 ? 27.594 1.544 -1.923 1 87.62 3 VAL B C 1
ATOM 2952 O O . VAL B 1 3 ? 28.516 2.244 -1.518 1 87.62 3 VAL B O 1
ATOM 2955 N N . HIS B 1 4 ? 26.531 2.09 -2.521 1 93.94 4 HIS B N 1
ATOM 2956 C CA . HIS B 1 4 ? 26.234 3.512 -2.428 1 93.94 4 HIS B CA 1
ATOM 2957 C C . HIS B 1 4 ? 24.734 3.742 -2.244 1 93.94 4 HIS B C 1
ATOM 2959 O O . HIS B 1 4 ? 23.953 2.793 -2.287 1 93.94 4 HIS B O 1
ATOM 2965 N N . ALA B 1 5 ? 24.375 4.988 -1.976 1 96.75 5 ALA B N 1
ATOM 2966 C CA . ALA B 1 5 ? 22.969 5.355 -1.878 1 96.75 5 ALA B CA 1
ATOM 2967 C C . ALA B 1 5 ? 22.453 5.887 -3.209 1 96.75 5 ALA B C 1
ATOM 2969 O O . ALA B 1 5 ? 22.953 6.887 -3.727 1 96.75 5 ALA B O 1
ATOM 2970 N N . PRO B 1 6 ? 21.469 5.309 -3.76 1 97.62 6 PRO B N 1
ATOM 2971 C CA . PRO B 1 6 ? 21.078 5.578 -5.145 1 97.62 6 PRO B CA 1
ATOM 2972 C C . PRO B 1 6 ? 20.594 7.012 -5.355 1 97.62 6 PRO B C 1
ATOM 2974 O O . PRO B 1 6 ? 20.672 7.539 -6.465 1 97.62 6 PRO B O 1
ATOM 2977 N N . LEU B 1 7 ? 20.125 7.688 -4.273 1 98.25 7 LEU B N 1
ATOM 2978 C CA . LEU B 1 7 ? 19.562 9.023 -4.469 1 98.25 7 LEU B CA 1
ATOM 2979 C C . LEU B 1 7 ? 20.484 10.086 -3.883 1 98.25 7 LEU B C 1
ATOM 2981 O O . LEU B 1 7 ? 20.062 11.219 -3.652 1 98.25 7 LEU B O 1
ATOM 2985 N N . ASP B 1 8 ? 21.719 9.664 -3.635 1 97.31 8 ASP B N 1
ATOM 2986 C CA . ASP B 1 8 ? 22.703 10.609 -3.127 1 97.31 8 ASP B CA 1
ATOM 2987 C C . ASP B 1 8 ? 22.797 11.836 -4.023 1 97.31 8 ASP B C 1
ATOM 2989 O O . ASP B 1 8 ? 22.797 11.719 -5.25 1 97.31 8 ASP B O 1
ATOM 2993 N N . GLY B 1 9 ? 22.812 13.016 -3.344 1 97.38 9 GLY B N 1
ATOM 2994 C CA . GLY B 1 9 ? 22.969 14.258 -4.078 1 97.38 9 GLY B CA 1
ATOM 2995 C C . GLY B 1 9 ? 21.656 14.953 -4.375 1 97.38 9 GLY B C 1
ATOM 2996 O O . GLY B 1 9 ? 21.641 16.109 -4.777 1 97.38 9 GLY B O 1
ATOM 2997 N N . LEU B 1 10 ? 20.547 14.328 -4.168 1 98.62 10 LEU B N 1
ATOM 2998 C CA . LEU B 1 10 ? 19.234 14.922 -4.426 1 98.62 10 LEU B CA 1
ATOM 2999 C C . LEU B 1 10 ? 18.734 15.68 -3.197 1 98.62 10 LEU B C 1
ATOM 3001 O O . LEU B 1 10 ? 18.938 15.234 -2.064 1 98.62 10 LEU B O 1
ATOM 3005 N N . ILE B 1 11 ? 18.047 16.766 -3.42 1 98.88 11 ILE B N 1
ATOM 3006 C CA . ILE B 1 11 ? 17.391 17.547 -2.367 1 98.88 11 ILE B CA 1
ATOM 3007 C C . ILE B 1 11 ? 15.883 17.453 -2.518 1 98.88 11 ILE B C 1
ATOM 3009 O O . ILE B 1 11 ? 15.328 17.812 -3.564 1 98.88 11 ILE B O 1
ATOM 3013 N N . VAL B 1 12 ? 15.242 16.969 -1.495 1 98.94 12 VAL B N 1
ATOM 3014 C CA . VAL B 1 12 ? 13.789 16.875 -1.414 1 98.94 12 VAL B CA 1
ATOM 3015 C C . VAL B 1 12 ? 13.266 17.859 -0.373 1 98.94 12 VAL B C 1
ATOM 3017 O O . VAL B 1 12 ? 13.688 17.844 0.785 1 98.94 12 VAL B O 1
ATOM 3020 N N . VAL B 1 13 ? 12.383 18.75 -0.782 1 98.88 13 VAL B N 1
ATOM 3021 C CA . VAL B 1 13 ? 11.664 19.641 0.134 1 98.88 13 VAL B CA 1
ATOM 3022 C C . VAL B 1 13 ? 10.242 19.125 0.342 1 98.88 13 VAL B C 1
ATOM 3024 O O . VAL B 1 13 ? 9.547 18.781 -0.623 1 98.88 13 VAL B O 1
ATOM 3027 N N . ALA B 1 14 ? 9.836 19.078 1.594 1 98.75 14 ALA B N 1
ATOM 3028 C CA . ALA B 1 14 ? 8.547 18.453 1.879 1 98.75 14 ALA B CA 1
ATOM 3029 C C . ALA B 1 14 ? 7.668 19.391 2.709 1 98.75 14 ALA B C 1
ATOM 3031 O O . ALA B 1 14 ? 8.078 19.859 3.775 1 98.75 14 ALA B O 1
ATOM 3032 N N . LEU B 1 15 ? 6.52 19.719 2.15 1 98.31 15 LEU B N 1
ATOM 3033 C CA . LEU B 1 15 ? 5.395 20.297 2.893 1 98.31 15 LEU B CA 1
ATOM 3034 C C . LEU B 1 15 ? 4.395 19.203 3.271 1 98.31 15 LEU B C 1
ATOM 3036 O O . LEU B 1 15 ? 3.398 19 2.572 1 98.31 15 LEU B O 1
ATOM 3040 N N . GLU B 1 16 ? 4.711 18.547 4.402 1 98 16 GLU B N 1
ATOM 3041 C CA . GLU B 1 16 ? 4.074 17.266 4.66 1 98 16 GLU B CA 1
ATOM 3042 C C . GLU B 1 16 ? 3.582 17.172 6.102 1 98 16 GLU B C 1
ATOM 3044 O O . GLU B 1 16 ? 4.137 17.812 6.996 1 98 16 GLU B O 1
ATOM 3049 N N . GLN B 1 17 ? 2.576 16.359 6.305 1 95 17 GLN B N 1
ATOM 3050 C CA . GLN B 1 17 ? 2.072 16 7.625 1 95 17 GLN B CA 1
ATOM 3051 C C . GLN B 1 17 ? 1.45 14.602 7.621 1 95 17 GLN B C 1
ATOM 3053 O O . GLN B 1 17 ? 1.253 14.016 6.555 1 95 17 GLN B O 1
ATOM 3058 N N . ALA B 1 18 ? 1.313 14.016 8.758 1 94.94 18 ALA B N 1
ATOM 3059 C CA . ALA B 1 18 ? 0.609 12.758 8.969 1 94.94 18 ALA B CA 1
ATOM 3060 C C . ALA B 1 18 ? 1.409 11.586 8.406 1 94.94 18 ALA B C 1
ATOM 3062 O O . ALA B 1 18 ? 2.568 11.383 8.781 1 94.94 18 ALA B O 1
ATOM 3063 N N . ILE B 1 19 ? 0.833 10.797 7.414 1 97.44 19 ILE B N 1
ATOM 3064 C CA . ILE B 1 19 ? 1.492 9.531 7.105 1 97.44 19 ILE B CA 1
ATOM 3065 C C . ILE B 1 19 ? 1.889 9.508 5.629 1 97.44 19 ILE B C 1
ATOM 3067 O O . ILE B 1 19 ? 3.041 9.219 5.297 1 97.44 19 ILE B O 1
ATOM 3071 N N . ALA B 1 20 ? 1.07 9.891 4.703 1 98.56 20 ALA B N 1
ATOM 3072 C CA . ALA B 1 20 ? 1.246 9.641 3.273 1 98.56 20 ALA B CA 1
ATOM 3073 C C . ALA B 1 20 ? 2.537 10.273 2.762 1 98.56 20 ALA B C 1
ATOM 3075 O O . ALA B 1 20 ? 3.48 9.57 2.4 1 98.56 20 ALA B O 1
ATOM 3076 N N . ALA B 1 21 ? 2.643 11.594 2.838 1 98.75 21 ALA B N 1
ATOM 3077 C CA . ALA B 1 21 ? 3.84 12.266 2.336 1 98.75 21 ALA B CA 1
ATOM 3078 C C . ALA B 1 21 ? 5.059 11.93 3.193 1 98.75 21 ALA B C 1
ATOM 3080 O O . ALA B 1 21 ? 6.129 11.625 2.666 1 98.75 21 ALA B O 1
ATOM 3081 N N . PRO B 1 22 ? 4.898 11.867 4.531 1 98.81 22 PRO B N 1
ATOM 3082 C CA . PRO B 1 22 ? 6.074 11.602 5.363 1 98.81 22 PRO B CA 1
ATOM 3083 C C . PRO B 1 22 ? 6.672 10.219 5.121 1 98.81 22 PRO B C 1
ATOM 3085 O O . PRO B 1 22 ? 7.895 10.062 5.141 1 98.81 22 PRO B O 1
ATOM 3088 N N . LEU B 1 23 ? 5.848 9.188 4.902 1 98.88 23 LEU B N 1
ATOM 3089 C CA . LEU B 1 23 ? 6.41 7.871 4.617 1 98.88 23 LEU B CA 1
ATOM 3090 C C . LEU B 1 23 ? 7.125 7.867 3.27 1 98.88 23 LEU B C 1
ATOM 3092 O O . LEU B 1 23 ? 8.18 7.242 3.123 1 98.88 23 LEU B O 1
ATOM 3096 N N . CYS B 1 24 ? 6.535 8.539 2.322 1 98.88 24 CYS B N 1
ATOM 3097 C CA . CYS B 1 24 ? 7.18 8.695 1.021 1 98.88 24 CYS B CA 1
ATOM 3098 C C . CYS B 1 24 ? 8.57 9.297 1.168 1 98.88 24 CYS B C 1
ATOM 3100 O O . CYS B 1 24 ? 9.555 8.711 0.718 1 98.88 24 CYS B O 1
ATOM 3102 N N . THR B 1 25 ? 8.664 10.414 1.866 1 98.88 25 THR B N 1
ATOM 3103 C CA . THR B 1 25 ? 9.93 11.148 1.921 1 98.88 25 THR B CA 1
ATOM 3104 C C . THR B 1 25 ? 10.922 10.445 2.844 1 98.88 25 THR B C 1
ATOM 3106 O O . THR B 1 25 ? 12.133 10.555 2.654 1 98.88 25 THR B O 1
ATOM 3109 N N . ARG B 1 26 ? 10.43 9.695 3.816 1 98.75 26 ARG B N 1
ATOM 3110 C CA . ARG B 1 26 ? 11.344 8.898 4.629 1 98.75 26 ARG B CA 1
ATOM 3111 C C . ARG B 1 26 ? 12.055 7.852 3.777 1 98.75 26 ARG B C 1
ATOM 3113 O O . ARG B 1 26 ? 13.258 7.637 3.928 1 98.75 26 ARG B O 1
ATOM 3120 N N . HIS B 1 27 ? 11.336 7.207 2.877 1 98.69 27 HIS B N 1
ATOM 3121 C CA . HIS B 1 27 ? 11.953 6.211 2.01 1 98.69 27 HIS B CA 1
ATOM 3122 C C . HIS B 1 27 ? 12.953 6.855 1.057 1 98.69 27 HIS B C 1
ATOM 3124 O O . HIS B 1 27 ? 13.977 6.254 0.728 1 98.69 27 HIS B O 1
ATOM 3130 N N . LEU B 1 28 ? 12.648 8.094 0.627 1 98.88 28 LEU B N 1
ATOM 3131 C CA . LEU B 1 28 ? 13.633 8.812 -0.176 1 98.88 28 LEU B CA 1
ATOM 3132 C C . LEU B 1 28 ? 14.898 9.086 0.63 1 98.88 28 LEU B C 1
ATOM 3134 O O . LEU B 1 28 ? 16.016 8.961 0.109 1 98.88 28 LEU B O 1
ATOM 3138 N N . ALA B 1 29 ? 14.719 9.422 1.91 1 98.69 29 ALA B N 1
ATOM 3139 C CA . ALA B 1 29 ? 15.859 9.633 2.793 1 98.69 29 ALA B CA 1
ATOM 3140 C C . ALA B 1 29 ? 16.656 8.336 2.984 1 98.69 29 ALA B C 1
ATOM 3142 O O . ALA B 1 29 ? 17.875 8.344 2.955 1 98.69 29 ALA B O 1
ATOM 3143 N N . ASP B 1 30 ? 15.93 7.191 3.17 1 98 30 ASP B N 1
ATOM 3144 C CA . ASP B 1 30 ? 16.578 5.891 3.295 1 98 30 ASP B CA 1
ATOM 3145 C C . ASP B 1 30 ? 17.5 5.617 2.109 1 98 30 ASP B C 1
ATOM 3147 O O . ASP B 1 30 ? 18.578 5.043 2.271 1 98 30 ASP B O 1
ATOM 3151 N N . LEU B 1 31 ? 17.062 6.105 0.943 1 98.19 31 LEU B N 1
ATOM 3152 C CA . LEU B 1 31 ? 17.781 5.816 -0.295 1 98.19 31 LEU B CA 1
ATOM 3153 C C . LEU B 1 31 ? 18.875 6.848 -0.542 1 98.19 31 LEU B C 1
ATOM 3155 O O . LEU B 1 31 ? 19.578 6.785 -1.558 1 98.19 31 LEU B O 1
ATOM 3159 N N . GLY B 1 32 ? 18.969 7.898 0.325 1 98 32 GLY B N 1
ATOM 3160 C CA . GLY B 1 32 ? 20.156 8.734 0.285 1 98 32 GLY B CA 1
ATOM 3161 C C . GLY B 1 32 ? 19.844 10.195 -0.017 1 98 32 GLY B C 1
ATOM 3162 O O . GLY B 1 32 ? 20.734 11.047 0.037 1 98 32 GLY B O 1
ATOM 3163 N N . ALA B 1 33 ? 18.609 10.547 -0.288 1 98.69 33 ALA B N 1
ATOM 3164 C CA . ALA B 1 33 ? 18.25 11.938 -0.564 1 98.69 33 ALA B CA 1
ATOM 3165 C C . ALA B 1 33 ? 18.328 12.781 0.703 1 98.69 33 ALA B C 1
ATOM 3167 O O . ALA B 1 33 ? 18.078 12.289 1.805 1 98.69 33 ALA B O 1
ATOM 3168 N N . ARG B 1 34 ? 18.766 14.008 0.547 1 98.69 34 ARG B N 1
ATOM 3169 C CA . ARG B 1 34 ? 18.594 14.984 1.62 1 98.69 34 ARG B CA 1
ATOM 3170 C C . ARG B 1 34 ? 17.156 15.484 1.68 1 98.69 34 ARG B C 1
ATOM 3172 O O . ARG B 1 34 ? 16.688 16.156 0.753 1 98.69 34 ARG B O 1
ATOM 3179 N N . VAL B 1 35 ? 16.453 15.172 2.746 1 98.88 35 VAL B N 1
ATOM 3180 C CA . VAL B 1 35 ? 15.055 15.547 2.869 1 98.88 35 VAL B CA 1
ATOM 3181 C C . VAL B 1 35 ? 14.898 16.656 3.9 1 98.88 35 VAL B C 1
ATOM 3183 O O . VAL B 1 35 ? 15.234 16.484 5.074 1 98.88 35 VAL B O 1
ATOM 3186 N N . ILE B 1 36 ? 14.375 17.766 3.447 1 98.88 36 ILE B N 1
ATOM 3187 C CA . ILE B 1 36 ? 14.102 18.922 4.297 1 98.88 36 ILE B CA 1
ATOM 3188 C C . ILE B 1 36 ? 12.594 19.047 4.516 1 98.88 36 ILE B C 1
ATOM 3190 O O . ILE B 1 36 ? 11.859 19.453 3.611 1 98.88 36 ILE B O 1
ATOM 3194 N N . LYS B 1 37 ? 12.188 18.656 5.707 1 98.81 37 LYS B N 1
ATOM 3195 C CA . LYS B 1 37 ? 10.797 18.781 6.125 1 98.81 37 LYS B CA 1
ATOM 3196 C C . LYS B 1 37 ? 10.516 20.188 6.668 1 98.81 37 LYS B C 1
ATOM 3198 O O . LYS B 1 37 ? 11.094 20.594 7.68 1 98.81 37 LYS B O 1
ATOM 3203 N N . VAL B 1 38 ? 9.656 20.906 5.996 1 98.62 38 VAL B N 1
ATOM 3204 C CA . VAL B 1 38 ? 9.25 22.234 6.445 1 98.62 38 VAL B CA 1
ATOM 3205 C C . VAL B 1 38 ? 8.023 22.109 7.344 1 98.62 38 VAL B C 1
ATOM 3207 O O . VAL B 1 38 ? 7.008 21.531 6.945 1 98.62 38 VAL B O 1
ATOM 3210 N N . GLU B 1 39 ? 8.148 22.641 8.508 1 98.12 39 GLU B N 1
ATOM 3211 C CA . GLU B 1 39 ? 7.082 22.578 9.508 1 98.12 39 GLU B CA 1
ATOM 3212 C C . GLU B 1 39 ? 6.746 23.953 10.055 1 98.12 39 GLU B C 1
ATOM 3214 O O . GLU B 1 39 ? 7.625 24.812 10.172 1 98.12 39 GLU B O 1
ATOM 3219 N N . HIS B 1 40 ? 5.449 24.156 10.328 1 96.19 40 HIS B N 1
ATOM 3220 C CA . HIS B 1 40 ? 5.086 25.406 11 1 96.19 40 HIS B CA 1
ATOM 3221 C C . HIS B 1 40 ? 5.695 25.469 12.391 1 96.19 40 HIS B C 1
ATOM 3223 O O . HIS B 1 40 ? 5.707 24.484 13.117 1 96.19 40 HIS B O 1
ATOM 3229 N N . PRO B 1 41 ? 6.18 26.656 12.797 1 96.31 41 PRO B N 1
ATOM 3230 C CA . PRO B 1 41 ? 6.844 26.75 14.102 1 96.31 41 PRO B CA 1
ATOM 3231 C C . PRO B 1 41 ? 5.895 26.469 15.266 1 96.31 41 PRO B C 1
ATOM 3233 O O . PRO B 1 41 ? 6.336 26.047 16.328 1 96.31 41 PRO B O 1
ATOM 3236 N N . ALA B 1 42 ? 4.648 26.734 14.938 1 93.12 42 ALA B N 1
ATOM 3237 C CA . ALA B 1 42 ? 3.654 26.484 15.969 1 93.12 42 ALA B CA 1
ATOM 3238 C C . ALA B 1 42 ? 3.207 25.016 15.953 1 93.12 42 ALA B C 1
ATOM 3240 O O . ALA B 1 42 ? 2.229 24.672 15.289 1 93.12 42 ALA B O 1
ATOM 3241 N N . GLY B 1 43 ? 3.967 24.141 16.562 1 91.31 43 GLY B N 1
ATOM 3242 C CA . GLY B 1 43 ? 3.531 22.781 16.828 1 91.31 43 GLY B CA 1
ATOM 3243 C C . GLY B 1 43 ? 4.016 21.797 15.797 1 91.31 43 GLY B C 1
ATOM 3244 O O . GLY B 1 43 ? 4.102 20.594 16.062 1 91.31 43 GLY B O 1
ATOM 3245 N N . GLY B 1 44 ? 4.301 22.25 14.555 1 95.25 44 GLY B N 1
ATOM 3246 C CA . GLY B 1 44 ? 4.816 21.359 13.531 1 95.25 44 GLY B CA 1
ATOM 3247 C C . GLY B 1 44 ? 3.779 20.359 13.031 1 95.25 44 GLY B C 1
ATOM 3248 O O . GLY B 1 44 ? 2.604 20.703 12.898 1 95.25 44 GLY B O 1
ATOM 3249 N N . ASP B 1 45 ? 4.191 19.203 12.633 1 94.75 45 ASP B N 1
ATOM 3250 C CA . ASP B 1 45 ? 3.357 18.094 12.18 1 94.75 45 ASP B CA 1
ATOM 3251 C C . ASP B 1 45 ? 2.438 17.594 13.297 1 94.75 45 ASP B C 1
ATOM 3253 O O . ASP B 1 45 ? 2.887 17.375 14.422 1 94.75 45 ASP B O 1
ATOM 3257 N N . THR B 1 46 ? 1.228 17.391 12.984 1 87.75 46 THR B N 1
ATOM 3258 C CA . THR B 1 46 ? 0.24 17.016 13.992 1 87.75 46 THR B CA 1
ATOM 3259 C C . THR B 1 46 ? 0.614 15.688 14.641 1 87.75 46 THR B C 1
ATOM 3261 O O . THR B 1 46 ? 0.3 15.453 15.812 1 87.75 46 THR B O 1
ATOM 3264 N N . THR B 1 47 ? 1.326 14.805 13.922 1 91.62 47 THR B N 1
ATOM 3265 C CA . THR B 1 47 ? 1.656 13.477 14.445 1 91.62 47 THR B CA 1
ATOM 3266 C C . THR B 1 47 ? 2.627 13.586 15.617 1 91.62 47 THR B C 1
ATOM 3268 O O . THR B 1 47 ? 2.781 12.641 16.391 1 91.62 47 THR B O 1
ATOM 3271 N N . ARG B 1 48 ? 3.344 14.758 15.758 1 93.06 48 ARG B N 1
ATOM 3272 C CA . ARG B 1 48 ? 4.234 14.961 16.891 1 93.06 48 ARG B CA 1
ATOM 3273 C C . ARG B 1 48 ? 3.473 14.859 18.219 1 93.06 48 ARG B C 1
ATOM 3275 O O . ARG B 1 48 ? 4.066 14.586 19.266 1 93.06 48 ARG B O 1
ATOM 3282 N N . HIS B 1 49 ? 2.129 14.984 18.094 1 88.38 49 HIS B N 1
ATOM 3283 C CA . HIS B 1 49 ? 1.371 15.188 19.312 1 88.38 49 HIS B CA 1
ATOM 3284 C C . HIS B 1 49 ? 0.366 14.062 19.531 1 88.38 49 HIS B C 1
ATOM 3286 O O . HIS B 1 49 ? -0.519 14.172 20.391 1 88.38 49 HIS B O 1
ATOM 3292 N N . TYR B 1 50 ? 0.397 13 18.75 1 86.56 50 TYR B N 1
ATOM 3293 C CA . TYR B 1 50 ? -0.55 11.898 18.891 1 86.56 50 TYR B CA 1
ATOM 3294 C C . TYR B 1 50 ? -0.395 11.219 20.25 1 86.56 50 TYR B C 1
ATOM 3296 O O . TYR B 1 50 ? -1.386 10.828 20.875 1 86.56 50 TYR B O 1
ATOM 3304 N N . ASP B 1 51 ? 0.8 11.109 20.688 1 88.31 51 ASP B N 1
ATOM 3305 C CA . ASP B 1 51 ? 1.168 10.484 21.953 1 88.31 51 ASP B CA 1
ATOM 3306 C C . ASP B 1 51 ? 2.594 10.852 22.344 1 88.31 51 ASP B C 1
ATOM 3308 O O . ASP B 1 51 ? 3.152 11.828 21.844 1 88.31 51 ASP B O 1
ATOM 3312 N N . GLN B 1 52 ? 3.191 10.164 23.328 1 92.19 52 GLN B N 1
ATOM 3313 C CA . GLN B 1 52 ? 4.539 10.453 23.812 1 92.19 52 GLN B CA 1
ATOM 3314 C C . GLN B 1 52 ? 5.27 9.164 24.188 1 92.19 52 GLN B C 1
ATOM 3316 O O . GLN B 1 52 ? 6.141 9.18 25.062 1 92.19 52 GLN B O 1
ATOM 3321 N N . VAL B 1 53 ? 4.941 8.086 23.5 1 92.81 53 VAL B N 1
ATOM 3322 C CA . VAL B 1 53 ? 5.312 6.77 24 1 92.81 53 VAL B CA 1
ATOM 3323 C C . VAL B 1 53 ? 6.793 6.508 23.734 1 92.81 53 VAL B C 1
ATOM 3325 O O . VAL B 1 53 ? 7.457 5.805 24.5 1 92.81 53 VAL B O 1
ATOM 3328 N N . VAL B 1 54 ? 7.332 7.098 22.656 1 96.62 54 VAL B N 1
ATOM 3329 C CA . VAL B 1 54 ? 8.719 6.855 22.266 1 96.62 54 VAL B CA 1
ATOM 3330 C C . VAL B 1 54 ? 9.625 7.906 22.906 1 96.62 54 VAL B C 1
ATOM 3332 O O . VAL B 1 54 ? 9.969 8.906 22.266 1 96.62 54 VAL B O 1
ATOM 3335 N N . HIS B 1 55 ? 9.984 7.777 24.125 1 95.38 55 HIS B N 1
ATOM 3336 C CA . HIS B 1 55 ? 10.852 8.688 24.859 1 95.38 55 HIS B CA 1
ATOM 3337 C C . HIS B 1 55 ? 10.359 10.125 24.75 1 95.38 55 HIS B C 1
ATOM 3339 O O . HIS B 1 55 ? 11.148 11.039 24.469 1 95.38 55 HIS B O 1
ATOM 3345 N N . GLY B 1 56 ? 9.148 10.328 24.797 1 93.56 56 GLY B N 1
ATOM 3346 C CA . GLY B 1 56 ? 8.562 11.656 24.766 1 93.56 56 GLY B CA 1
ATOM 3347 C C . GLY B 1 56 ? 8.102 12.07 23.375 1 93.56 56 GLY B C 1
ATOM 3348 O O . GLY B 1 56 ? 7.453 13.109 23.219 1 93.56 56 GLY B O 1
ATOM 3349 N N . MET B 1 57 ? 8.398 11.258 22.375 1 95.12 57 MET B N 1
ATOM 3350 C CA . MET B 1 57 ? 7.941 11.5 21 1 95.12 57 MET B CA 1
ATOM 3351 C C . MET B 1 57 ? 6.781 10.578 20.656 1 95.12 57 MET B C 1
ATOM 3353 O O . MET B 1 57 ? 6.582 9.547 21.297 1 95.12 57 MET B O 1
ATOM 3357 N N . ALA B 1 58 ? 6.059 10.984 19.672 1 93.31 58 ALA B N 1
ATOM 3358 C CA . ALA B 1 58 ? 4.938 10.164 19.219 1 93.31 58 ALA B CA 1
ATOM 3359 C C . ALA B 1 58 ? 5.422 8.969 18.406 1 93.31 58 ALA B C 1
ATOM 3361 O O . ALA B 1 58 ? 6.375 9.086 17.625 1 93.31 58 ALA B O 1
ATOM 3362 N N . ALA B 1 59 ? 4.75 7.832 18.547 1 95 59 ALA B N 1
ATOM 3363 C CA . ALA B 1 59 ? 5.086 6.594 17.844 1 95 59 ALA B CA 1
ATOM 3364 C C . ALA B 1 59 ? 5.066 6.789 16.328 1 95 59 ALA B C 1
ATOM 3366 O O . ALA B 1 59 ? 5.98 6.348 15.633 1 95 59 ALA B O 1
ATOM 3367 N N . HIS B 1 60 ? 4.066 7.516 15.836 1 95.38 60 HIS B N 1
ATOM 3368 C CA . HIS B 1 60 ? 3.939 7.742 14.406 1 95.38 60 HIS B CA 1
ATOM 3369 C C . HIS B 1 60 ? 5.074 8.617 13.883 1 95.38 60 HIS B C 1
ATOM 3371 O O . HIS B 1 60 ? 5.695 8.297 12.867 1 95.38 60 HIS B O 1
ATOM 3377 N N . PHE B 1 61 ? 5.34 9.688 14.602 1 97.12 61 PHE B N 1
ATOM 3378 C CA . PHE B 1 61 ? 6.344 10.633 14.125 1 97.12 61 PHE B CA 1
ATOM 3379 C C . PHE B 1 61 ? 7.715 9.977 14.062 1 97.12 61 PHE B C 1
ATOM 3381 O O . PHE B 1 61 ? 8.445 10.148 13.078 1 97.12 61 PHE B O 1
ATOM 3388 N N . ALA B 1 62 ? 8.062 9.211 15.086 1 97.81 62 ALA B N 1
ATOM 3389 C CA . ALA B 1 62 ? 9.359 8.539 15.133 1 97.81 62 ALA B CA 1
ATOM 3390 C C . ALA B 1 62 ? 9.492 7.547 13.977 1 97.81 62 ALA B C 1
ATOM 3392 O O . ALA B 1 62 ? 10.57 7.414 13.391 1 97.81 62 ALA B O 1
ATOM 3393 N N . TRP B 1 63 ? 8.438 6.938 13.641 1 97.69 63 TRP B N 1
ATOM 3394 C CA . TRP B 1 63 ? 8.398 5.961 12.555 1 97.69 63 TRP B CA 1
ATOM 3395 C C . TRP B 1 63 ? 8.594 6.637 11.203 1 97.69 63 TRP B C 1
ATOM 3397 O O . TRP B 1 63 ? 9.352 6.156 10.359 1 97.69 63 TRP B O 1
ATOM 3407 N N . LEU B 1 64 ? 8.148 7.793 11.016 1 98.31 64 LEU B N 1
ATOM 3408 C CA . LEU B 1 64 ? 7.945 8.359 9.688 1 98.31 64 LEU B CA 1
ATOM 3409 C C . LEU B 1 64 ? 9.031 9.375 9.359 1 98.31 64 LEU B C 1
ATOM 3411 O O . LEU B 1 64 ? 9.156 9.812 8.211 1 98.31 64 LEU B O 1
ATOM 3415 N N . ASN B 1 65 ? 9.867 9.766 10.367 1 98.44 65 ASN B N 1
ATOM 3416 C CA . ASN B 1 65 ? 10.617 10.992 10.086 1 98.44 65 ASN B CA 1
ATOM 3417 C C . ASN B 1 65 ? 12.102 10.828 10.406 1 98.44 65 ASN B C 1
ATOM 3419 O O . ASN B 1 65 ? 12.828 11.812 10.516 1 98.44 65 ASN B O 1
ATOM 3423 N N . HIS B 1 66 ? 12.562 9.625 10.641 1 97.62 66 HIS B N 1
ATOM 3424 C CA . HIS B 1 66 ? 14.016 9.492 10.734 1 97.62 66 HIS B CA 1
ATOM 3425 C C . HIS B 1 66 ? 14.68 9.695 9.383 1 97.62 66 HIS B C 1
ATOM 3427 O O . HIS B 1 66 ? 14.117 9.32 8.344 1 97.62 66 HIS B O 1
ATOM 3433 N N . GLY B 1 67 ? 15.836 10.344 9.367 1 97.88 67 GLY B N 1
ATOM 3434 C CA . GLY B 1 67 ? 16.609 10.617 8.164 1 97.88 67 GLY B CA 1
ATOM 3435 C C . GLY B 1 67 ? 16.312 11.977 7.566 1 97.88 67 GLY B C 1
ATOM 3436 O O . GLY B 1 67 ? 16.969 12.398 6.609 1 97.88 67 GLY B O 1
ATOM 3437 N N . LYS B 1 68 ? 15.383 12.734 8.195 1 98.44 68 LYS B N 1
ATOM 3438 C CA . LYS B 1 68 ? 15 14.039 7.656 1 98.44 68 LYS B CA 1
ATOM 3439 C C . LYS B 1 68 ? 15.594 15.172 8.484 1 98.44 68 LYS B C 1
ATOM 3441 O O . LYS B 1 68 ? 15.969 14.969 9.641 1 98.44 68 LYS B O 1
ATOM 3446 N N . GLU B 1 69 ? 15.695 16.328 7.871 1 98.56 69 GLU B N 1
ATOM 3447 C CA . GLU B 1 69 ? 15.914 17.594 8.57 1 98.56 69 GLU B CA 1
ATOM 3448 C C . GLU B 1 69 ? 14.602 18.344 8.789 1 98.56 69 GLU B C 1
ATOM 3450 O O . GLU B 1 69 ? 13.727 18.344 7.914 1 98.56 69 GLU B O 1
ATOM 3455 N N . SER B 1 70 ? 14.438 18.906 9.984 1 98.75 70 SER B N 1
ATOM 3456 C CA . SER B 1 70 ? 13.258 19.719 10.281 1 98.75 70 SER B CA 1
ATOM 3457 C C . SER B 1 70 ? 13.602 21.203 10.266 1 98.75 70 SER B C 1
ATOM 3459 O O . SER B 1 70 ? 14.508 21.641 10.961 1 98.75 70 SER B O 1
ATOM 3461 N N . VAL B 1 71 ? 12.93 21.906 9.461 1 98.69 71 VAL B N 1
ATOM 3462 C CA . VAL B 1 71 ? 13.07 23.359 9.359 1 98.69 71 VAL B CA 1
ATOM 3463 C C . VAL B 1 71 ? 11.734 24.016 9.688 1 98.69 71 VAL B C 1
ATOM 3465 O O . VAL B 1 71 ? 10.727 23.766 9.023 1 98.69 71 VAL B O 1
ATOM 3468 N N . ALA B 1 72 ? 11.734 24.875 10.703 1 98.56 72 ALA B N 1
ATOM 3469 C CA . ALA B 1 72 ? 10.508 25.547 11.141 1 98.56 72 ALA B CA 1
ATOM 3470 C C . ALA B 1 72 ? 10.328 26.891 10.422 1 98.56 72 ALA B C 1
ATOM 3472 O O . ALA B 1 72 ? 11.062 27.844 10.695 1 98.56 72 ALA B O 1
ATOM 3473 N N . LEU B 1 73 ? 9.336 26.922 9.523 1 97.88 73 LEU B N 1
ATOM 3474 C CA . LEU B 1 73 ? 9.055 28.141 8.758 1 97.88 73 LEU B CA 1
ATOM 3475 C C . LEU B 1 73 ? 7.562 28.453 8.773 1 97.88 73 LEU B C 1
ATOM 3477 O O . LEU B 1 73 ? 6.73 27.562 8.617 1 97.88 73 LEU B O 1
ATOM 3481 N N . ASP B 1 74 ? 7.254 29.656 9.039 1 97.06 74 ASP B N 1
ATOM 3482 C CA . ASP B 1 74 ? 5.926 30.203 8.766 1 97.06 74 ASP B CA 1
ATOM 3483 C C . ASP B 1 74 ? 5.859 30.812 7.367 1 97.06 74 ASP B C 1
ATOM 3485 O O . ASP B 1 74 ? 6.293 31.938 7.156 1 97.06 74 ASP B O 1
ATOM 3489 N N . LEU B 1 75 ? 5.242 30.141 6.445 1 95.94 75 LEU B N 1
ATOM 3490 C CA . LEU B 1 75 ? 5.305 30.5 5.031 1 95.94 75 LEU B CA 1
ATOM 3491 C C . LEU B 1 75 ? 4.445 31.734 4.746 1 95.94 75 LEU B C 1
ATOM 3493 O O . LEU B 1 75 ? 4.434 32.25 3.623 1 95.94 75 LEU B O 1
ATOM 3497 N N . THR B 1 76 ? 3.773 32.25 5.781 1 93.69 76 THR B N 1
ATOM 3498 C CA . THR B 1 76 ? 3.053 33.5 5.641 1 93.69 76 THR B CA 1
ATOM 3499 C C . THR B 1 76 ? 3.955 34.688 5.98 1 93.69 76 THR B C 1
ATOM 3501 O O . THR B 1 76 ? 3.619 35.844 5.688 1 93.69 76 THR B O 1
ATOM 3504 N N . SER B 1 77 ? 5.047 34.375 6.598 1 94.38 77 SER B N 1
ATOM 3505 C CA . SER B 1 77 ? 6.062 35.406 6.887 1 94.38 77 SER B CA 1
ATOM 3506 C C . SER B 1 77 ? 6.93 35.688 5.664 1 94.38 77 SER B C 1
ATOM 3508 O O . SER B 1 77 ? 7.402 34.75 5.008 1 94.38 77 SER B O 1
ATOM 3510 N N . THR B 1 78 ? 7.234 36.906 5.445 1 93.25 78 THR B N 1
ATOM 3511 C CA . THR B 1 78 ? 8.031 37.312 4.297 1 93.25 78 THR B CA 1
ATOM 3512 C C . THR B 1 78 ? 9.438 36.719 4.387 1 93.25 78 THR B C 1
ATOM 3514 O O . THR B 1 78 ? 9.969 36.188 3.402 1 93.25 78 THR B O 1
ATOM 3517 N N . VAL B 1 79 ? 9.992 36.781 5.543 1 93.06 79 VAL B N 1
ATOM 3518 C CA . VAL B 1 79 ? 11.359 36.312 5.762 1 93.06 79 VAL B CA 1
ATOM 3519 C C . VAL B 1 79 ? 11.43 34.781 5.555 1 93.06 79 VAL B C 1
ATOM 3521 O O . VAL B 1 79 ? 12.32 34.281 4.855 1 93.06 79 VAL B O 1
ATOM 3524 N N . ASP B 1 80 ? 10.523 34.062 6.121 1 95.88 80 ASP B N 1
ATOM 3525 C CA . ASP B 1 80 ? 10.508 32.625 6.016 1 95.88 80 ASP B CA 1
ATOM 3526 C C . ASP B 1 80 ? 10.18 32.156 4.59 1 95.88 80 ASP B C 1
ATOM 3528 O O . ASP B 1 80 ? 10.727 31.188 4.098 1 95.88 80 ASP B O 1
ATOM 3532 N N . ARG B 1 81 ? 9.352 32.969 3.953 1 95.75 81 ARG B N 1
ATOM 3533 C CA . ARG B 1 81 ? 8.992 32.656 2.568 1 95.75 81 ARG B CA 1
ATOM 3534 C C . ARG B 1 81 ? 10.203 32.812 1.648 1 95.75 81 ARG B C 1
ATOM 3536 O O . ARG B 1 81 ? 10.383 32 0.727 1 95.75 81 ARG B O 1
ATOM 3543 N N . GLN B 1 82 ? 11 33.75 1.88 1 95.44 82 GLN B N 1
ATOM 3544 C CA . GLN B 1 82 ? 12.203 33.938 1.08 1 95.44 82 GLN B CA 1
ATOM 3545 C C . GLN B 1 82 ? 13.156 32.75 1.219 1 95.44 82 GLN B C 1
ATOM 3547 O O . GLN B 1 82 ? 13.742 32.312 0.233 1 95.44 82 GLN B O 1
ATOM 3552 N N . LEU B 1 83 ? 13.312 32.312 2.43 1 96.19 83 LEU B N 1
ATOM 3553 C CA . LEU B 1 83 ? 14.148 31.125 2.645 1 96.19 83 LEU B CA 1
ATOM 3554 C C . LEU B 1 83 ? 13.578 29.906 1.929 1 96.19 83 LEU B C 1
ATOM 3556 O O . LEU B 1 83 ? 14.312 29.141 1.31 1 96.19 83 LEU B O 1
ATOM 3560 N N . PHE B 1 84 ? 12.305 29.781 1.993 1 97.5 84 PHE B N 1
ATOM 3561 C CA . PHE B 1 84 ? 11.641 28.656 1.322 1 97.5 84 PHE B CA 1
ATOM 3562 C C . PHE B 1 84 ? 11.883 28.719 -0.182 1 97.5 84 PHE B C 1
ATOM 3564 O O . PHE B 1 84 ? 12.18 27.703 -0.809 1 97.5 84 PHE B O 1
ATOM 3571 N N . ASP B 1 85 ? 11.734 29.859 -0.764 1 96 85 ASP B N 1
ATOM 3572 C CA . ASP B 1 85 ? 11.938 30.031 -2.199 1 96 85 ASP B CA 1
ATOM 3573 C C . ASP B 1 85 ? 13.383 29.719 -2.59 1 96 85 ASP B C 1
ATOM 3575 O O . ASP B 1 85 ? 13.625 29.141 -3.652 1 96 85 ASP B O 1
ATOM 3579 N N . ALA B 1 86 ? 14.312 30.109 -1.722 1 96.31 86 ALA B N 1
ATOM 3580 C CA . ALA B 1 86 ? 15.719 29.781 -1.962 1 96.31 86 ALA B CA 1
ATOM 3581 C C . ALA B 1 86 ? 15.938 28.281 -1.938 1 96.31 86 ALA B C 1
ATOM 3583 O O . ALA B 1 86 ? 16.688 27.734 -2.754 1 96.31 86 ALA B O 1
ATOM 3584 N N . LEU B 1 87 ? 15.281 27.578 -1.03 1 96.44 87 LEU B N 1
ATOM 3585 C CA . LEU B 1 87 ? 15.336 26.109 -0.959 1 96.44 87 LEU B CA 1
ATOM 3586 C C . LEU B 1 87 ? 14.789 25.484 -2.236 1 96.44 87 LEU B C 1
ATOM 3588 O O . LEU B 1 87 ? 15.383 24.547 -2.773 1 96.44 87 LEU B O 1
ATOM 3592 N N . LEU B 1 88 ? 13.688 26 -2.68 1 95.88 88 LEU B N 1
ATOM 3593 C CA . LEU B 1 88 ? 13.008 25.438 -3.846 1 95.88 88 LEU B CA 1
ATOM 3594 C C . LEU B 1 88 ? 13.883 25.562 -5.094 1 95.88 88 LEU B C 1
ATOM 3596 O O . LEU B 1 88 ? 13.844 24.703 -5.969 1 95.88 88 LEU B O 1
ATOM 3600 N N . ARG B 1 89 ? 14.664 26.625 -5.176 1 95.75 89 ARG B N 1
ATOM 3601 C CA . ARG B 1 89 ? 15.531 26.844 -6.328 1 95.75 89 ARG B CA 1
ATOM 3602 C C . ARG B 1 89 ? 16.594 25.75 -6.434 1 95.75 89 ARG B C 1
ATOM 3604 O O . ARG B 1 89 ? 17.031 25.406 -7.531 1 95.75 89 ARG B O 1
ATOM 3611 N N . GLU B 1 90 ? 16.922 25.203 -5.297 1 96.94 90 GLU B N 1
ATOM 3612 C CA . GLU B 1 90 ? 17.984 24.203 -5.277 1 96.94 90 GLU B CA 1
ATOM 3613 C C . GLU B 1 90 ? 17.391 22.781 -5.211 1 96.94 90 GLU B C 1
ATOM 3615 O O . GLU B 1 90 ? 18.109 21.797 -5.395 1 96.94 90 GLU B O 1
ATOM 3620 N N . ALA B 1 91 ? 16.109 22.672 -5.023 1 98.38 91 ALA B N 1
ATOM 3621 C CA . ALA B 1 91 ? 15.461 21.391 -4.793 1 98.38 91 ALA B CA 1
ATOM 3622 C C . ALA B 1 91 ? 15.328 20.609 -6.098 1 98.38 91 ALA B C 1
ATOM 3624 O O . ALA B 1 91 ? 15.133 21.188 -7.164 1 98.38 91 ALA B O 1
ATOM 3625 N N . ASP B 1 92 ? 15.375 19.266 -5.977 1 98.75 92 ASP B N 1
ATOM 3626 C CA . ASP B 1 92 ? 15.062 18.359 -7.074 1 98.75 92 ASP B CA 1
ATOM 3627 C C . ASP B 1 92 ? 13.594 17.938 -7.035 1 98.75 92 ASP B C 1
ATOM 3629 O O . ASP B 1 92 ? 12.992 17.672 -8.078 1 98.75 92 ASP B O 1
ATOM 3633 N N . VAL B 1 93 ? 13.062 17.812 -5.871 1 98.88 93 VAL B N 1
ATOM 3634 C CA . VAL B 1 93 ? 11.719 17.281 -5.664 1 98.88 93 VAL B CA 1
ATOM 3635 C C . VAL B 1 93 ? 10.992 18.094 -4.602 1 98.88 93 VAL B C 1
ATOM 3637 O O . VAL B 1 93 ? 11.586 18.469 -3.584 1 98.88 93 VAL B O 1
ATOM 3640 N N . LEU B 1 94 ? 9.766 18.422 -4.832 1 98.75 94 LEU B N 1
ATOM 3641 C CA . LEU B 1 94 ? 8.82 18.938 -3.848 1 98.75 94 LEU B CA 1
ATOM 3642 C C . LEU B 1 94 ? 7.664 17.969 -3.643 1 98.75 94 LEU B C 1
ATOM 3644 O O . LEU B 1 94 ? 6.98 17.609 -4.602 1 98.75 94 LEU B O 1
ATOM 3648 N N . VAL B 1 95 ? 7.457 17.5 -2.432 1 98.75 95 VAL B N 1
ATOM 3649 C CA . VAL B 1 95 ? 6.309 16.672 -2.072 1 98.75 95 VAL B CA 1
ATOM 3650 C C . VAL B 1 95 ? 5.398 17.438 -1.121 1 98.75 95 VAL B C 1
ATOM 3652 O O . VAL B 1 95 ? 5.867 18.047 -0.151 1 98.75 95 VAL B O 1
ATOM 3655 N N . SER B 1 96 ? 4.129 17.438 -1.429 1 98.25 96 SER B N 1
ATOM 3656 C CA . SER B 1 96 ? 3.174 18.141 -0.581 1 98.25 96 SER B CA 1
ATOM 3657 C C . SER B 1 96 ? 1.915 17.312 -0.353 1 98.25 96 SER B C 1
ATOM 3659 O O . SER B 1 96 ? 1.481 16.578 -1.241 1 98.25 96 SER B O 1
ATOM 3661 N N . ASN B 1 97 ? 1.336 17.328 0.849 1 97.75 97 ASN B N 1
ATOM 3662 C CA . ASN B 1 97 ? 0.03 16.734 1.124 1 97.75 97 ASN B CA 1
ATOM 3663 C C . ASN B 1 97 ? -0.819 17.641 2.01 1 97.75 97 ASN B C 1
ATOM 3665 O O . ASN B 1 97 ? -1.415 17.188 2.986 1 97.75 97 ASN B O 1
ATOM 3669 N N . LEU B 1 98 ? -0.94 18.891 1.688 1 94.25 98 LEU B N 1
ATOM 3670 C CA . LEU B 1 98 ? -1.695 19.891 2.445 1 94.25 98 LEU B CA 1
ATOM 3671 C C . LEU B 1 98 ? -3.184 19.797 2.123 1 94.25 98 LEU B C 1
ATOM 3673 O O . LEU B 1 98 ? -3.58 19.094 1.192 1 94.25 98 LEU B O 1
ATOM 3677 N N . ALA B 1 99 ? -3.988 20.531 2.916 1 91 99 ALA B N 1
ATOM 3678 C CA . ALA B 1 99 ? -5.43 20.594 2.68 1 91 99 ALA B CA 1
ATOM 3679 C C . ALA B 1 99 ? -5.734 21.141 1.291 1 91 99 ALA B C 1
ATOM 3681 O O . ALA B 1 99 ? -4.918 21.859 0.71 1 91 99 ALA B O 1
ATOM 3682 N N . PRO B 1 100 ? -6.895 20.797 0.82 1 89.75 100 PRO B N 1
ATOM 3683 C CA . PRO B 1 100 ? -7.25 21.281 -0.517 1 89.75 100 PRO B CA 1
ATOM 3684 C C . PRO B 1 100 ? -7.094 22.797 -0.659 1 89.75 100 PRO B C 1
ATOM 3686 O O . PRO B 1 100 ? -7.586 23.547 0.182 1 89.75 100 PRO B O 1
ATOM 3689 N N . GLY B 1 101 ? -6.328 23.219 -1.683 1 88.19 101 GLY B N 1
ATOM 3690 C CA . GLY B 1 101 ? -6.195 24.625 -2.008 1 88.19 101 GLY B CA 1
ATOM 3691 C C . GLY B 1 101 ? -5.094 25.312 -1.226 1 88.19 101 GLY B C 1
ATOM 3692 O O . GLY B 1 101 ? -4.68 26.422 -1.572 1 88.19 101 GLY B O 1
ATOM 3693 N N . ALA B 1 102 ? -4.566 24.656 -0.242 1 90.31 102 ALA B N 1
ATOM 3694 C CA . ALA B 1 102 ? -3.598 25.297 0.648 1 90.31 102 ALA B CA 1
ATOM 3695 C C . ALA B 1 102 ? -2.303 25.609 -0.09 1 90.31 102 ALA B C 1
ATOM 3697 O O . ALA B 1 102 ? -1.744 26.703 0.075 1 90.31 102 ALA B O 1
ATOM 3698 N N . LEU B 1 103 ? -1.829 24.703 -0.878 1 92.5 103 LEU B N 1
ATOM 3699 C CA . LEU B 1 103 ? -0.597 24.906 -1.633 1 92.5 103 LEU B CA 1
ATOM 3700 C C . LEU B 1 103 ? -0.735 26.094 -2.586 1 92.5 103 LEU B C 1
ATOM 3702 O O . LEU B 1 103 ? 0.171 26.922 -2.688 1 92.5 103 LEU B O 1
ATOM 3706 N N . ALA B 1 104 ? -1.854 26.219 -3.191 1 91.38 104 ALA B N 1
ATOM 3707 C CA . ALA B 1 104 ? -2.123 27.297 -4.125 1 91.38 104 ALA B CA 1
ATOM 3708 C C . ALA B 1 104 ? -2.227 28.641 -3.396 1 91.38 104 ALA B C 1
ATOM 3710 O O . ALA B 1 104 ? -1.775 29.672 -3.904 1 91.38 104 ALA B O 1
ATOM 3711 N N . ARG B 1 105 ? -2.822 28.641 -2.26 1 92.81 105 ARG B N 1
ATOM 3712 C CA . ARG B 1 105 ? -2.973 29.859 -1.465 1 92.81 105 ARG B CA 1
ATOM 3713 C C . ARG B 1 105 ? -1.614 30.406 -1.05 1 92.81 105 ARG B C 1
ATOM 3715 O O . ARG B 1 105 ? -1.467 31.625 -0.845 1 92.81 105 ARG B O 1
ATOM 3722 N N . LEU B 1 106 ? -0.657 29.516 -1.018 1 92.75 106 LEU B N 1
ATOM 3723 C CA . LEU B 1 106 ? 0.701 29.938 -0.683 1 92.75 106 LEU B CA 1
ATOM 3724 C C . LEU B 1 106 ? 1.451 30.391 -1.928 1 92.75 106 LEU B C 1
ATOM 3726 O O . LEU B 1 106 ? 2.637 30.719 -1.856 1 92.75 106 LEU B O 1
ATOM 3730 N N . GLY B 1 107 ? 0.777 30.359 -3.064 1 92.19 107 GLY B N 1
ATOM 3731 C CA . GLY B 1 107 ? 1.426 30.734 -4.312 1 92.19 107 GLY B CA 1
ATOM 3732 C C . GLY B 1 107 ? 2.297 29.641 -4.887 1 92.19 107 GLY B C 1
ATOM 3733 O O . GLY B 1 107 ? 3.18 29.891 -5.703 1 92.19 107 GLY B O 1
ATOM 3734 N N . LEU B 1 108 ? 2.053 28.422 -4.469 1 94.81 108 LEU B N 1
ATOM 3735 C CA . LEU B 1 108 ? 2.893 27.281 -4.848 1 94.81 108 LEU B CA 1
ATOM 3736 C C . LEU B 1 108 ? 2.104 26.266 -5.668 1 94.81 108 LEU B C 1
ATOM 3738 O O . LEU B 1 108 ? 2.316 25.062 -5.543 1 94.81 108 LEU B O 1
ATOM 3742 N N . ALA B 1 109 ? 1.197 26.812 -6.445 1 93.38 109 ALA B N 1
ATOM 3743 C CA . ALA B 1 109 ? 0.445 25.891 -7.301 1 93.38 109 ALA B CA 1
ATOM 3744 C C . ALA B 1 109 ? 1.382 25.078 -8.18 1 93.38 109 ALA B C 1
ATOM 3746 O O . ALA B 1 109 ? 2.324 25.609 -8.766 1 93.38 109 ALA B O 1
ATOM 3747 N N . PRO B 1 110 ? 1.104 23.812 -8.312 1 91.69 110 PRO B N 1
ATOM 3748 C CA . PRO B 1 110 ? 2.041 22.891 -8.961 1 91.69 110 PRO B CA 1
ATOM 3749 C C . PRO B 1 110 ? 2.355 23.281 -10.398 1 91.69 110 PRO B C 1
ATOM 3751 O O . PRO B 1 110 ? 3.516 23.25 -10.82 1 91.69 110 PRO B O 1
ATOM 3754 N N . VAL B 1 111 ? 1.382 23.703 -11.125 1 88.06 111 VAL B N 1
ATOM 3755 C CA . VAL B 1 111 ? 1.593 24.047 -12.523 1 88.06 111 VAL B CA 1
ATOM 3756 C C . VAL B 1 111 ? 2.514 25.266 -12.617 1 88.06 111 VAL B C 1
ATOM 3758 O O . VAL B 1 111 ? 3.426 25.297 -13.445 1 88.06 111 VAL B O 1
ATOM 3761 N N . GLY B 1 112 ? 2.305 26.234 -11.75 1 91.62 112 GLY B N 1
ATOM 3762 C CA . GLY B 1 112 ? 3.174 27.406 -11.703 1 91.62 112 GLY B CA 1
ATOM 3763 C C . GLY B 1 112 ? 4.602 27.062 -11.312 1 91.62 112 GLY B C 1
ATOM 3764 O O . GLY B 1 112 ? 5.547 27.625 -11.875 1 91.62 112 GLY B O 1
ATOM 3765 N N . LEU B 1 113 ? 4.754 26.141 -10.406 1 93.88 113 LEU B N 1
ATOM 3766 C CA . LEU B 1 113 ? 6.078 25.719 -9.969 1 93.88 113 LEU B CA 1
ATOM 3767 C C . LEU B 1 113 ? 6.848 25.047 -11.102 1 93.88 113 LEU B C 1
ATOM 3769 O O . LEU B 1 113 ? 8.055 25.281 -11.258 1 93.88 113 LEU B O 1
ATOM 3773 N N . ALA B 1 114 ? 6.172 24.25 -11.875 1 90.06 114 ALA B N 1
ATOM 3774 C CA . ALA B 1 114 ? 6.805 23.562 -12.992 1 90.06 114 ALA B CA 1
ATOM 3775 C C . ALA B 1 114 ? 7.297 24.547 -14.047 1 90.06 114 ALA B C 1
ATOM 3777 O O . ALA B 1 114 ? 8.305 24.297 -14.711 1 90.06 114 ALA B O 1
ATOM 3778 N N . GLU B 1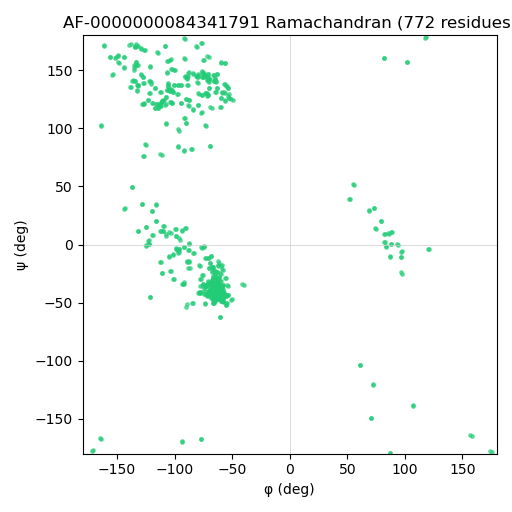 115 ? 6.609 25.594 -14.195 1 91.94 115 GLU B N 1
ATOM 3779 C CA . GLU B 1 115 ? 7.008 26.625 -15.148 1 91.94 115 GLU B CA 1
ATOM 3780 C C . GLU B 1 115 ? 8.219 27.406 -14.633 1 91.94 115 GLU B C 1
ATOM 3782 O O . GLU B 1 115 ? 9.133 27.719 -15.398 1 91.94 115 GLU B O 1
ATOM 3787 N N . GLN B 1 116 ? 8.258 27.688 -13.414 1 94.75 116 GLN B N 1
ATOM 3788 C CA . GLN B 1 116 ? 9.32 28.469 -12.805 1 94.75 116 GLN B CA 1
ATOM 3789 C C . GLN B 1 116 ? 10.586 27.641 -12.625 1 94.75 116 GLN B C 1
ATOM 3791 O O . GLN B 1 116 ? 11.703 28.172 -12.703 1 94.75 116 GLN B O 1
ATOM 3796 N N . HIS B 1 117 ? 10.375 26.391 -12.328 1 96.56 117 HIS B N 1
ATOM 3797 C CA . HIS B 1 117 ? 11.477 25.469 -12.102 1 96.56 117 HIS B CA 1
ATOM 3798 C C . HIS B 1 117 ? 11.352 24.25 -13.008 1 96.56 117 HIS B C 1
ATOM 3800 O O . HIS B 1 117 ? 10.953 23.172 -12.555 1 96.56 117 HIS B O 1
ATOM 3806 N N . PRO B 1 118 ? 11.828 24.234 -14.203 1 95.81 118 PRO B N 1
ATOM 3807 C CA . PRO B 1 118 ? 11.539 23.219 -15.219 1 95.81 118 PRO B CA 1
ATOM 3808 C C . PRO B 1 118 ? 12.117 21.859 -14.867 1 95.81 118 PRO B C 1
ATOM 3810 O O . PRO B 1 118 ? 11.695 20.844 -15.43 1 95.81 118 PRO B O 1
ATOM 3813 N N . GLN B 1 119 ? 13.109 21.812 -13.953 1 97.56 119 GLN B N 1
ATOM 3814 C CA . GLN B 1 119 ? 13.711 20.531 -13.609 1 97.56 119 GLN B CA 1
ATOM 3815 C C . GLN B 1 119 ? 13.125 19.969 -12.312 1 97.56 119 GLN B C 1
ATOM 3817 O O . GLN B 1 119 ? 13.43 18.844 -11.922 1 97.56 119 GLN B O 1
ATOM 3822 N N . LEU B 1 120 ? 12.234 20.734 -11.672 1 98.12 120 LEU B N 1
ATOM 3823 C CA . LEU B 1 120 ? 11.664 20.359 -10.391 1 98.12 120 LEU B CA 1
ATOM 3824 C C . LEU B 1 120 ? 10.594 19.281 -10.57 1 98.12 120 LEU B C 1
ATOM 3826 O O . LEU B 1 120 ? 9.727 19.406 -11.438 1 98.12 120 LEU B O 1
ATOM 3830 N N . VAL B 1 121 ? 10.672 18.219 -9.844 1 98.5 121 VAL B N 1
ATOM 3831 C CA . VAL B 1 121 ? 9.602 17.234 -9.727 1 98.5 121 VAL B CA 1
ATOM 3832 C C . VAL B 1 121 ? 8.648 17.641 -8.602 1 98.5 121 VAL B C 1
ATOM 3834 O O . VAL B 1 121 ? 9.07 17.781 -7.449 1 98.5 121 VAL B O 1
ATOM 3837 N N . VAL B 1 122 ? 7.406 17.859 -8.938 1 98.19 122 VAL B N 1
ATOM 3838 C CA . VAL B 1 122 ? 6.398 18.219 -7.941 1 98.19 122 VAL B CA 1
ATOM 3839 C C . VAL B 1 122 ? 5.391 17.078 -7.793 1 98.19 122 VAL B C 1
ATOM 3841 O O . VAL B 1 122 ? 4.758 16.672 -8.773 1 98.19 122 VAL B O 1
ATOM 3844 N N . VAL B 1 123 ? 5.281 16.516 -6.621 1 98.44 123 VAL B N 1
ATOM 3845 C CA . VAL B 1 123 ? 4.258 15.523 -6.312 1 98.44 123 VAL B CA 1
ATOM 3846 C C . VAL B 1 123 ? 3.297 16.078 -5.266 1 98.44 123 VAL B C 1
ATOM 3848 O O . VAL B 1 123 ? 3.699 16.375 -4.137 1 98.44 123 VAL B O 1
ATOM 3851 N N . ASP B 1 124 ? 2.074 16.203 -5.652 1 97.88 124 ASP B N 1
ATOM 3852 C CA . ASP B 1 124 ? 1.03 16.766 -4.809 1 97.88 124 ASP B CA 1
ATOM 3853 C C . ASP B 1 124 ? -0.012 15.711 -4.438 1 97.88 124 ASP B C 1
ATOM 3855 O O . ASP B 1 124 ? -0.669 15.148 -5.316 1 97.88 124 ASP B O 1
ATOM 3859 N N . ILE B 1 125 ? -0.173 15.461 -3.139 1 98.12 125 ILE B N 1
ATOM 3860 C CA . ILE B 1 125 ? -1.088 14.445 -2.623 1 98.12 125 ILE B CA 1
ATOM 3861 C C . ILE B 1 125 ? -2.365 15.117 -2.117 1 98.12 125 ILE B C 1
ATOM 3863 O O . ILE B 1 125 ? -2.307 16.109 -1.394 1 98.12 125 ILE B O 1
ATOM 3867 N N . SER B 1 126 ? -3.504 14.609 -2.525 1 97.5 126 SER B N 1
ATOM 3868 C CA . SER B 1 126 ? -4.797 15.109 -2.061 1 97.5 126 SER B CA 1
ATOM 3869 C C . SER B 1 126 ? -5.703 13.961 -1.633 1 97.5 126 SER B C 1
ATOM 3871 O O . SER B 1 126 ? -5.355 12.789 -1.807 1 97.5 126 SER B O 1
ATOM 3873 N N . GLY B 1 127 ? -6.801 14.312 -1.029 1 97.38 127 GLY B N 1
ATOM 3874 C CA . GLY B 1 127 ? -7.746 13.297 -0.598 1 97.38 127 GLY B CA 1
ATOM 3875 C C . GLY B 1 127 ? -8.523 12.68 -1.746 1 97.38 127 GLY B C 1
ATOM 3876 O O . GLY B 1 127 ? -8.492 11.461 -1.941 1 97.38 127 GLY B O 1
ATOM 3877 N N . TYR B 1 128 ? -9.102 13.594 -2.574 1 98 128 TYR B N 1
ATOM 3878 C CA . TYR B 1 128 ? -10.07 13.094 -3.541 1 98 128 TYR B CA 1
ATOM 3879 C C . TYR B 1 128 ? -9.688 13.492 -4.957 1 98 128 TYR B C 1
ATOM 3881 O O . TYR B 1 128 ? -10.352 13.109 -5.922 1 98 128 TYR B O 1
ATOM 3889 N N . GLY B 1 129 ? -8.586 14.219 -5.148 1 96.38 129 GLY B N 1
ATOM 3890 C CA . GLY B 1 129 ? -8.164 14.68 -6.461 1 96.38 129 GLY B CA 1
ATOM 3891 C C . GLY B 1 129 ? -8.875 15.938 -6.91 1 96.38 129 GLY B C 1
ATOM 3892 O O . GLY B 1 129 ? -9.938 16.281 -6.391 1 96.38 129 GLY B O 1
ATOM 3893 N N . VAL B 1 130 ? -8.266 16.578 -7.848 1 93.06 130 VAL B N 1
ATOM 3894 C CA . VAL B 1 130 ? -8.828 17.812 -8.375 1 93.06 130 VAL B CA 1
ATOM 3895 C C . VAL B 1 130 ? -9.953 17.484 -9.367 1 93.06 130 VAL B C 1
ATOM 3897 O O . VAL B 1 130 ? -9.797 16.609 -10.227 1 93.06 130 VAL B O 1
ATOM 3900 N N . GLY B 1 131 ? -10.93 18.109 -9.125 1 93.5 131 GLY B N 1
ATOM 3901 C CA . GLY B 1 131 ? -12.109 17.891 -9.938 1 93.5 131 GLY B CA 1
ATOM 3902 C C . GLY B 1 131 ? -13.148 17.031 -9.258 1 93.5 131 GLY B C 1
ATOM 3903 O O . GLY B 1 131 ? -12.867 16.391 -8.242 1 93.5 131 GLY B O 1
ATOM 3904 N N . GLY B 1 132 ? -14.328 17.109 -9.617 1 95.38 132 GLY B N 1
ATOM 3905 C CA . GLY B 1 132 ? -15.414 16.312 -9.047 1 95.38 132 GLY B CA 1
ATOM 3906 C C . GLY B 1 132 ? -16.031 16.953 -7.82 1 95.38 132 GLY B C 1
ATOM 3907 O O . GLY B 1 132 ? -15.578 18 -7.355 1 95.38 132 GLY B O 1
ATOM 3908 N N . PRO B 1 133 ? -17 16.297 -7.258 1 96.06 133 PRO B N 1
ATOM 3909 C CA . PRO B 1 133 ? -17.812 16.906 -6.199 1 96.06 133 PRO B CA 1
ATOM 3910 C C . PRO B 1 133 ? -17.094 16.906 -4.844 1 96.06 133 PRO B C 1
ATOM 3912 O O . PRO B 1 133 ? -17.469 17.672 -3.949 1 96.06 133 PRO B O 1
ATOM 3915 N N . LEU B 1 134 ? -16.062 16.062 -4.695 1 96.5 134 LEU B N 1
ATOM 3916 C CA . LEU B 1 134 ? -15.461 15.93 -3.369 1 96.5 134 LEU B CA 1
ATOM 3917 C C . LEU B 1 134 ? -14.094 16.609 -3.324 1 96.5 134 LEU B C 1
ATOM 3919 O O . LEU B 1 134 ? -13.383 16.516 -2.324 1 96.5 134 LEU B O 1
ATOM 3923 N N . ASP B 1 135 ? -13.719 17.312 -4.363 1 95.44 135 ASP B N 1
ATOM 3924 C CA . ASP B 1 135 ? -12.367 17.844 -4.523 1 95.44 135 ASP B CA 1
ATOM 3925 C C . ASP B 1 135 ? -12.031 18.844 -3.414 1 95.44 135 ASP B C 1
ATOM 3927 O O . ASP B 1 135 ? -10.859 19.062 -3.1 1 95.44 135 ASP B O 1
ATOM 3931 N N . HIS B 1 136 ? -13 19.406 -2.664 1 93.62 136 HIS B N 1
ATOM 3932 C CA . HIS B 1 136 ? -12.781 20.406 -1.628 1 93.62 136 HIS B CA 1
ATOM 3933 C C . HIS B 1 136 ? -12.727 19.766 -0.245 1 93.62 136 HIS B C 1
ATOM 3935 O O . HIS B 1 136 ? -12.43 20.438 0.744 1 93.62 136 HIS B O 1
ATOM 3941 N N . ARG B 1 137 ? -12.961 18.5 -0.151 1 94 137 ARG B N 1
ATOM 3942 C CA . ARG B 1 137 ? -13.172 17.875 1.151 1 94 137 ARG B CA 1
ATOM 3943 C C . ARG B 1 137 ? -11.852 17.438 1.766 1 94 137 ARG B C 1
ATOM 3945 O O . ARG B 1 137 ? -10.945 17 1.052 1 94 137 ARG B O 1
ATOM 3952 N N . ARG B 1 138 ? -11.836 17.5 3.098 1 91 138 ARG B N 1
ATOM 3953 C CA . ARG B 1 138 ? -10.727 16.953 3.865 1 91 138 ARG B CA 1
ATOM 3954 C C . ARG B 1 138 ? -10.789 15.422 3.887 1 91 138 ARG B C 1
ATOM 3956 O O . ARG B 1 138 ? -11.875 14.836 3.842 1 91 138 ARG B O 1
ATOM 3963 N N . ALA B 1 139 ? -9.602 14.906 3.881 1 92.5 139 ALA B N 1
ATOM 3964 C CA . ALA B 1 139 ? -9.555 13.445 3.83 1 92.5 139 ALA B CA 1
ATOM 3965 C C . ALA B 1 139 ? -8.586 12.891 4.875 1 92.5 139 ALA B C 1
ATOM 3967 O O . ALA B 1 139 ? -7.527 13.469 5.113 1 92.5 139 ALA B O 1
ATOM 3968 N N . TYR B 1 140 ? -8.992 11.859 5.531 1 94 140 TYR B N 1
ATOM 3969 C CA . TYR B 1 140 ? -8.203 11.008 6.41 1 94 140 TYR B CA 1
ATOM 3970 C C . TYR B 1 140 ? -8.32 9.547 6.008 1 94 140 TYR B C 1
ATOM 3972 O O . TYR B 1 140 ? -9.203 9.18 5.223 1 94 140 TYR B O 1
ATOM 3980 N N . ASP B 1 141 ? -7.488 8.773 6.551 1 96.88 141 ASP B N 1
ATOM 3981 C CA . ASP B 1 141 ? -7.422 7.371 6.152 1 96.88 141 ASP B CA 1
ATOM 3982 C C . ASP B 1 141 ? -8.789 6.699 6.289 1 96.88 141 ASP B C 1
ATOM 3984 O O . ASP B 1 141 ? -9.289 6.105 5.332 1 96.88 141 ASP B O 1
ATOM 3988 N N . LEU B 1 142 ? -9.422 6.828 7.41 1 96.62 142 LEU B N 1
ATOM 3989 C CA . LEU B 1 142 ? -10.711 6.18 7.664 1 96.62 142 LEU B CA 1
ATOM 3990 C C . LEU B 1 142 ? -11.766 6.672 6.684 1 96.62 142 LEU B C 1
ATOM 3992 O O . LEU B 1 142 ? -12.562 5.875 6.168 1 96.62 142 LEU B O 1
ATOM 3996 N N . LEU B 1 143 ? -11.797 7.969 6.469 1 97.5 143 LEU B N 1
ATOM 3997 C CA . LEU B 1 143 ? -12.789 8.555 5.574 1 97.5 143 LEU B CA 1
ATOM 3998 C C . LEU B 1 143 ? -12.641 8 4.16 1 97.5 143 LEU B C 1
ATOM 4000 O O . LEU B 1 143 ? -13.633 7.633 3.525 1 97.5 143 LEU B O 1
ATOM 4004 N N . ILE B 1 144 ? -11.406 7.887 3.744 1 98.25 144 ILE B N 1
ATOM 4005 C CA . ILE B 1 144 ? -11.141 7.418 2.389 1 98.25 144 ILE B CA 1
ATOM 4006 C C . ILE B 1 144 ? -11.484 5.938 2.275 1 98.25 144 ILE B C 1
ATOM 4008 O O . ILE B 1 144 ? -12.062 5.504 1.276 1 98.25 144 ILE B O 1
ATOM 4012 N N . GLN B 1 145 ? -11.141 5.145 3.254 1 98.25 145 GLN B N 1
ATOM 4013 C CA . GLN B 1 145 ? -11.477 3.723 3.248 1 98.25 145 GLN B CA 1
ATOM 4014 C C . GLN B 1 145 ? -12.992 3.518 3.207 1 98.25 145 GLN B C 1
ATOM 4016 O O . GLN B 1 145 ? -13.484 2.633 2.506 1 98.25 145 GLN B O 1
ATOM 4021 N N . ALA B 1 146 ? -13.688 4.32 3.977 1 98.25 146 ALA B N 1
ATOM 4022 C CA . ALA B 1 146 ? -15.148 4.223 4.004 1 98.25 146 ALA B CA 1
ATOM 4023 C C . ALA B 1 146 ? -15.75 4.645 2.668 1 98.25 146 ALA B C 1
ATOM 4025 O O . ALA B 1 146 ? -16.578 3.934 2.104 1 98.25 146 ALA B O 1
ATOM 4026 N N . GLU B 1 147 ? -15.266 5.789 2.166 1 98.31 147 GLU B N 1
ATOM 4027 C CA . GLU B 1 147 ? -15.758 6.328 0.902 1 98.31 147 GLU B CA 1
ATOM 4028 C C . GLU B 1 147 ? -15.453 5.387 -0.259 1 98.31 147 GLU B C 1
ATOM 4030 O O . GLU B 1 147 ? -16.25 5.262 -1.191 1 98.31 147 GLU B O 1
ATOM 4035 N N . GLY B 1 148 ? -14.328 4.68 -0.161 1 98.44 148 GLY B N 1
ATOM 4036 C CA . GLY B 1 148 ? -13.859 3.811 -1.229 1 98.44 148 GLY B CA 1
ATOM 4037 C C . GLY B 1 148 ? -14.352 2.383 -1.098 1 98.44 148 GLY B C 1
ATOM 4038 O O . GLY B 1 148 ? -14.008 1.523 -1.912 1 98.44 148 GLY B O 1
ATOM 4039 N N . GLY B 1 149 ? -15.078 2.078 -0.062 1 98 149 GLY B N 1
ATOM 4040 C CA . GLY B 1 149 ? -15.695 0.77 0.077 1 98 149 GLY B CA 1
ATOM 4041 C C . GLY B 1 149 ? -14.797 -0.252 0.742 1 98 149 GLY B C 1
ATOM 4042 O O . GLY B 1 149 ? -15.195 -1.402 0.941 1 98 149 GLY B O 1
ATOM 4043 N N . ALA B 1 150 ? -13.625 0.109 1.11 1 97.88 150 ALA B N 1
ATOM 4044 C CA . ALA B 1 150 ? -12.664 -0.824 1.696 1 97.88 150 ALA B CA 1
ATOM 4045 C C . ALA B 1 150 ? -13.172 -1.372 3.025 1 97.88 150 ALA B C 1
ATOM 4047 O O . ALA B 1 150 ? -13.016 -2.561 3.318 1 97.88 150 ALA B O 1
ATOM 4048 N N . CYS B 1 151 ? -13.789 -0.501 3.846 1 97.44 151 CYS B N 1
ATOM 4049 C CA . CYS B 1 151 ? -14.32 -0.928 5.137 1 97.44 151 CYS B CA 1
ATOM 4050 C C . CYS B 1 151 ? -15.422 -1.962 4.957 1 97.44 151 CYS B C 1
ATOM 4052 O O . CYS B 1 151 ? -15.539 -2.895 5.754 1 97.44 151 CYS B O 1
ATOM 4054 N N . PHE B 1 152 ? -16.156 -1.812 3.891 1 96.31 152 PHE B N 1
ATOM 4055 C CA . PHE B 1 152 ? -17.328 -2.654 3.65 1 96.31 152 PHE B CA 1
ATOM 4056 C C . PHE B 1 152 ? -16.906 -4.098 3.387 1 96.31 152 PHE B C 1
ATOM 4058 O O . PHE B 1 152 ? -17.625 -5.031 3.752 1 96.31 152 PHE B O 1
ATOM 4065 N N . ILE B 1 153 ? -15.75 -4.301 2.814 1 96.12 153 ILE B N 1
ATOM 4066 C CA . ILE B 1 153 ? -15.336 -5.656 2.467 1 96.12 153 ILE B CA 1
ATOM 4067 C C . ILE B 1 153 ? -14.391 -6.199 3.531 1 96.12 153 ILE B C 1
ATOM 4069 O O . ILE B 1 153 ? -13.68 -7.184 3.299 1 96.12 153 ILE B O 1
ATOM 4073 N N . THR B 1 154 ? -14.273 -5.578 4.672 1 96.94 154 THR B N 1
ATOM 4074 C CA . THR B 1 154 ? -13.461 -6.008 5.805 1 96.94 154 THR B CA 1
ATOM 4075 C C . THR B 1 154 ? -14.336 -6.301 7.02 1 96.94 154 THR B C 1
ATOM 4077 O O . THR B 1 154 ? -15.211 -5.504 7.367 1 96.94 154 THR B O 1
ATOM 4080 N N . GLY B 1 155 ? -14.102 -7.379 7.672 1 95.06 155 GLY B N 1
ATOM 4081 C CA . GLY B 1 155 ? -14.883 -7.738 8.852 1 95.06 155 GLY B CA 1
ATOM 4082 C C . GLY B 1 155 ? -15.844 -8.883 8.602 1 95.06 155 GLY B C 1
ATOM 4083 O O . GLY B 1 155 ? -15.461 -9.922 8.062 1 95.06 155 GLY B O 1
ATOM 4084 N N . GLU B 1 156 ? -17.016 -8.734 9.148 1 91.75 156 GLU B N 1
ATOM 4085 C CA . GLU B 1 156 ? -18.125 -9.68 8.992 1 91.75 156 GLU B CA 1
ATOM 4086 C C . GLU B 1 156 ? -19.281 -9.047 8.234 1 91.75 156 GLU B C 1
ATOM 4088 O O . GLU B 1 156 ? -19.359 -7.82 8.109 1 91.75 156 GLU B O 1
ATOM 4093 N N . PRO B 1 157 ? -20.125 -10.016 7.812 1 87.75 157 PRO B N 1
ATOM 4094 C CA . PRO B 1 157 ? -21.297 -9.445 7.164 1 87.75 157 PRO B CA 1
ATOM 4095 C C . PRO B 1 157 ? -22.047 -8.445 8.062 1 87.75 157 PRO B C 1
ATOM 4097 O O . PRO B 1 157 ? -22.266 -8.719 9.242 1 87.75 157 PRO B O 1
ATOM 4100 N N . ASP B 1 158 ? -22.25 -7.277 7.688 1 88.06 158 ASP B N 1
ATOM 4101 C CA . ASP B 1 158 ? -23.031 -6.23 8.328 1 88.06 158 ASP B CA 1
ATOM 4102 C C . ASP B 1 158 ? -22.234 -5.523 9.414 1 88.06 158 ASP B C 1
ATOM 4104 O O . ASP B 1 158 ? -22.781 -4.723 10.18 1 88.06 158 ASP B O 1
ATOM 4108 N N . THR B 1 159 ? -21.031 -5.922 9.562 1 92.62 159 THR B N 1
ATOM 4109 C CA . THR B 1 159 ? -20.141 -5.246 10.516 1 92.62 159 THR B CA 1
ATOM 4110 C C . THR B 1 159 ? -18.844 -4.82 9.844 1 92.62 159 THR B C 1
ATOM 4112 O O . THR B 1 159 ? -17.812 -5.453 10.039 1 92.62 159 THR B O 1
ATOM 4115 N N . PRO B 1 160 ? -18.938 -3.771 9.094 1 94.31 160 PRO B N 1
ATOM 4116 C CA . PRO B 1 160 ? -17.734 -3.258 8.453 1 94.31 160 PRO B CA 1
ATOM 4117 C C . PRO B 1 160 ? -16.703 -2.746 9.453 1 94.31 160 PRO B C 1
ATOM 4119 O O . PRO B 1 160 ? -17.078 -2.227 10.516 1 94.31 160 PRO B O 1
ATOM 4122 N N . VAL B 1 161 ? -15.461 -2.943 9.219 1 96.5 161 VAL B N 1
ATOM 4123 C CA . VAL B 1 161 ? -14.391 -2.445 10.07 1 96.5 161 VAL B CA 1
ATOM 4124 C C . VAL B 1 161 ? -13.305 -1.799 9.211 1 96.5 161 VAL B C 1
ATOM 4126 O O . VAL B 1 161 ? -13.25 -2.016 8 1 96.5 161 VAL B O 1
ATOM 4129 N N . LYS B 1 162 ? -12.609 -0.969 9.875 1 96.12 162 LYS B N 1
ATOM 4130 C CA . LYS B 1 162 ? -11.461 -0.337 9.242 1 96.12 162 LYS B CA 1
ATOM 4131 C C . LYS B 1 162 ? -10.195 -1.175 9.438 1 96.12 162 LYS B C 1
ATOM 4133 O O . LYS B 1 162 ? -9.969 -1.723 10.516 1 96.12 162 LYS B O 1
ATOM 4138 N N . SER B 1 163 ? -9.391 -1.319 8.383 1 96.69 163 SER B N 1
ATOM 4139 C CA . SER B 1 163 ? -8.094 -1.973 8.523 1 96.69 163 SER B CA 1
ATOM 4140 C C . SER B 1 163 ? -7.258 -1.313 9.609 1 96.69 163 SER B C 1
ATOM 4142 O O . SER B 1 163 ? -7.227 -0.086 9.719 1 96.69 163 SER B O 1
ATOM 4144 N N . GLY B 1 164 ? -6.633 -2.131 10.422 1 95.5 164 GLY B N 1
ATOM 4145 C CA . GLY B 1 164 ? -5.734 -1.601 11.438 1 95.5 164 GLY B CA 1
ATOM 4146 C C . GLY B 1 164 ? -4.562 -0.832 10.859 1 95.5 164 GLY B C 1
ATOM 4147 O O . GLY B 1 164 ? -4.164 0.205 11.391 1 95.5 164 GLY B O 1
ATOM 4148 N N . ILE B 1 165 ? -3.986 -1.346 9.812 1 96.88 165 ILE B N 1
ATOM 4149 C CA . ILE B 1 165 ? -2.984 -0.626 9.031 1 96.88 165 ILE B CA 1
ATOM 4150 C C . ILE B 1 165 ? -3.654 0.495 8.234 1 96.88 165 ILE B C 1
ATOM 4152 O O . ILE B 1 165 ? -4.691 0.283 7.605 1 96.88 165 ILE B O 1
ATOM 4156 N N . PRO B 1 166 ? -3.135 1.712 8.352 1 97 166 PRO B N 1
ATOM 4157 C CA . PRO B 1 166 ? -3.699 2.799 7.551 1 97 166 PRO B CA 1
ATOM 4158 C C . PRO B 1 166 ? -3.398 2.646 6.059 1 97 166 PRO B C 1
ATOM 4160 O O . PRO B 1 166 ? -2.529 3.344 5.527 1 97 166 PRO B O 1
ATOM 4163 N N . ILE B 1 167 ? -4.18 1.899 5.359 1 98 167 ILE B N 1
ATOM 4164 C CA . ILE B 1 167 ? -3.877 1.407 4.02 1 98 167 ILE B CA 1
ATOM 4165 C C . ILE B 1 167 ? -3.99 2.549 3.012 1 98 167 ILE B C 1
ATOM 4167 O O . ILE B 1 167 ? -3.238 2.602 2.035 1 98 167 ILE B O 1
ATOM 4171 N N . ALA B 1 168 ? -4.957 3.49 3.199 1 98.38 168 ALA B N 1
ATOM 4172 C CA . ALA B 1 168 ? -5.07 4.621 2.279 1 98.38 168 ALA B CA 1
ATOM 4173 C C . ALA B 1 168 ? -3.836 5.516 2.35 1 98.38 168 ALA B C 1
ATOM 4175 O O . ALA B 1 168 ? -3.289 5.906 1.318 1 98.38 168 ALA B O 1
ATOM 4176 N N . ASP B 1 169 ? -3.383 5.738 3.549 1 98.38 169 ASP B N 1
ATOM 4177 C CA . ASP B 1 169 ? -2.201 6.57 3.754 1 98.38 169 ASP B CA 1
ATOM 4178 C C . ASP B 1 169 ? -0.951 5.898 3.189 1 98.38 169 ASP B C 1
ATOM 4180 O O . ASP B 1 169 ? -0.195 6.516 2.438 1 98.38 169 ASP B O 1
ATOM 4184 N N . ILE B 1 170 ? -0.756 4.645 3.553 1 98.81 170 ILE B N 1
ATOM 4185 C CA . ILE B 1 170 ? 0.479 3.957 3.189 1 98.81 170 ILE B CA 1
ATOM 4186 C C . ILE B 1 170 ? 0.481 3.658 1.692 1 98.81 170 ILE B C 1
ATOM 4188 O O . ILE B 1 170 ? 1.508 3.807 1.024 1 98.81 170 ILE B O 1
ATOM 4192 N N . GLY B 1 171 ? -0.699 3.207 1.195 1 98.88 171 GLY B N 1
ATOM 4193 C CA . GLY B 1 171 ? -0.79 3.059 -0.249 1 98.88 171 GLY B CA 1
ATOM 4194 C C . GLY B 1 171 ? -0.448 4.328 -1.002 1 98.88 171 GLY B C 1
ATOM 4195 O O . GLY B 1 171 ? 0.289 4.293 -1.989 1 98.88 171 GLY B O 1
ATOM 4196 N N . THR B 1 172 ? -0.944 5.473 -0.541 1 98.94 172 THR B N 1
ATOM 4197 C CA . THR B 1 172 ? -0.687 6.762 -1.167 1 98.94 172 THR B CA 1
ATOM 4198 C C . THR B 1 172 ? 0.793 7.121 -1.077 1 98.94 172 THR B C 1
ATOM 4200 O O . THR B 1 172 ? 1.372 7.633 -2.037 1 98.94 172 THR B O 1
ATOM 4203 N N . ALA B 1 173 ? 1.417 6.848 0.06 1 98.94 173 ALA B N 1
ATOM 4204 C CA . ALA B 1 173 ? 2.848 7.09 0.231 1 98.94 173 ALA B CA 1
ATOM 4205 C C . ALA B 1 173 ? 3.66 6.355 -0.832 1 98.94 173 ALA B C 1
ATOM 4207 O O . ALA B 1 173 ? 4.578 6.926 -1.423 1 98.94 173 ALA B O 1
ATOM 4208 N N . LEU B 1 174 ? 3.283 5.125 -1.069 1 98.94 174 LEU B N 1
ATOM 4209 C CA . LEU B 1 174 ? 4.066 4.285 -1.969 1 98.94 174 LEU B CA 1
ATOM 4210 C C . LEU B 1 174 ? 3.826 4.672 -3.424 1 98.94 174 LEU B C 1
ATOM 4212 O O . LEU B 1 174 ? 4.742 4.605 -4.246 1 98.94 174 LEU B O 1
ATOM 4216 N N . TYR B 1 175 ? 2.594 5.113 -3.766 1 98.94 175 TYR B N 1
ATOM 4217 C CA . TYR B 1 175 ? 2.355 5.645 -5.102 1 98.94 175 TYR B CA 1
ATOM 4218 C C . TYR B 1 175 ? 3.088 6.965 -5.301 1 98.94 175 TYR B C 1
ATOM 4220 O O . TYR B 1 175 ? 3.602 7.238 -6.391 1 98.94 175 TYR B O 1
ATOM 4228 N N . ALA B 1 176 ? 3.117 7.793 -4.254 1 98.94 176 ALA B N 1
ATOM 4229 C CA . ALA B 1 176 ? 3.891 9.031 -4.328 1 98.94 176 ALA B CA 1
ATOM 4230 C C . ALA B 1 176 ? 5.375 8.742 -4.523 1 98.94 176 ALA B C 1
ATOM 4232 O O . ALA B 1 176 ? 6.039 9.383 -5.34 1 98.94 176 ALA B O 1
ATOM 4233 N N . LEU B 1 177 ? 5.883 7.754 -3.785 1 98.94 177 LEU B N 1
ATOM 4234 C CA . LEU B 1 177 ? 7.273 7.332 -3.914 1 98.94 177 LEU B CA 1
ATOM 4235 C C . LEU B 1 177 ? 7.574 6.887 -5.34 1 98.94 177 LEU B C 1
ATOM 4237 O O . LEU B 1 177 ? 8.555 7.328 -5.941 1 98.94 177 LEU B O 1
ATOM 4241 N N . SER B 1 178 ? 6.699 6.035 -5.898 1 98.88 178 SER B N 1
ATOM 4242 C CA . SER B 1 178 ? 6.898 5.551 -7.262 1 98.88 178 SER B CA 1
ATOM 4243 C C . SER B 1 178 ? 6.82 6.691 -8.273 1 98.88 178 SER B C 1
ATOM 4245 O O . SER B 1 178 ? 7.516 6.676 -9.289 1 98.88 178 SER B O 1
ATOM 4247 N N . SER B 1 179 ? 5.98 7.699 -7.977 1 98.88 179 SER B N 1
ATOM 4248 C CA . SER B 1 179 ? 5.852 8.867 -8.844 1 98.88 179 SER B CA 1
ATOM 4249 C C . SER B 1 179 ? 7.141 9.68 -8.867 1 98.88 179 SER B C 1
ATOM 4251 O O . SER B 1 179 ? 7.613 10.07 -9.938 1 98.88 179 SER B O 1
ATOM 4253 N N . VAL B 1 180 ? 7.703 9.93 -7.68 1 98.94 180 VAL B N 1
ATOM 4254 C CA . VAL B 1 180 ? 8.961 10.664 -7.586 1 98.94 180 VAL B CA 1
ATOM 4255 C C . VAL B 1 180 ? 10.055 9.93 -8.359 1 98.94 180 VAL B C 1
ATOM 4257 O O . VAL B 1 180 ? 10.758 10.523 -9.172 1 98.94 180 VAL B O 1
ATOM 4260 N N . LEU B 1 181 ? 10.148 8.609 -8.164 1 98.94 181 LEU B N 1
ATOM 4261 C CA . LEU B 1 181 ? 11.219 7.812 -8.766 1 98.94 181 LEU B CA 1
ATOM 4262 C C . LEU B 1 181 ? 11.055 7.734 -10.273 1 98.94 181 LEU B C 1
ATOM 4264 O O . LEU B 1 181 ? 12.039 7.797 -11.016 1 98.94 181 LEU B O 1
ATOM 4268 N N . THR B 1 182 ? 9.797 7.598 -10.75 1 98.81 182 THR B N 1
ATOM 4269 C CA . THR B 1 182 ? 9.531 7.617 -12.188 1 98.81 182 THR B CA 1
ATOM 4270 C C . THR B 1 182 ? 9.945 8.953 -12.797 1 98.81 182 THR B C 1
ATOM 4272 O O . THR B 1 182 ? 10.594 8.984 -13.844 1 98.81 182 THR B O 1
ATOM 4275 N N . ALA B 1 183 ? 9.578 10.047 -12.102 1 98.75 183 ALA B N 1
ATOM 4276 C CA . ALA B 1 183 ? 9.875 11.391 -12.602 1 98.75 183 ALA B CA 1
ATOM 4277 C C . ALA B 1 183 ? 11.383 11.633 -12.641 1 98.75 183 ALA B C 1
ATOM 4279 O O . ALA B 1 183 ? 11.891 12.25 -13.578 1 98.75 183 ALA B O 1
ATOM 4280 N N . LEU B 1 184 ? 12.109 11.18 -11.594 1 98.81 184 LEU B N 1
ATOM 4281 C CA . LEU B 1 184 ? 13.562 11.328 -11.57 1 98.81 184 LEU B CA 1
ATOM 4282 C C . LEU B 1 184 ? 14.211 10.531 -12.695 1 98.81 184 LEU B C 1
ATOM 4284 O O . LEU B 1 184 ? 15.141 11.008 -13.344 1 98.81 184 LEU B O 1
ATOM 4288 N N . TYR B 1 185 ? 13.742 9.289 -12.969 1 98.69 185 TYR B N 1
ATOM 4289 C CA . TYR B 1 185 ? 14.219 8.484 -14.086 1 98.69 185 TYR B CA 1
ATOM 4290 C C . TYR B 1 185 ? 13.992 9.203 -15.414 1 98.69 185 TYR B C 1
ATOM 4292 O O . TYR B 1 185 ? 14.898 9.297 -16.25 1 98.69 185 TYR B O 1
ATOM 4300 N N . ASP B 1 186 ? 12.781 9.695 -15.562 1 97.94 186 ASP B N 1
ATOM 4301 C CA . ASP B 1 186 ? 12.406 10.398 -16.781 1 97.94 186 ASP B CA 1
ATOM 4302 C C . ASP B 1 186 ? 13.258 11.656 -16.969 1 97.94 186 ASP B C 1
ATOM 4304 O O . ASP B 1 186 ? 13.672 11.969 -18.094 1 97.94 186 ASP B O 1
ATOM 4308 N N . ARG B 1 187 ? 13.539 12.352 -15.906 1 97.69 187 ARG B N 1
ATOM 4309 C CA . ARG B 1 187 ? 14.336 13.57 -15.938 1 97.69 187 ARG B CA 1
ATOM 4310 C C . ARG B 1 187 ? 15.758 13.289 -16.406 1 97.69 187 ARG B C 1
ATOM 4312 O O . ARG B 1 187 ? 16.359 14.109 -17.094 1 97.69 187 ARG B O 1
ATOM 4319 N N . GLU B 1 188 ? 16.328 12.102 -16.031 1 97 188 GLU B N 1
ATOM 4320 C CA . GLU B 1 188 ? 17.656 11.727 -16.5 1 97 188 GLU B CA 1
ATOM 4321 C C . GLU B 1 188 ? 17.703 11.648 -18.031 1 97 188 GLU B C 1
ATOM 4323 O O . GLU B 1 188 ? 18.734 11.914 -18.641 1 97 188 GLU B O 1
ATOM 4328 N N . ARG B 1 189 ? 16.594 11.414 -18.594 1 94.88 189 ARG B N 1
ATOM 4329 C CA . ARG B 1 189 ? 16.531 11.164 -20.031 1 94.88 189 ARG B CA 1
ATOM 4330 C C . ARG B 1 189 ? 16.078 12.414 -20.781 1 94.88 189 ARG B C 1
ATOM 4332 O O . ARG B 1 189 ? 16.469 12.633 -21.938 1 94.88 189 ARG B O 1
ATOM 4339 N N . THR B 1 190 ? 15.273 13.242 -20.125 1 95.31 190 THR B N 1
ATOM 4340 C CA . THR B 1 190 ? 14.641 14.359 -20.828 1 95.31 190 THR B CA 1
ATOM 4341 C C . THR B 1 190 ? 15.219 15.688 -20.344 1 95.31 190 THR B C 1
ATOM 4343 O O . THR B 1 190 ? 15.07 16.719 -21.016 1 95.31 190 THR B O 1
ATOM 4346 N N . GLY B 1 191 ? 15.766 15.688 -19.078 1 96.25 191 GLY B N 1
ATOM 4347 C CA . GLY B 1 191 ? 16.25 16.922 -18.469 1 96.25 191 GLY B CA 1
ATOM 4348 C C . GLY B 1 191 ? 15.141 17.75 -17.844 1 96.25 191 GLY B C 1
ATOM 4349 O O . GLY B 1 191 ? 15.383 18.875 -17.391 1 96.25 191 GLY B O 1
ATOM 4350 N N . ARG B 1 192 ? 13.914 17.156 -17.766 1 96.19 192 ARG B N 1
ATOM 4351 C CA . ARG B 1 192 ? 12.773 17.938 -17.297 1 96.19 192 ARG B CA 1
ATOM 4352 C C . ARG B 1 192 ? 12.062 17.234 -16.156 1 96.19 192 ARG B C 1
ATOM 4354 O O . ARG B 1 192 ? 11.898 16.016 -16.156 1 96.19 192 ARG B O 1
ATOM 4361 N N . GLY B 1 193 ? 11.672 18.031 -15.164 1 97 193 GLY B N 1
ATOM 4362 C CA . GLY B 1 193 ? 10.758 17.531 -14.141 1 97 193 GLY B CA 1
ATOM 4363 C C . GLY B 1 193 ? 9.32 17.453 -14.617 1 97 193 GLY B C 1
ATOM 4364 O O . GLY B 1 193 ? 9.062 17.391 -15.82 1 97 193 GLY B O 1
ATOM 4365 N N . THR B 1 194 ? 8.406 17.266 -13.719 1 96.94 194 THR B N 1
ATOM 4366 C CA . THR B 1 194 ? 6.98 17.172 -14.023 1 96.94 194 THR B CA 1
ATOM 4367 C C . THR B 1 194 ? 6.141 17.406 -12.766 1 96.94 194 THR B C 1
ATOM 4369 O O . THR B 1 194 ? 6.688 17.656 -11.695 1 96.94 194 THR B O 1
ATOM 4372 N N . VAL B 1 195 ? 4.867 17.516 -12.953 1 97.5 195 VAL B N 1
ATOM 4373 C CA . VAL B 1 195 ? 3.885 17.594 -11.875 1 97.5 195 VAL B CA 1
ATOM 4374 C C . VAL B 1 195 ? 3.045 16.312 -11.844 1 97.5 195 VAL B C 1
ATOM 4376 O O . VAL B 1 195 ? 2.477 15.922 -12.859 1 97.5 195 VAL B O 1
ATOM 4379 N N . VAL B 1 196 ? 3.049 15.664 -10.68 1 98 196 VAL B N 1
ATOM 4380 C CA . VAL B 1 196 ? 2.242 14.461 -10.5 1 98 196 VAL B CA 1
ATOM 4381 C C . VAL B 1 196 ? 1.271 14.664 -9.336 1 98 196 VAL B C 1
ATOM 4383 O O . VAL B 1 196 ? 1.665 15.125 -8.266 1 98 196 VAL B O 1
ATOM 4386 N N . SER B 1 197 ? 0.037 14.375 -9.57 1 97.62 197 SER B N 1
ATOM 4387 C CA . SER B 1 197 ? -0.966 14.375 -8.508 1 97.62 197 SER B CA 1
ATOM 4388 C C . SER B 1 197 ? -1.356 12.961 -8.117 1 97.62 197 SER B C 1
ATOM 4390 O O . SER B 1 197 ? -1.489 12.086 -8.969 1 97.62 197 SER B O 1
ATOM 4392 N N . VAL B 1 198 ? -1.469 12.688 -6.844 1 98.44 198 VAL B N 1
ATOM 4393 C CA . VAL B 1 198 ? -1.92 11.406 -6.305 1 98.44 198 VAL B CA 1
ATOM 4394 C C . VAL B 1 198 ? -3.07 11.641 -5.328 1 98.44 198 VAL B C 1
ATOM 4396 O O . VAL B 1 198 ? -2.908 12.336 -4.32 1 98.44 198 VAL B O 1
ATOM 4399 N N . ALA B 1 199 ? -4.195 11.062 -5.562 1 98.69 199 ALA B N 1
ATOM 4400 C CA . ALA B 1 199 ? -5.352 11.172 -4.68 1 98.69 199 ALA B CA 1
ATOM 4401 C C . ALA B 1 199 ? -5.559 9.898 -3.877 1 98.69 199 ALA B C 1
ATOM 4403 O O . ALA B 1 199 ? -5.531 8.797 -4.434 1 98.69 199 ALA B O 1
ATOM 4404 N N . MET B 1 200 ? -5.777 10.047 -2.6 1 98.75 200 MET B N 1
ATOM 4405 C CA . MET B 1 200 ? -5.98 8.906 -1.712 1 98.75 200 MET B CA 1
ATOM 4406 C C . MET B 1 200 ? -7.164 8.062 -2.172 1 98.75 200 MET B C 1
ATOM 4408 O O . MET B 1 200 ? -7.121 6.836 -2.109 1 98.75 200 MET B O 1
ATOM 4412 N N . PHE B 1 201 ? -8.195 8.734 -2.633 1 98.81 201 PHE B N 1
ATOM 4413 C CA . PHE B 1 201 ? -9.391 8.031 -3.086 1 98.81 201 PHE B CA 1
ATOM 4414 C C . PHE B 1 201 ? -9.078 7.148 -4.285 1 98.81 201 PHE B C 1
ATOM 4416 O O . PHE B 1 201 ? -9.547 6.008 -4.363 1 98.81 201 PHE B O 1
ATOM 4423 N N . ASP B 1 202 ? -8.281 7.641 -5.238 1 98.88 202 ASP B N 1
ATOM 4424 C CA . ASP B 1 202 ? -7.879 6.863 -6.406 1 98.88 202 ASP B CA 1
ATOM 4425 C C . ASP B 1 202 ? -7.066 5.637 -5.996 1 98.88 202 ASP B C 1
ATOM 4427 O O . ASP B 1 202 ? -7.172 4.578 -6.617 1 98.88 202 ASP B O 1
ATOM 4431 N N . VAL B 1 203 ? -6.285 5.797 -4.988 1 98.88 203 VAL B N 1
ATOM 4432 C CA . VAL B 1 203 ? -5.43 4.723 -4.5 1 98.88 203 VAL B CA 1
ATOM 4433 C C . VAL B 1 203 ? -6.293 3.58 -3.963 1 98.88 203 VAL B C 1
ATOM 4435 O O . VAL B 1 203 ? -6.105 2.422 -4.344 1 98.88 203 VAL B O 1
ATOM 4438 N N . VAL B 1 204 ? -7.258 3.922 -3.131 1 98.88 204 VAL B N 1
ATOM 4439 C CA . VAL B 1 204 ? -8.133 2.891 -2.574 1 98.88 204 VAL B CA 1
ATOM 4440 C C . VAL B 1 204 ? -8.961 2.256 -3.689 1 98.88 204 VAL B C 1
ATOM 4442 O O . VAL B 1 204 ? -9.117 1.034 -3.732 1 98.88 204 VAL B O 1
ATOM 4445 N N . ALA B 1 205 ? -9.422 3.086 -4.625 1 98.88 205 ALA B N 1
ATOM 4446 C CA . ALA B 1 205 ? -10.188 2.549 -5.75 1 98.88 205 ALA B CA 1
ATOM 4447 C C . ALA B 1 205 ? -9.359 1.545 -6.547 1 98.88 205 ALA B C 1
ATOM 4449 O O . ALA B 1 205 ? -9.859 0.486 -6.934 1 98.88 205 ALA B O 1
ATOM 4450 N N . GLU B 1 206 ? -8.094 1.855 -6.766 1 98.81 206 GLU B N 1
ATOM 4451 C CA . GLU B 1 206 ? -7.199 0.939 -7.461 1 98.81 206 GLU B CA 1
ATOM 4452 C C . GLU B 1 206 ? -7.059 -0.379 -6.707 1 98.81 206 GLU B C 1
ATOM 4454 O O . GLU B 1 206 ? -7.121 -1.454 -7.309 1 98.81 206 GLU B O 1
ATOM 4459 N N . MET B 1 207 ? -6.93 -0.285 -5.41 1 98.75 207 MET B N 1
ATOM 4460 C CA . MET B 1 207 ? -6.719 -1.477 -4.594 1 98.75 207 MET B CA 1
ATOM 4461 C C . MET B 1 207 ? -7.977 -2.344 -4.562 1 98.75 207 MET B C 1
ATOM 4463 O O . MET B 1 207 ? -7.914 -3.518 -4.199 1 98.75 207 MET B O 1
ATOM 4467 N N . MET B 1 208 ? -9.078 -1.761 -4.953 1 98.31 208 MET B N 1
ATOM 4468 C CA . MET B 1 208 ? -10.367 -2.438 -4.98 1 98.31 208 MET B CA 1
ATOM 4469 C C . MET B 1 208 ? -10.641 -3.037 -6.355 1 98.31 208 MET B C 1
ATOM 4471 O O . MET B 1 208 ? -11.758 -3.484 -6.633 1 98.31 208 MET B O 1
ATOM 4475 N N . GLY B 1 209 ? -9.688 -3.104 -7.215 1 97.88 209 GLY B N 1
ATOM 4476 C CA . GLY B 1 209 ? -9.867 -3.49 -8.602 1 97.88 209 GLY B CA 1
ATOM 4477 C C . GLY B 1 209 ? -10.57 -4.824 -8.766 1 97.88 209 GLY B C 1
ATOM 4478 O O . GLY B 1 209 ? -11.453 -4.969 -9.617 1 97.88 209 GLY B O 1
ATOM 4479 N N . PHE B 1 210 ? -10.219 -5.836 -7.988 1 95.69 210 PHE B N 1
ATOM 4480 C CA . PHE B 1 210 ? -10.836 -7.156 -8.078 1 95.69 210 PHE B CA 1
ATOM 4481 C C . PHE B 1 210 ? -12.305 -7.098 -7.695 1 95.69 210 PHE B C 1
ATOM 4483 O O . PHE B 1 210 ? -13.148 -7.719 -8.352 1 95.69 210 PHE B O 1
ATOM 4490 N N . ALA B 1 211 ? -12.641 -6.367 -6.637 1 96.62 211 ALA B N 1
ATOM 4491 C CA . ALA B 1 211 ? -14.016 -6.223 -6.164 1 96.62 211 ALA B CA 1
ATOM 4492 C C . ALA B 1 211 ? -14.852 -5.426 -7.16 1 96.62 211 ALA B C 1
ATOM 4494 O O . ALA B 1 211 ? -16.016 -5.746 -7.391 1 96.62 211 ALA B O 1
ATOM 4495 N N . LEU B 1 212 ? -14.234 -4.375 -7.723 1 98.12 212 LEU B N 1
ATOM 4496 C CA . LEU B 1 212 ? -14.914 -3.594 -8.75 1 98.12 212 LEU B CA 1
ATOM 4497 C C . LEU B 1 212 ? -15.266 -4.465 -9.953 1 98.12 212 LEU B C 1
ATOM 4499 O O . LEU B 1 212 ? -16.391 -4.402 -10.469 1 98.12 212 LEU B O 1
ATOM 4503 N N . ASN B 1 213 ? -14.32 -5.277 -10.406 1 97.25 213 ASN B N 1
ATOM 4504 C CA . ASN B 1 213 ? -14.586 -6.18 -11.523 1 97.25 213 ASN B CA 1
ATOM 4505 C C . ASN B 1 213 ? -15.742 -7.129 -11.219 1 97.25 213 ASN B C 1
ATOM 4507 O O . ASN B 1 213 ? -16.562 -7.422 -12.094 1 97.25 213 ASN B O 1
ATOM 4511 N N . GLN B 1 214 ? -15.836 -7.637 -9.953 1 94.62 214 GLN B N 1
ATOM 4512 C CA . GLN B 1 214 ? -16.938 -8.5 -9.57 1 94.62 214 GLN B CA 1
ATOM 4513 C C . GLN B 1 214 ? -18.281 -7.809 -9.773 1 94.62 214 GLN B C 1
ATOM 4515 O O . GLN B 1 214 ? -19.172 -8.352 -10.438 1 94.62 214 GLN B O 1
ATOM 4520 N N . VAL B 1 215 ? -18.344 -6.59 -9.336 1 95.94 215 VAL B N 1
ATOM 4521 C CA . VAL B 1 215 ? -19.609 -5.863 -9.32 1 95.94 215 VAL B CA 1
ATOM 4522 C C . VAL B 1 215 ? -19.953 -5.375 -10.727 1 95.94 215 VAL B C 1
ATOM 4524 O O . VAL B 1 215 ? -21.094 -5.461 -11.164 1 95.94 215 VAL B O 1
ATOM 4527 N N . LEU B 1 216 ? -19 -4.906 -11.461 1 97.12 216 LEU B N 1
ATOM 4528 C CA . LEU B 1 216 ? -19.203 -4.309 -12.781 1 97.12 216 LEU B CA 1
ATOM 4529 C C . LEU B 1 216 ? -19.656 -5.359 -13.789 1 97.12 216 LEU B C 1
ATOM 4531 O O . LEU B 1 216 ? -20.328 -5.035 -14.766 1 97.12 216 LEU B O 1
ATOM 4535 N N . HIS B 1 217 ? -19.375 -6.57 -13.555 1 96.06 217 HIS B N 1
ATOM 4536 C CA . HIS B 1 217 ? -19.656 -7.609 -14.539 1 96.06 217 HIS B CA 1
ATOM 4537 C C . HIS B 1 217 ? -20.688 -8.594 -14.008 1 96.06 217 HIS B C 1
ATOM 4539 O O . HIS B 1 217 ? -20.734 -9.75 -14.453 1 96.06 217 HIS B O 1
ATOM 4545 N N . GLY B 1 218 ? -21.438 -8.172 -13.016 1 87.81 218 GLY B N 1
ATOM 4546 C CA . GLY B 1 218 ? -22.641 -8.867 -12.594 1 87.81 218 GLY B CA 1
ATOM 4547 C C . GLY B 1 218 ? -22.375 -9.938 -11.555 1 87.81 218 GLY B C 1
ATOM 4548 O O . GLY B 1 218 ? -23.234 -10.773 -11.281 1 87.81 218 GLY B O 1
ATOM 4549 N N . GLY B 1 219 ? -21.141 -9.883 -11.062 1 84.88 219 GLY B N 1
ATOM 4550 C CA . GLY B 1 219 ? -20.875 -10.773 -9.945 1 84.88 219 GLY B CA 1
ATOM 4551 C C . GLY B 1 219 ? -21.453 -10.273 -8.633 1 84.88 219 GLY B C 1
ATOM 4552 O O . GLY B 1 219 ? -22.078 -9.211 -8.586 1 84.88 219 GLY B O 1
ATOM 4553 N N . ALA B 1 220 ? -21.344 -11.125 -7.648 1 83.56 220 ALA B N 1
ATOM 4554 C CA . ALA B 1 220 ? -21.828 -10.758 -6.316 1 83.56 220 ALA B CA 1
ATOM 4555 C C . ALA B 1 220 ? -20.875 -9.766 -5.645 1 83.56 220 ALA B C 1
ATOM 4557 O O . ALA B 1 220 ? -19.672 -9.797 -5.879 1 83.56 220 ALA B O 1
ATOM 4558 N N . VAL B 1 221 ? -21.453 -8.859 -4.891 1 86.44 221 VAL B N 1
ATOM 4559 C CA . VAL B 1 221 ? -20.641 -8.008 -4.023 1 86.44 221 VAL B CA 1
ATOM 4560 C C . VAL B 1 221 ? -19.875 -8.883 -3.031 1 86.44 221 VAL B C 1
ATOM 4562 O O . VAL B 1 221 ? -20.453 -9.734 -2.363 1 86.44 221 VAL B O 1
ATOM 4565 N N . PRO B 1 222 ? -18.594 -8.688 -3.01 1 87.81 222 PRO B N 1
ATOM 4566 C CA . PRO B 1 222 ? -17.828 -9.5 -2.062 1 87.81 222 PRO B CA 1
ATOM 4567 C C . PRO B 1 222 ? -18.312 -9.344 -0.623 1 87.81 222 PRO B C 1
ATOM 4569 O O . PRO B 1 222 ? -18.5 -8.211 -0.151 1 87.81 222 PRO B O 1
ATOM 4572 N N . VAL B 1 223 ? -18.531 -10.414 0.032 1 88.62 223 VAL B N 1
ATOM 4573 C CA . VAL B 1 223 ? -18.953 -10.445 1.431 1 88.62 223 VAL B CA 1
ATOM 4574 C C . VAL B 1 223 ? -17.75 -10.781 2.316 1 88.62 223 VAL B C 1
ATOM 4576 O O . VAL B 1 223 ? -17.078 -11.797 2.102 1 88.62 223 VAL B O 1
ATOM 4579 N N . PRO B 1 224 ? -17.453 -9.875 3.252 1 91.81 224 PRO B N 1
ATOM 4580 C CA . PRO B 1 224 ? -16.312 -10.18 4.117 1 91.81 224 PRO B CA 1
ATOM 4581 C C . PRO B 1 224 ? -16.531 -11.438 4.957 1 91.81 224 PRO B C 1
ATOM 4583 O O . PRO B 1 224 ? -17.656 -11.703 5.402 1 91.81 224 PRO B O 1
ATOM 4586 N N . VAL B 1 225 ? -15.438 -12.203 5.23 1 90.12 225 VAL B N 1
ATOM 4587 C CA . VAL B 1 225 ? -15.562 -13.477 5.926 1 90.12 225 VAL B CA 1
ATOM 4588 C C . VAL B 1 225 ? -14.602 -13.516 7.113 1 90.12 225 VAL B C 1
ATOM 4590 O O . VAL B 1 225 ? -14.031 -14.562 7.426 1 90.12 225 VAL B O 1
ATOM 4593 N N . ARG B 1 226 ? -14.375 -12.391 7.773 1 92.31 226 ARG B N 1
ATOM 4594 C CA . ARG B 1 226 ? -13.5 -12.273 8.938 1 92.31 226 ARG B CA 1
ATOM 4595 C C . ARG B 1 226 ? -12.07 -12.664 8.586 1 92.31 226 ARG B C 1
ATOM 4597 O O . ARG B 1 226 ? -11.391 -11.961 7.828 1 92.31 226 ARG B O 1
ATOM 4604 N N . MET B 1 227 ? -11.711 -13.977 9.078 1 93.88 227 MET B N 1
ATOM 4605 C CA . MET B 1 227 ? -10.406 -14.523 8.727 1 93.88 227 MET B CA 1
ATOM 4606 C C . MET B 1 227 ? -10.508 -15.438 7.512 1 93.88 227 MET B C 1
ATOM 4608 O O . MET B 1 227 ? -11.023 -16.547 7.609 1 93.88 227 MET B O 1
ATOM 4612 N N . GLY B 1 228 ? -10.188 -14.883 6.328 1 91 228 GLY B N 1
ATOM 4613 C CA . GLY B 1 228 ? -10.273 -15.688 5.121 1 91 228 GLY B CA 1
ATOM 4614 C C . GLY B 1 228 ? -10.406 -14.859 3.859 1 91 228 GLY B C 1
ATOM 4615 O O . GLY B 1 228 ? -9.961 -13.711 3.814 1 91 228 GLY B O 1
ATOM 4616 N N . SER B 1 229 ? -10.805 -15.547 2.805 1 87.06 229 SER B N 1
ATOM 4617 C CA . SER B 1 229 ? -11.07 -14.914 1.515 1 87.06 229 SER B CA 1
ATOM 4618 C C . SER B 1 229 ? -12.414 -15.359 0.949 1 87.06 229 SER B C 1
ATOM 4620 O O . SER B 1 229 ? -12.742 -16.547 0.973 1 87.06 229 SER B O 1
ATOM 4622 N N . PRO B 1 230 ? -13.141 -14.398 0.419 1 86.31 230 PRO B N 1
ATOM 4623 C CA . PRO B 1 230 ? -14.391 -14.797 -0.236 1 86.31 230 PRO B CA 1
ATOM 4624 C C . PRO B 1 230 ? -14.156 -15.594 -1.516 1 86.31 230 PRO B C 1
ATOM 4626 O O . PRO B 1 230 ? -15.086 -16.219 -2.031 1 86.31 230 PRO B O 1
ATOM 4629 N N . MET B 1 231 ? -12.906 -15.617 -1.915 1 82.75 231 MET B N 1
ATOM 4630 C CA . MET B 1 231 ? -12.656 -16.125 -3.262 1 82.75 231 MET B CA 1
ATOM 4631 C C . MET B 1 231 ? -12.094 -17.547 -3.215 1 82.75 231 MET B C 1
ATOM 4633 O O . MET B 1 231 ? -12.141 -18.266 -4.211 1 82.75 231 MET B O 1
ATOM 4637 N N . VAL B 1 232 ? -11.508 -17.906 -2.102 1 87.81 232 VAL B N 1
ATOM 4638 C CA . VAL B 1 232 ? -10.867 -19.219 -2.057 1 87.81 232 VAL B CA 1
ATOM 4639 C C . VAL B 1 232 ? -11.234 -19.922 -0.755 1 87.81 232 VAL B C 1
ATOM 4641 O O . VAL B 1 232 ? -11.469 -19.266 0.268 1 87.81 232 VAL B O 1
ATOM 4644 N N . ALA B 1 233 ? -11.281 -21.266 -0.773 1 91.5 233 ALA B N 1
ATOM 4645 C CA . ALA B 1 233 ? -11.555 -22.125 0.376 1 91.5 233 ALA B CA 1
ATOM 4646 C C . ALA B 1 233 ? -10.922 -23.5 0.205 1 91.5 233 ALA B C 1
ATOM 4648 O O . ALA B 1 233 ? -10.836 -24.016 -0.911 1 91.5 233 ALA B O 1
ATOM 4649 N N . PRO B 1 234 ? -10.477 -24.109 1.332 1 94.81 234 PRO B N 1
ATOM 4650 C CA . PRO B 1 234 ? -10.445 -23.547 2.684 1 94.81 234 PRO B CA 1
ATOM 4651 C C . PRO B 1 234 ? -9.328 -22.516 2.871 1 94.81 234 PRO B C 1
ATOM 4653 O O . PRO B 1 234 ? -8.289 -22.609 2.217 1 94.81 234 PRO B O 1
ATOM 4656 N N . TYR B 1 235 ? -9.5 -21.562 3.643 1 93.75 235 TYR B N 1
ATOM 4657 C CA . TYR B 1 235 ? -8.602 -20.453 3.988 1 93.75 235 TYR B CA 1
ATOM 4658 C C . TYR B 1 235 ? -9.07 -19.75 5.254 1 93.75 235 TYR B C 1
ATOM 4660 O O . TYR B 1 235 ? -10.055 -19 5.223 1 93.75 235 TYR B O 1
ATOM 4668 N N . GLY B 1 236 ? -8.375 -20.062 6.43 1 95.62 236 GLY B N 1
ATOM 4669 C CA . GLY B 1 236 ? -8.938 -19.5 7.641 1 95.62 236 GLY B CA 1
ATOM 4670 C C . GLY B 1 236 ? -8.047 -19.672 8.859 1 95.62 236 GLY B C 1
ATOM 4671 O O . GLY B 1 236 ? -6.898 -20.109 8.727 1 95.62 236 GLY B O 1
ATOM 4672 N N . ALA B 1 237 ? -8.57 -19.219 9.992 1 97.44 237 ALA B N 1
ATOM 4673 C CA . ALA B 1 237 ? -7.914 -19.312 11.289 1 97.44 237 ALA B CA 1
ATOM 4674 C C . ALA B 1 237 ? -8.586 -20.375 12.164 1 97.44 237 ALA B C 1
ATOM 4676 O O . ALA B 1 237 ? -9.82 -20.422 12.258 1 97.44 237 ALA B O 1
ATOM 4677 N N . TYR B 1 238 ? -7.766 -21.234 12.781 1 98.12 238 TYR B N 1
ATOM 4678 C CA . TYR B 1 238 ? -8.281 -22.359 13.539 1 98.12 238 TYR B CA 1
ATOM 4679 C C . TYR B 1 238 ? -7.582 -22.5 14.883 1 98.12 238 TYR B C 1
ATOM 4681 O O . TYR B 1 238 ? -6.367 -22.297 14.977 1 98.12 238 TYR B O 1
ATOM 4689 N N . PRO B 1 239 ? -8.352 -22.844 15.906 1 98.06 239 PRO B N 1
ATOM 4690 C CA . PRO B 1 239 ? -7.734 -23.047 17.219 1 98.06 239 PRO B CA 1
ATOM 4691 C C . PRO B 1 239 ? -6.879 -24.312 17.281 1 98.06 239 PRO B C 1
ATOM 4693 O O . PRO B 1 239 ? -7.176 -25.297 16.609 1 98.06 239 PRO B O 1
ATOM 4696 N N . THR B 1 240 ? -5.828 -24.266 18.047 1 98.69 240 THR B N 1
ATOM 4697 C CA . THR B 1 240 ? -4.961 -25.422 18.25 1 98.69 240 THR B CA 1
ATOM 4698 C C . THR B 1 240 ? -5.125 -25.984 19.656 1 98.69 240 THR B C 1
ATOM 4700 O O . THR B 1 240 ? -5.754 -25.375 20.516 1 98.69 240 THR B O 1
ATOM 4703 N N . ARG B 1 241 ? -4.531 -27.109 19.844 1 98.56 241 ARG B N 1
ATOM 4704 C CA . ARG B 1 241 ? -4.629 -27.781 21.141 1 98.56 241 ARG B CA 1
ATOM 4705 C C . ARG B 1 241 ? -3.984 -26.953 22.25 1 98.56 241 ARG B C 1
ATOM 4707 O O . ARG B 1 241 ? -4.484 -26.922 23.375 1 98.56 241 ARG B O 1
ATOM 4714 N N . ASP B 1 242 ? -2.93 -26.266 22 1 98.44 242 ASP B N 1
ATOM 4715 C CA . ASP B 1 242 ? -2.154 -25.547 23 1 98.44 242 ASP B CA 1
ATOM 4716 C C . ASP B 1 242 ? -2.654 -24.109 23.141 1 98.44 242 ASP B C 1
ATOM 4718 O O . ASP B 1 242 ? -1.941 -23.25 23.672 1 98.44 242 ASP B O 1
ATOM 4722 N N . GLY B 1 243 ? -3.783 -23.781 22.641 1 97.31 243 GLY B N 1
ATOM 4723 C CA . GLY B 1 243 ? -4.426 -22.5 22.859 1 97.31 243 GLY B CA 1
ATOM 4724 C C . GLY B 1 243 ? -3.967 -21.422 21.891 1 97.31 243 GLY B C 1
ATOM 4725 O O . GLY B 1 243 ? -4.258 -20.25 22.094 1 97.31 243 GLY B O 1
ATOM 4726 N N . GLU B 1 244 ? -3.24 -21.797 20.891 1 97.75 244 GLU B N 1
ATOM 4727 C CA . GLU B 1 244 ? -2.828 -20.875 19.844 1 97.75 244 GLU B CA 1
ATOM 4728 C C . GLU B 1 244 ? -3.824 -20.875 18.688 1 97.75 244 GLU B C 1
ATOM 4730 O O . GLU B 1 244 ? -4.891 -21.484 18.781 1 97.75 244 GLU B O 1
ATOM 4735 N N . THR B 1 245 ? -3.555 -20.047 17.719 1 98.19 245 THR B N 1
ATOM 4736 C CA . THR B 1 245 ? -4.344 -20.016 16.484 1 98.19 245 THR B CA 1
ATOM 4737 C C . THR B 1 245 ? -3.453 -20.234 15.273 1 98.19 245 THR B C 1
ATOM 4739 O O . THR B 1 245 ? -2.465 -19.516 15.078 1 98.19 245 THR B O 1
ATOM 4742 N N . VAL B 1 246 ? -3.807 -21.25 14.484 1 98.5 246 VAL B N 1
ATOM 4743 C CA . VAL B 1 246 ? -3.107 -21.484 13.227 1 98.5 246 VAL B CA 1
ATOM 4744 C C . VAL B 1 246 ? -3.932 -20.938 12.062 1 98.5 246 VAL B C 1
ATOM 4746 O O . VAL B 1 246 ? -5.16 -21.031 12.062 1 98.5 246 VAL B O 1
ATOM 4749 N N . VAL B 1 247 ? -3.275 -20.312 11.172 1 98.19 247 VAL B N 1
ATOM 4750 C CA . VAL B 1 247 ? -3.883 -19.844 9.93 1 98.19 247 VAL B CA 1
ATOM 4751 C C . VAL B 1 247 ? -3.344 -20.656 8.758 1 98.19 247 VAL B C 1
ATOM 4753 O O . VAL B 1 247 ? -2.129 -20.797 8.594 1 98.19 247 VAL B O 1
ATOM 4756 N N . LEU B 1 248 ? -4.215 -21.25 8.008 1 96 248 LEU B N 1
ATOM 4757 C CA . LEU B 1 248 ? -3.783 -22.031 6.855 1 96 248 LEU B CA 1
ATOM 4758 C C . LEU B 1 248 ? -4.906 -22.141 5.824 1 96 248 LEU B C 1
ATOM 4760 O O . LEU B 1 248 ? -6.051 -21.781 6.109 1 96 248 LEU B O 1
ATOM 4764 N N . GLY B 1 249 ? -4.48 -22.484 4.625 1 89.31 249 GLY B N 1
ATOM 4765 C CA . GLY B 1 249 ? -5.449 -22.688 3.561 1 89.31 249 GLY B CA 1
ATOM 4766 C C . GLY B 1 249 ? -4.809 -22.938 2.211 1 89.31 249 GLY B C 1
ATOM 4767 O O . GLY B 1 249 ? -3.617 -23.25 2.135 1 89.31 249 GLY B O 1
ATOM 4768 N N . THR B 1 250 ? -5.703 -23.062 1.276 1 90.62 250 THR B N 1
ATOM 4769 C CA . THR B 1 250 ? -5.262 -23.406 -0.074 1 90.62 250 THR B CA 1
ATOM 4770 C C . THR B 1 250 ? -5.691 -22.328 -1.064 1 90.62 250 THR B C 1
ATOM 4772 O O . THR B 1 250 ? -6.645 -21.578 -0.814 1 90.62 250 THR B O 1
ATOM 4775 N N . THR B 1 251 ? -4.922 -22.203 -2.154 1 86.56 251 THR B N 1
ATOM 4776 C CA . THR B 1 251 ? -5.25 -21.25 -3.199 1 86.56 251 THR B CA 1
ATOM 4777 C C . THR B 1 251 ? -5.418 -21.938 -4.547 1 86.56 251 THR B C 1
ATOM 4779 O O . THR B 1 251 ? -5.594 -21.281 -5.574 1 86.56 251 THR B O 1
ATOM 4782 N N . SER B 1 252 ? -5.316 -23.297 -4.547 1 88.62 252 SER B N 1
ATOM 4783 C CA . SER B 1 252 ? -5.469 -24.062 -5.781 1 88.62 252 SER B CA 1
ATOM 4784 C C . SER B 1 252 ? -6.047 -25.438 -5.508 1 88.62 252 SER B C 1
ATOM 4786 O O . SER B 1 252 ? -5.992 -25.938 -4.379 1 88.62 252 SER B O 1
ATOM 4788 N N . ASP B 1 253 ? -6.551 -26.078 -6.535 1 91.19 253 ASP B N 1
ATOM 4789 C CA . ASP B 1 253 ? -7.098 -27.422 -6.406 1 91.19 253 ASP B CA 1
ATOM 4790 C C . ASP B 1 253 ? -6 -28.422 -6.055 1 91.19 253 ASP B C 1
ATOM 4792 O O . ASP B 1 253 ? -6.242 -29.375 -5.316 1 91.19 253 ASP B O 1
ATOM 4796 N N . ARG B 1 254 ? -4.836 -28.172 -6.559 1 91.38 254 ARG B N 1
ATOM 4797 C CA . ARG B 1 254 ? -3.703 -29.047 -6.238 1 91.38 254 ARG B CA 1
ATOM 4798 C C . ARG B 1 254 ? -3.357 -28.969 -4.754 1 91.38 254 ARG B C 1
ATOM 4800 O O . ARG B 1 254 ? -3.092 -29.984 -4.117 1 91.38 254 ARG B O 1
ATOM 4807 N N . GLU B 1 255 ? -3.375 -27.797 -4.246 1 93.31 255 GLU B N 1
ATOM 4808 C CA . GLU B 1 255 ? -3.1 -27.609 -2.826 1 93.31 255 GLU B CA 1
ATOM 4809 C C . GLU B 1 255 ? -4.199 -28.234 -1.968 1 93.31 255 GLU B C 1
ATOM 4811 O O . GLU B 1 255 ? -3.926 -28.75 -0.886 1 93.31 255 GLU B O 1
ATOM 4816 N N . TRP B 1 256 ? -5.43 -28.172 -2.447 1 95.88 256 TRP B N 1
ATOM 4817 C CA . TRP B 1 256 ? -6.52 -28.812 -1.734 1 95.88 256 TRP B CA 1
ATOM 4818 C C . TRP B 1 256 ? -6.27 -30.312 -1.606 1 95.88 256 TRP B C 1
ATOM 4820 O O . TRP B 1 256 ? -6.457 -30.891 -0.533 1 95.88 256 TRP B O 1
ATOM 4830 N N . GLN B 1 257 ? -5.859 -30.938 -2.67 1 97.12 257 GLN B N 1
ATOM 4831 C CA . GLN B 1 257 ? -5.555 -32.375 -2.646 1 97.12 257 GLN B CA 1
ATOM 4832 C C . GLN B 1 257 ? -4.48 -32.688 -1.609 1 97.12 257 GLN B C 1
ATOM 4834 O O . GLN B 1 257 ? -4.613 -33.625 -0.844 1 97.12 257 GLN B O 1
ATOM 4839 N N . ARG B 1 258 ? -3.471 -31.844 -1.529 1 97 258 ARG B N 1
ATOM 4840 C CA . ARG B 1 258 ? -2.402 -32.062 -0.561 1 97 258 ARG B CA 1
ATOM 4841 C C . ARG B 1 258 ? -2.898 -31.828 0.863 1 97 258 ARG B C 1
ATOM 4843 O O . ARG B 1 258 ? -2.545 -32.562 1.778 1 97 258 ARG B O 1
ATOM 4850 N N . LEU B 1 259 ? -3.697 -30.766 1.019 1 98 259 LEU B N 1
ATOM 4851 C CA . LEU B 1 259 ? -4.238 -30.484 2.344 1 98 259 LEU B CA 1
ATOM 4852 C C . LEU B 1 259 ? -5.105 -31.641 2.832 1 98 259 LEU B C 1
ATOM 4854 O O . LEU B 1 259 ? -4.918 -32.125 3.949 1 98 259 LEU B O 1
ATOM 4858 N N . ALA B 1 260 ? -5.973 -32.125 2.014 1 98.12 260 ALA B N 1
ATOM 4859 C CA . ALA B 1 260 ? -6.914 -33.188 2.395 1 98.12 260 ALA B CA 1
ATOM 4860 C C . ALA B 1 260 ? -6.203 -34.531 2.584 1 98.12 260 ALA B C 1
ATOM 4862 O O . ALA B 1 260 ? -6.395 -35.188 3.602 1 98.12 260 ALA B O 1
ATOM 4863 N N . ARG B 1 261 ? -5.301 -34.875 1.66 1 98.06 261 ARG B N 1
ATOM 4864 C CA . ARG B 1 261 ? -4.676 -36.188 1.672 1 98.06 261 ARG B CA 1
ATOM 4865 C C . ARG B 1 261 ? -3.475 -36.219 2.613 1 98.06 261 ARG B C 1
ATOM 4867 O O . ARG B 1 261 ? -3.365 -37.094 3.459 1 98.06 261 ARG B O 1
ATOM 4874 N N . ASP B 1 262 ? -2.613 -35.25 2.439 1 97.88 262 ASP B N 1
ATOM 4875 C CA . ASP B 1 262 ? -1.292 -35.344 3.055 1 97.88 262 ASP B CA 1
ATOM 4876 C C . ASP B 1 262 ? -1.285 -34.688 4.434 1 97.88 262 ASP B C 1
ATOM 4878 O O . ASP B 1 262 ? -0.548 -35.125 5.324 1 97.88 262 ASP B O 1
ATOM 4882 N N . LEU B 1 263 ? -2.049 -33.656 4.664 1 97.88 263 LEU B N 1
ATOM 4883 C CA . LEU B 1 263 ? -2.066 -32.969 5.953 1 97.88 263 LEU B CA 1
ATOM 4884 C C . LEU B 1 263 ? -3.121 -33.594 6.871 1 97.88 263 LEU B C 1
ATOM 4886 O O . LEU B 1 263 ? -2.805 -34.062 7.973 1 97.88 263 LEU B O 1
ATOM 4890 N N . LEU B 1 264 ? -4.359 -33.688 6.379 1 97.94 264 LEU B N 1
ATOM 4891 C CA . LEU B 1 264 ? -5.473 -34.125 7.219 1 97.94 264 LEU B CA 1
ATOM 4892 C C . LEU B 1 264 ? -5.594 -35.656 7.219 1 97.94 264 LEU B C 1
ATOM 4894 O O . LEU B 1 264 ? -6.27 -36.219 8.078 1 97.94 264 LEU B O 1
ATOM 4898 N N . GLY B 1 265 ? -5 -36.281 6.188 1 97.62 265 GLY B N 1
ATOM 4899 C CA . GLY B 1 265 ? -5.16 -37.719 6.051 1 97.62 265 GLY B CA 1
ATOM 4900 C C . GLY B 1 265 ? -6.574 -38.156 5.691 1 97.62 265 GLY B C 1
ATOM 4901 O O . GLY B 1 265 ? -7.066 -39.188 6.156 1 97.62 265 GLY B O 1
ATOM 4902 N N . ARG B 1 266 ? -7.207 -37.281 5.031 1 97.81 266 ARG B N 1
ATOM 4903 C CA . ARG B 1 266 ? -8.609 -37.5 4.691 1 97.81 266 ARG B CA 1
ATOM 4904 C C . ARG B 1 266 ? -8.789 -37.719 3.191 1 97.81 266 ARG B C 1
ATOM 4906 O O . ARG B 1 266 ? -9.328 -36.844 2.502 1 97.81 266 ARG B O 1
ATOM 4913 N N . ALA B 1 267 ? -8.5 -38.812 2.643 1 97.5 267 ALA B N 1
ATOM 4914 C CA . ALA B 1 267 ? -8.641 -39.156 1.23 1 97.5 267 ALA B CA 1
ATOM 4915 C C . ALA B 1 267 ? -10.102 -39.094 0.793 1 97.5 267 ALA B C 1
ATOM 4917 O O . ALA B 1 267 ? -10.398 -38.781 -0.36 1 97.5 267 ALA B O 1
ATOM 4918 N N . ASP B 1 268 ? -10.938 -39.375 1.752 1 97.69 268 ASP B N 1
ATOM 4919 C CA . ASP B 1 268 ? -12.359 -39.281 1.454 1 97.69 268 ASP B CA 1
ATOM 4920 C C . ASP B 1 268 ? -12.773 -37.875 1.065 1 97.69 268 ASP B C 1
ATOM 4922 O O . ASP B 1 268 ? -13.578 -37.688 0.153 1 97.69 268 ASP B O 1
ATOM 4926 N N . LEU B 1 269 ? -12.227 -36.844 1.742 1 97.31 269 LEU B N 1
ATOM 4927 C CA . LEU B 1 269 ? -12.5 -35.469 1.393 1 97.31 269 LEU B CA 1
ATOM 4928 C C . LEU B 1 269 ? -11.859 -35.094 0.058 1 97.31 269 LEU B C 1
ATOM 4930 O O . LEU B 1 269 ? -12.461 -34.406 -0.762 1 97.31 269 LEU B O 1
ATOM 4934 N N . ALA B 1 270 ? -10.617 -35.594 -0.177 1 97.12 270 ALA B N 1
ATOM 4935 C CA . ALA B 1 270 ? -9.875 -35.312 -1.403 1 97.12 270 ALA B CA 1
ATOM 4936 C C . ALA B 1 270 ? -10.625 -35.844 -2.627 1 97.12 270 ALA B C 1
ATOM 4938 O O . ALA B 1 270 ? -10.594 -35.219 -3.693 1 97.12 270 ALA B O 1
ATOM 4939 N N . ASP B 1 271 ? -11.289 -36.938 -2.436 1 97.44 271 ASP B N 1
ATOM 4940 C CA . ASP B 1 271 ? -11.93 -37.625 -3.561 1 97.44 271 ASP B CA 1
ATOM 4941 C C . ASP B 1 271 ? -13.406 -37.25 -3.662 1 97.44 271 ASP B C 1
ATOM 4943 O O . ASP B 1 271 ? -14.094 -37.656 -4.602 1 97.44 271 ASP B O 1
ATOM 4947 N N . ASP B 1 272 ? -13.914 -36.531 -2.691 1 97.44 272 ASP B N 1
ATOM 4948 C CA . ASP B 1 272 ? -15.32 -36.125 -2.701 1 97.44 272 ASP B CA 1
ATOM 4949 C C . ASP B 1 272 ? -15.602 -35.125 -3.818 1 97.44 272 ASP B C 1
ATOM 4951 O O . ASP B 1 272 ? -15.062 -34.031 -3.816 1 97.44 272 ASP B O 1
ATOM 4955 N N . PRO B 1 273 ? -16.438 -35.406 -4.785 1 96.75 273 PRO B N 1
ATOM 4956 C CA . PRO B 1 273 ? -16.703 -34.531 -5.93 1 96.75 273 PRO B CA 1
ATOM 4957 C C . PRO B 1 273 ? -17.297 -33.188 -5.52 1 96.75 273 PRO B C 1
ATOM 4959 O O . PRO B 1 273 ? -17.281 -32.219 -6.301 1 96.75 273 PRO B O 1
ATOM 4962 N N . ARG B 1 274 ? -17.781 -33.094 -4.234 1 95.88 274 ARG B N 1
ATOM 4963 C CA . ARG B 1 274 ? -18.375 -31.859 -3.748 1 95.88 274 ARG B CA 1
ATOM 4964 C C . ARG B 1 274 ? -17.297 -30.812 -3.498 1 95.88 274 ARG B C 1
ATOM 4966 O O . ARG B 1 274 ? -17.594 -29.625 -3.357 1 95.88 274 ARG B O 1
ATOM 4973 N N . TYR B 1 275 ? -15.977 -31.203 -3.502 1 96.44 275 TYR B N 1
ATOM 4974 C CA . TYR B 1 275 ? -14.906 -30.297 -3.113 1 96.44 275 TYR B CA 1
ATOM 4975 C C . TYR B 1 275 ? -13.852 -30.188 -4.207 1 96.44 275 TYR B C 1
ATOM 4977 O O . TYR B 1 275 ? -12.742 -29.703 -3.967 1 96.44 275 TYR B O 1
ATOM 4985 N N . THR B 1 276 ? -14.164 -30.625 -5.395 1 92.31 276 THR B N 1
ATOM 4986 C CA . THR B 1 276 ? -13.172 -30.766 -6.449 1 92.31 276 THR B CA 1
ATOM 4987 C C . THR B 1 276 ? -12.625 -29.406 -6.863 1 92.31 276 THR B C 1
ATOM 4989 O O . THR B 1 276 ? -11.406 -29.219 -6.949 1 92.31 276 THR B O 1
ATOM 4992 N N . ARG B 1 277 ? -13.562 -28.469 -7.152 1 88.38 277 ARG B N 1
ATOM 4993 C CA . ARG B 1 277 ? -13.148 -27.156 -7.641 1 88.38 277 ARG B CA 1
ATOM 4994 C C . ARG B 1 277 ? -13.227 -26.109 -6.531 1 88.38 277 ARG B C 1
ATOM 4996 O O . ARG B 1 277 ? -14.047 -26.219 -5.621 1 88.38 277 ARG B O 1
ATOM 5003 N N . ASN B 1 278 ? -12.422 -25.125 -6.59 1 89.62 278 ASN B N 1
ATOM 5004 C CA . ASN B 1 278 ? -12.398 -24.047 -5.613 1 89.62 278 ASN B CA 1
ATOM 5005 C C . ASN B 1 278 ? -13.797 -23.469 -5.387 1 89.62 278 ASN B C 1
ATOM 5007 O O . ASN B 1 278 ? -14.211 -23.281 -4.246 1 89.62 278 ASN B O 1
ATOM 5011 N N . GLN B 1 279 ? -14.5 -23.203 -6.445 1 85.44 279 GLN B N 1
ATOM 5012 C CA . GLN B 1 279 ? -15.82 -22.594 -6.332 1 85.44 279 GLN B CA 1
ATOM 5013 C C . GLN B 1 279 ? -16.75 -23.469 -5.5 1 85.44 279 GLN B C 1
ATOM 5015 O O . GLN B 1 279 ? -17.594 -22.969 -4.75 1 85.44 279 GLN B O 1
ATOM 5020 N N . ASP B 1 280 ? -16.609 -24.766 -5.633 1 91.75 280 ASP B N 1
ATOM 5021 C CA . ASP B 1 280 ? -17.406 -25.719 -4.863 1 91.75 280 ASP B CA 1
ATOM 5022 C C . ASP B 1 280 ? -17.062 -25.641 -3.377 1 91.75 280 ASP B C 1
ATOM 5024 O O . ASP B 1 280 ? -17.953 -25.703 -2.527 1 91.75 280 ASP B O 1
ATOM 5028 N N . ARG B 1 281 ? -15.852 -25.516 -3.141 1 94.69 281 ARG B N 1
ATOM 5029 C CA . ARG B 1 281 ? -15.383 -25.469 -1.76 1 94.69 281 ARG B CA 1
ATOM 5030 C C . ARG B 1 281 ? -15.781 -24.141 -1.103 1 94.69 281 ARG B C 1
ATOM 5032 O O . ARG B 1 281 ? -16.109 -24.109 0.084 1 94.69 281 ARG B O 1
ATOM 5039 N N . VAL B 1 282 ? -15.773 -23.062 -1.881 1 89.44 282 VAL B N 1
ATOM 5040 C CA . VAL B 1 282 ? -16.203 -21.766 -1.372 1 89.44 282 VAL B CA 1
ATOM 5041 C C . VAL B 1 282 ? -17.656 -21.844 -0.905 1 89.44 282 VAL B C 1
ATOM 5043 O O . VAL B 1 282 ? -18 -21.328 0.161 1 89.44 282 VAL B O 1
ATOM 5046 N N . HIS B 1 283 ? -18.453 -22.562 -1.635 1 90.81 283 HIS B N 1
ATOM 5047 C CA . HIS B 1 283 ? -19.859 -22.719 -1.303 1 90.81 283 HIS B CA 1
ATOM 5048 C C . HIS B 1 283 ? -20.047 -23.562 -0.05 1 90.81 283 HIS B C 1
ATOM 5050 O O . HIS B 1 283 ? -21.094 -23.5 0.6 1 90.81 283 HIS B O 1
ATOM 5056 N N . ARG B 1 284 ? -19.047 -24.328 0.273 1 95.56 284 ARG B N 1
ATOM 5057 C CA . ARG B 1 284 ? -19.125 -25.234 1.408 1 95.56 284 ARG B CA 1
ATOM 5058 C C . ARG B 1 284 ? -18.062 -24.922 2.441 1 95.56 284 ARG B C 1
ATOM 5060 O O . ARG B 1 284 ? -17.547 -25.828 3.111 1 95.56 284 ARG B O 1
ATOM 5067 N N . ARG B 1 285 ? -17.672 -23.719 2.51 1 94.12 285 ARG B N 1
ATOM 5068 C CA . ARG B 1 285 ? -16.562 -23.266 3.348 1 94.12 285 ARG B CA 1
ATOM 5069 C C . ARG B 1 285 ? -16.781 -23.672 4.805 1 94.12 285 ARG B C 1
ATOM 5071 O O . ARG B 1 285 ? -15.852 -24.125 5.473 1 94.12 285 ARG B O 1
ATOM 5078 N N . SER B 1 286 ? -18.016 -23.469 5.293 1 94.62 286 SER B N 1
ATOM 5079 C CA . SER B 1 286 ? -18.297 -23.734 6.699 1 94.62 286 SER B CA 1
ATOM 5080 C C . SER B 1 286 ? -18.062 -25.203 7.051 1 94.62 286 SER B C 1
ATOM 5082 O O . SER B 1 286 ? -17.562 -25.516 8.133 1 94.62 286 SER B O 1
ATOM 5084 N N . GLU B 1 287 ? -18.438 -26 6.16 1 96.81 287 GLU B N 1
ATOM 5085 C CA . GLU B 1 287 ? -18.234 -27.438 6.344 1 96.81 287 GLU B CA 1
ATOM 5086 C C . GLU B 1 287 ? -16.75 -27.781 6.406 1 96.81 287 GLU B C 1
ATOM 5088 O O . GLU B 1 287 ? -16.297 -28.516 7.293 1 96.81 287 GLU B O 1
ATOM 5093 N N . LEU B 1 288 ? -16.016 -27.25 5.512 1 96.94 288 LEU B N 1
ATOM 5094 C CA . LEU B 1 288 ? -14.586 -27.516 5.445 1 96.94 288 LEU B CA 1
ATOM 5095 C C . LEU B 1 288 ? -13.859 -26.906 6.637 1 96.94 288 LEU B C 1
ATOM 5097 O O . LEU B 1 288 ? -12.922 -27.5 7.176 1 96.94 288 LEU B O 1
ATOM 5101 N N . ASP B 1 289 ? -14.305 -25.781 7.086 1 96.38 289 ASP B N 1
ATOM 5102 C CA . ASP B 1 289 ? -13.719 -25.125 8.258 1 96.38 289 ASP B CA 1
ATOM 5103 C C . ASP B 1 289 ? -13.914 -25.984 9.508 1 96.38 289 ASP B C 1
ATOM 5105 O O . ASP B 1 289 ? -13.008 -26.094 10.344 1 96.38 289 ASP B O 1
ATOM 5109 N N . ALA B 1 290 ? -15.07 -26.547 9.594 1 97.62 290 ALA B N 1
ATOM 5110 C CA . ALA B 1 290 ? -15.352 -27.406 10.734 1 97.62 290 ALA B CA 1
ATOM 5111 C C . ALA B 1 290 ? -14.43 -28.625 10.742 1 97.62 290 ALA B C 1
ATOM 5113 O O . ALA B 1 290 ? -13.93 -29.031 11.789 1 97.62 290 ALA B O 1
ATOM 5114 N N . VAL B 1 291 ? -14.234 -29.156 9.578 1 97.88 291 VAL B N 1
ATOM 5115 C CA . VAL B 1 291 ? -13.375 -30.328 9.438 1 97.88 291 VAL B CA 1
ATOM 5116 C C . VAL B 1 291 ? -11.945 -29.969 9.852 1 97.88 291 VAL B C 1
ATOM 5118 O O . VAL B 1 291 ? -11.305 -30.719 10.594 1 97.88 291 VAL B O 1
ATOM 5121 N N . ILE B 1 292 ? -11.445 -28.891 9.445 1 98.19 292 ILE B N 1
ATOM 5122 C CA . ILE B 1 292 ? -10.078 -28.484 9.727 1 98.19 292 ILE B CA 1
ATOM 5123 C C . ILE B 1 292 ? -9.938 -28.125 11.203 1 98.19 292 ILE B C 1
ATOM 5125 O O . ILE B 1 292 ? -8.961 -28.5 11.852 1 98.19 292 ILE B O 1
ATOM 5129 N N . ALA B 1 293 ? -10.938 -27.469 11.742 1 98.25 293 ALA B N 1
ATOM 5130 C CA . ALA B 1 293 ? -10.922 -27.094 13.156 1 98.25 293 ALA B CA 1
ATOM 5131 C C . ALA B 1 293 ? -10.883 -28.328 14.047 1 98.25 293 ALA B C 1
ATOM 5133 O O . ALA B 1 293 ? -10.172 -28.359 15.055 1 98.25 293 ALA B O 1
ATOM 5134 N N . ASP B 1 294 ? -11.68 -29.297 13.664 1 98.31 294 ASP B N 1
ATOM 5135 C CA . ASP B 1 294 ? -11.695 -30.547 14.414 1 98.31 294 ASP B CA 1
ATOM 5136 C C . ASP B 1 294 ? -10.312 -31.188 14.453 1 98.31 294 ASP B C 1
ATOM 5138 O O . ASP B 1 294 ? -9.938 -31.812 15.445 1 98.31 294 ASP B O 1
ATOM 5142 N N . TRP B 1 295 ? -9.609 -31.031 13.391 1 98.5 295 TRP B N 1
ATOM 5143 C CA . TRP B 1 295 ? -8.273 -31.609 13.297 1 98.5 295 TRP B CA 1
ATOM 5144 C C . TRP B 1 295 ? -7.266 -30.766 14.07 1 98.5 295 TRP B C 1
ATOM 5146 O O . TRP B 1 295 ? -6.43 -31.297 14.805 1 98.5 295 TRP B O 1
ATOM 5156 N N . THR B 1 296 ? -7.324 -29.453 14 1 98.69 296 THR B N 1
ATOM 5157 C CA . THR B 1 296 ? -6.309 -28.578 14.57 1 98.69 296 THR B CA 1
ATOM 5158 C C . THR B 1 296 ? -6.379 -28.594 16.094 1 98.69 296 THR B C 1
ATOM 5160 O O . THR B 1 296 ? -5.355 -28.453 16.781 1 98.69 296 THR B O 1
ATOM 5163 N N . VAL B 1 297 ? -7.543 -28.766 16.672 1 98.5 297 VAL B N 1
ATOM 5164 C CA . VAL B 1 297 ? -7.699 -28.734 18.125 1 98.5 297 VAL B CA 1
ATOM 5165 C C . VAL B 1 297 ? -7.062 -29.969 18.75 1 98.5 297 VAL B C 1
ATOM 5167 O O . VAL B 1 297 ? -6.879 -30.047 19.969 1 98.5 297 VAL B O 1
ATOM 5170 N N . GLU B 1 298 ? -6.715 -30.938 17.891 1 98.44 298 GLU B N 1
ATOM 5171 C CA . GLU B 1 298 ? -6.082 -32.156 18.391 1 98.44 298 GLU B CA 1
ATOM 5172 C C . GLU B 1 298 ? -4.562 -32.062 18.281 1 98.44 298 GLU B C 1
ATOM 5174 O O . GLU B 1 298 ? -3.855 -32.969 18.703 1 98.44 298 GLU B O 1
ATOM 5179 N N . HIS B 1 299 ? -4.027 -30.969 17.703 1 98.62 299 HIS B N 1
ATOM 5180 C CA . HIS B 1 299 ? -2.594 -30.812 17.469 1 98.62 299 HIS B CA 1
ATOM 5181 C C . HIS B 1 299 ? -2.082 -29.484 18 1 98.62 299 HIS B C 1
ATOM 5183 O O . HIS B 1 299 ? -2.807 -28.484 18 1 98.62 299 HIS B O 1
ATOM 5189 N N . ASP B 1 300 ? -0.852 -29.5 18.484 1 98.69 300 ASP B N 1
ATOM 5190 C CA . ASP B 1 300 ? -0.199 -28.25 18.859 1 98.69 300 ASP B CA 1
ATOM 5191 C C . ASP B 1 300 ? 0.235 -27.469 17.625 1 98.69 300 ASP B C 1
ATOM 5193 O O . ASP B 1 300 ? 0.458 -28.047 16.547 1 98.69 300 ASP B O 1
ATOM 5197 N N . LEU B 1 301 ? 0.429 -26.219 17.797 1 98.44 301 LEU B N 1
ATOM 5198 C CA . LEU B 1 301 ? 0.769 -25.344 16.688 1 98.44 301 LEU B CA 1
ATOM 5199 C C . LEU B 1 301 ? 2.043 -25.812 15.984 1 98.44 301 LEU B C 1
ATOM 5201 O O . LEU B 1 301 ? 2.08 -25.922 14.758 1 98.44 301 LEU B O 1
ATOM 5205 N N . ALA B 1 302 ? 3.053 -26.062 16.766 1 97.94 302 ALA B N 1
ATOM 5206 C CA . ALA B 1 302 ? 4.34 -26.453 16.188 1 97.94 302 ALA B CA 1
ATOM 5207 C C . ALA B 1 302 ? 4.207 -27.734 15.359 1 97.94 302 ALA B C 1
ATOM 5209 O O . ALA B 1 302 ? 4.82 -27.859 14.297 1 97.94 302 ALA B O 1
ATOM 5210 N N . GLU B 1 303 ? 3.43 -28.625 15.836 1 98.38 303 GLU B N 1
ATOM 5211 C CA . GLU B 1 303 ? 3.18 -29.875 15.109 1 98.38 303 GLU B CA 1
ATOM 5212 C C . GLU B 1 303 ? 2.438 -29.609 13.805 1 98.38 303 GLU B C 1
ATOM 5214 O O . GLU B 1 303 ? 2.785 -30.172 12.766 1 98.38 303 GLU B O 1
ATOM 5219 N N . ILE B 1 304 ? 1.438 -28.797 13.914 1 98.5 304 ILE B N 1
ATOM 5220 C CA . ILE B 1 304 ? 0.648 -28.453 12.734 1 98.5 304 ILE B CA 1
ATOM 5221 C C . ILE B 1 304 ? 1.55 -27.828 11.672 1 98.5 304 ILE B C 1
ATOM 5223 O O . ILE B 1 304 ? 1.477 -28.188 10.5 1 98.5 304 ILE B O 1
ATOM 5227 N N . GLN B 1 305 ? 2.371 -26.922 12.078 1 97.5 305 GLN B N 1
ATOM 5228 C CA . GLN B 1 305 ? 3.24 -26.219 11.141 1 97.5 305 GLN B CA 1
ATOM 5229 C C . GLN B 1 305 ? 4.25 -27.172 10.508 1 97.5 305 GLN B C 1
ATOM 5231 O O . GLN B 1 305 ? 4.547 -27.062 9.312 1 97.5 305 GLN B O 1
ATOM 5236 N N . GLU B 1 306 ? 4.742 -28.094 11.242 1 97.25 306 GLU B N 1
ATOM 5237 C CA . GLU B 1 306 ? 5.652 -29.094 10.703 1 97.25 306 GLU B CA 1
ATOM 5238 C C . GLU B 1 306 ? 4.949 -29.969 9.672 1 97.25 306 GLU B C 1
ATOM 5240 O O . GLU B 1 306 ? 5.504 -30.266 8.617 1 97.25 306 GLU B O 1
ATOM 5245 N N . LEU B 1 307 ? 3.777 -30.406 10.016 1 97.88 307 LEU B N 1
ATOM 5246 C CA . LEU B 1 307 ? 3.002 -31.25 9.109 1 97.88 307 LEU B CA 1
ATOM 5247 C C . LEU B 1 307 ? 2.629 -30.484 7.844 1 97.88 307 LEU B C 1
ATOM 5249 O O . LEU B 1 307 ? 2.656 -31.047 6.746 1 97.88 307 LEU B O 1
ATOM 5253 N N . ALA B 1 308 ? 2.248 -29.25 8.023 1 97.56 308 ALA B N 1
ATOM 5254 C CA . ALA B 1 308 ? 1.917 -28.406 6.875 1 97.56 308 ALA B CA 1
ATOM 5255 C C . ALA B 1 308 ? 3.123 -28.234 5.957 1 97.56 308 ALA B C 1
ATOM 5257 O O . ALA B 1 308 ? 2.998 -28.328 4.734 1 97.56 308 ALA B O 1
ATOM 5258 N N . ASP B 1 309 ? 4.281 -28.016 6.562 1 95.38 309 ASP B N 1
ATOM 5259 C CA . ASP B 1 309 ? 5.512 -27.891 5.793 1 95.38 309 ASP B CA 1
ATOM 5260 C C . ASP B 1 309 ? 5.781 -29.156 4.977 1 95.38 309 ASP B C 1
ATOM 5262 O O . ASP B 1 309 ? 6.113 -29.078 3.791 1 95.38 309 ASP B O 1
ATOM 5266 N N . ARG B 1 310 ? 5.617 -30.25 5.551 1 96.06 310 ARG B N 1
ATOM 5267 C CA . ARG B 1 310 ? 5.859 -31.531 4.879 1 96.06 310 ARG B CA 1
ATOM 5268 C C . ARG B 1 310 ? 4.891 -31.719 3.721 1 96.06 310 ARG B C 1
ATOM 5270 O O . ARG B 1 310 ? 5.258 -32.281 2.689 1 96.06 310 ARG B O 1
ATOM 5277 N N . ALA B 1 311 ? 3.688 -31.25 3.938 1 96.62 311 ALA B N 1
ATOM 5278 C CA . ALA B 1 311 ? 2.652 -31.406 2.92 1 96.62 311 ALA B CA 1
ATOM 5279 C C . ALA B 1 311 ? 2.754 -30.312 1.858 1 96.62 311 ALA B C 1
ATOM 5281 O O . ALA B 1 311 ? 2.031 -30.344 0.86 1 96.62 311 ALA B O 1
ATOM 5282 N N . GLY B 1 312 ? 3.605 -29.344 2.062 1 93.94 312 GLY B N 1
ATOM 5283 C CA . GLY B 1 312 ? 3.709 -28.219 1.146 1 93.94 312 GLY B CA 1
ATOM 5284 C C . GLY B 1 312 ? 2.541 -27.25 1.249 1 93.94 312 GLY B C 1
ATOM 5285 O O . GLY B 1 312 ? 2.092 -26.703 0.241 1 93.94 312 GLY B O 1
ATOM 5286 N N . ILE B 1 313 ? 1.979 -27.125 2.453 1 95.94 313 ILE B N 1
ATOM 5287 C CA . ILE B 1 313 ? 0.869 -26.219 2.719 1 95.94 313 ILE B CA 1
ATOM 5288 C C . ILE B 1 313 ? 1.358 -25.031 3.545 1 95.94 313 ILE B C 1
ATOM 5290 O O . ILE B 1 313 ? 1.966 -25.219 4.602 1 95.94 313 ILE B O 1
ATOM 5294 N N . GLY B 1 314 ? 1.095 -23.797 3.07 1 94.88 314 GLY B N 1
ATOM 5295 C CA . GLY B 1 314 ? 1.436 -22.625 3.842 1 94.88 314 GLY B CA 1
ATOM 5296 C C . GLY B 1 314 ? 0.645 -22.5 5.133 1 94.88 314 GLY B C 1
ATOM 5297 O O . GLY B 1 314 ? -0.544 -22.828 5.168 1 94.88 314 GLY B O 1
ATOM 5298 N N . SER B 1 315 ? 1.328 -22.062 6.148 1 97.31 315 SER B N 1
ATOM 5299 C CA . SER B 1 315 ? 0.678 -21.828 7.434 1 97.31 315 SER B CA 1
ATOM 5300 C C . SER B 1 315 ? 1.342 -20.688 8.195 1 97.31 315 SER B C 1
ATOM 5302 O O . SER B 1 315 ? 2.492 -20.344 7.918 1 97.31 315 SER B O 1
ATOM 5304 N N . ALA B 1 316 ? 0.59 -20.094 9.102 1 97.94 316 ALA B N 1
ATOM 5305 C CA . ALA B 1 316 ? 1.067 -18.984 9.938 1 97.94 316 ALA B CA 1
ATOM 5306 C C . ALA B 1 316 ? 0.478 -19.062 11.344 1 97.94 316 ALA B C 1
ATOM 5308 O O . ALA B 1 316 ? -0.44 -19.859 11.594 1 97.94 316 ALA B O 1
ATOM 5309 N N . ARG B 1 317 ? 1.092 -18.406 12.203 1 98.38 317 ARG B N 1
ATOM 5310 C CA . ARG B 1 317 ? 0.524 -18.141 13.523 1 98.38 317 ARG B CA 1
ATOM 5311 C C . ARG B 1 317 ? -0.185 -16.797 13.562 1 98.38 317 ARG B C 1
ATOM 5313 O O . ARG B 1 317 ? 0.284 -15.82 12.969 1 98.38 317 ARG B O 1
ATOM 5320 N N . LEU B 1 318 ? -1.331 -16.766 14.18 1 97.94 318 LEU B N 1
ATOM 5321 C CA . LEU B 1 318 ? -1.933 -15.469 14.445 1 97.94 318 LEU B CA 1
ATOM 5322 C C . LEU B 1 318 ? -1.185 -14.734 15.555 1 97.94 318 LEU B C 1
ATOM 5324 O O . LEU B 1 318 ? -1.401 -15.008 16.734 1 97.94 318 LEU B O 1
ATOM 5328 N N . ASN B 1 319 ? -0.384 -13.797 15.164 1 97.81 319 ASN B N 1
ATOM 5329 C CA . ASN B 1 319 ? 0.467 -13.07 16.094 1 97.81 319 ASN B CA 1
ATOM 5330 C C . ASN B 1 319 ? -0.123 -11.703 16.453 1 97.81 319 ASN B C 1
ATOM 5332 O O . ASN B 1 319 ? -0.832 -11.102 15.641 1 97.81 319 ASN B O 1
ATOM 5336 N N . ASP B 1 320 ? 0.172 -11.242 17.656 1 96.5 320 ASP B N 1
ATOM 5337 C CA . ASP B 1 320 ? -0.075 -9.844 17.984 1 96.5 320 ASP B CA 1
ATOM 5338 C C . ASP B 1 320 ? 1.173 -9 17.75 1 96.5 320 ASP B C 1
ATOM 5340 O O . ASP B 1 320 ? 2.139 -9.461 17.141 1 96.5 320 ASP B O 1
ATOM 5344 N N . VAL B 1 321 ? 1.132 -7.754 18.219 1 97.38 321 VAL B N 1
ATOM 5345 C CA . VAL B 1 321 ? 2.213 -6.82 17.922 1 97.38 321 VAL B CA 1
ATOM 5346 C C . VAL B 1 321 ? 3.451 -7.195 18.734 1 97.38 321 VAL B C 1
ATOM 5348 O O . VAL B 1 321 ? 4.582 -7.023 18.266 1 97.38 321 VAL B O 1
ATOM 5351 N N . THR B 1 322 ? 3.268 -7.688 19.969 1 97.56 322 THR B N 1
ATOM 5352 C CA . THR B 1 322 ? 4.387 -8.109 20.797 1 97.56 322 THR B CA 1
ATOM 5353 C C . THR B 1 322 ? 5.129 -9.281 20.156 1 97.56 322 THR B C 1
ATOM 5355 O O . THR B 1 322 ? 6.359 -9.328 20.172 1 97.56 322 THR B O 1
ATOM 5358 N N . ASP B 1 323 ? 4.316 -10.195 19.625 1 97.62 323 ASP B N 1
ATOM 5359 C CA . ASP B 1 323 ? 4.91 -11.312 18.891 1 97.62 323 ASP B CA 1
ATOM 5360 C C . ASP B 1 323 ? 5.746 -10.82 17.719 1 97.62 323 ASP B C 1
ATOM 5362 O O . ASP B 1 323 ? 6.84 -11.336 17.469 1 97.62 323 ASP B O 1
ATOM 5366 N N . LEU B 1 324 ? 5.25 -9.836 17 1 98.5 324 LEU B N 1
ATOM 5367 C CA . LEU B 1 324 ? 5.973 -9.289 15.859 1 98.5 324 LEU B CA 1
ATOM 5368 C C . LEU B 1 324 ? 7.285 -8.656 16.297 1 98.5 324 LEU B C 1
ATOM 5370 O O . LEU B 1 324 ? 8.32 -8.859 15.664 1 98.5 324 LEU B O 1
ATOM 5374 N N . ALA B 1 325 ? 7.23 -7.906 17.391 1 98.25 325 ALA B N 1
ATOM 5375 C CA . ALA B 1 325 ? 8.414 -7.215 17.891 1 98.25 325 ALA B CA 1
ATOM 5376 C C . ALA B 1 325 ? 9.531 -8.203 18.219 1 98.25 325 ALA B C 1
ATOM 5378 O O . ALA B 1 325 ? 10.711 -7.898 18.047 1 98.25 325 ALA B O 1
ATOM 5379 N N . ALA B 1 326 ? 9.141 -9.367 18.625 1 97.81 326 ALA B N 1
ATOM 5380 C CA . ALA B 1 326 ? 10.109 -10.375 19.062 1 97.81 326 ALA B CA 1
ATOM 5381 C C . ALA B 1 326 ? 10.281 -11.453 18 1 97.81 326 ALA B C 1
ATOM 5383 O O . ALA B 1 326 ? 10.883 -12.5 18.25 1 97.81 326 ALA B O 1
ATOM 5384 N N . HIS B 1 327 ? 9.789 -11.297 16.844 1 98.44 327 HIS B N 1
ATOM 5385 C CA . HIS B 1 327 ? 9.711 -12.367 15.859 1 98.44 327 HIS B CA 1
ATOM 5386 C C . HIS B 1 327 ? 11.102 -12.812 15.422 1 98.44 327 HIS B C 1
ATOM 5388 O O . HIS B 1 327 ? 11.906 -11.992 14.969 1 98.44 327 HIS B O 1
ATOM 5394 N N . PRO B 1 328 ? 11.383 -14.039 15.406 1 98.19 328 PRO B N 1
ATOM 5395 C CA . PRO B 1 328 ? 12.727 -14.531 15.078 1 98.19 328 PRO B CA 1
ATOM 5396 C C . PRO B 1 328 ? 13.109 -14.258 13.625 1 98.19 328 PRO B C 1
ATOM 5398 O O . PRO B 1 328 ? 14.297 -14.078 13.32 1 98.19 328 PRO B O 1
ATOM 5401 N N . GLN B 1 329 ? 12.141 -14.203 12.703 1 98.44 329 GLN B N 1
ATOM 5402 C CA . GLN B 1 329 ? 12.438 -13.938 11.297 1 98.44 329 GLN B CA 1
ATOM 5403 C C . GLN B 1 329 ? 13.07 -12.555 11.125 1 98.44 329 GLN B C 1
ATOM 5405 O O . GLN B 1 329 ? 13.906 -12.359 10.242 1 98.44 329 GLN B O 1
ATOM 5410 N N . LEU B 1 330 ? 12.68 -11.547 11.953 1 98.56 330 LEU B N 1
ATOM 5411 C CA . LEU B 1 330 ? 13.258 -10.211 11.906 1 98.56 330 LEU B CA 1
ATOM 5412 C C . LEU B 1 330 ? 14.656 -10.195 12.508 1 98.56 330 LEU B C 1
ATOM 5414 O O . LEU B 1 330 ? 15.578 -9.609 11.938 1 98.56 330 LEU B O 1
ATOM 5418 N N . THR B 1 331 ? 14.812 -10.898 13.641 1 97.81 331 THR B N 1
ATOM 5419 C CA . THR B 1 331 ? 16.094 -10.883 14.344 1 97.81 331 THR B CA 1
ATOM 5420 C C . THR B 1 331 ? 17.141 -11.672 13.57 1 97.81 331 THR B C 1
ATOM 5422 O O . THR B 1 331 ? 18.281 -11.203 13.398 1 97.81 331 THR B O 1
ATOM 5425 N N . HIS B 1 332 ? 16.812 -12.852 13.023 1 98 332 HIS B N 1
ATOM 5426 C CA . HIS B 1 332 ? 17.75 -13.703 12.312 1 98 332 HIS B CA 1
ATOM 5427 C C . HIS B 1 332 ? 18.219 -13.047 11.016 1 98 332 HIS B C 1
ATOM 5429 O O . HIS B 1 332 ? 19.344 -13.273 10.578 1 98 332 HIS B O 1
ATOM 5435 N N . ARG B 1 333 ? 17.375 -12.203 10.469 1 97.81 333 ARG B N 1
ATOM 5436 C CA . ARG B 1 333 ? 17.703 -11.57 9.195 1 97.81 333 ARG B CA 1
ATOM 5437 C C . ARG B 1 333 ? 18.25 -10.164 9.406 1 97.81 333 ARG B C 1
ATOM 5439 O O . ARG B 1 333 ? 18.344 -9.375 8.461 1 97.81 333 ARG B O 1
ATOM 5446 N N . ASN B 1 334 ? 18.484 -9.789 10.664 1 97.25 334 ASN B N 1
ATOM 5447 C CA . ASN B 1 334 ? 19.094 -8.508 11.023 1 97.25 334 ASN B CA 1
ATOM 5448 C C . ASN B 1 334 ? 18.297 -7.34 10.438 1 97.25 334 ASN B C 1
ATOM 5450 O O . ASN B 1 334 ? 18.875 -6.461 9.789 1 97.25 334 ASN B O 1
ATOM 5454 N N . ARG B 1 335 ? 17 -7.395 10.703 1 97.88 335 ARG B N 1
ATOM 5455 C CA . ARG B 1 335 ? 16.125 -6.391 10.109 1 97.88 335 ARG B CA 1
ATOM 5456 C C . ARG B 1 335 ? 16.047 -5.145 10.984 1 97.88 335 ARG B C 1
ATOM 5458 O O . ARG B 1 335 ? 15.547 -4.105 10.547 1 97.88 335 ARG B O 1
ATOM 5465 N N . TRP B 1 336 ? 16.5 -5.227 12.227 1 97.5 336 TRP B N 1
ATOM 5466 C CA . TRP B 1 336 ? 16.469 -4.098 13.148 1 97.5 336 TRP B CA 1
ATOM 5467 C C . TRP B 1 336 ? 17.734 -3.271 13.047 1 97.5 336 TRP B C 1
ATOM 5469 O O . TRP B 1 336 ? 18.828 -3.822 12.867 1 97.5 336 TRP B O 1
ATOM 5479 N N . ARG B 1 337 ? 17.562 -1.991 13.156 1 96.62 337 ARG B N 1
ATOM 5480 C CA . ARG B 1 337 ? 18.672 -1.045 13.281 1 96.62 337 ARG B CA 1
ATOM 5481 C C . ARG B 1 337 ? 18.406 -0.04 14.398 1 96.62 337 ARG B C 1
ATOM 5483 O O . ARG B 1 337 ? 17.328 -0.035 15 1 96.62 337 ARG B O 1
ATOM 5490 N N . ARG B 1 338 ? 19.406 0.737 14.68 1 96.38 338 ARG B N 1
ATOM 5491 C CA . ARG B 1 338 ? 19.266 1.832 15.633 1 96.38 338 ARG B CA 1
ATOM 5492 C C . ARG B 1 338 ? 19.172 3.176 14.914 1 96.38 338 ARG B C 1
ATOM 5494 O O . ARG B 1 338 ? 19.922 3.428 13.969 1 96.38 338 ARG B O 1
ATOM 5501 N N . VAL B 1 339 ? 18.234 3.977 15.273 1 97.06 339 VAL B N 1
ATOM 5502 C CA . VAL B 1 339 ? 18.094 5.336 14.758 1 97.06 339 VAL B CA 1
ATOM 5503 C C . VAL B 1 339 ? 18.172 6.332 15.914 1 97.06 339 VAL B C 1
ATOM 5505 O O . VAL B 1 339 ? 17.625 6.086 17 1 97.06 339 VAL B O 1
ATOM 5508 N N . GLU B 1 340 ? 18.844 7.414 15.68 1 97.12 340 GLU B N 1
ATOM 5509 C CA . GLU B 1 340 ? 19.016 8.414 16.719 1 97.12 340 GLU B CA 1
ATOM 5510 C C . GLU B 1 340 ? 17.781 9.289 16.859 1 97.12 340 GLU B C 1
ATOM 5512 O O . GLU B 1 340 ? 17.047 9.508 15.891 1 97.12 340 GLU B O 1
ATOM 5517 N N . THR B 1 341 ? 17.5 9.711 18.062 1 96.81 341 THR B N 1
ATOM 5518 C CA . THR B 1 341 ? 16.484 10.695 18.375 1 96.81 341 THR B CA 1
ATOM 5519 C C . THR B 1 341 ? 17.016 11.734 19.359 1 96.81 341 THR B C 1
ATOM 5521 O O . THR B 1 341 ? 18.125 11.578 19.891 1 96.81 341 THR B O 1
ATOM 5524 N N . PRO B 1 342 ? 16.25 12.828 19.578 1 95.06 342 PRO B N 1
ATOM 5525 C CA . PRO B 1 342 ? 16.688 13.797 20.578 1 95.06 342 PRO B CA 1
ATOM 5526 C C . PRO B 1 342 ? 16.844 13.172 21.969 1 95.06 342 PRO B C 1
ATOM 5528 O O . PRO B 1 342 ? 17.609 13.688 22.797 1 95.06 342 PRO B O 1
ATOM 5531 N N . ALA B 1 343 ? 16.203 12.055 22.203 1 93.56 343 ALA B N 1
ATOM 5532 C CA . ALA B 1 343 ? 16.203 11.453 23.531 1 93.56 343 ALA B CA 1
ATOM 5533 C C . ALA B 1 343 ? 17.016 10.164 23.547 1 93.56 343 ALA B C 1
ATOM 5535 O O . ALA B 1 343 ? 16.969 9.398 24.516 1 93.56 343 ALA B O 1
ATOM 5536 N N . GLY B 1 344 ? 17.766 9.898 22.5 1 94.69 344 GLY B N 1
ATOM 5537 C CA . GLY B 1 344 ? 18.594 8.703 22.438 1 94.69 344 GLY B CA 1
ATOM 5538 C C . GLY B 1 344 ? 18.219 7.777 21.297 1 94.69 344 GLY B C 1
ATOM 5539 O O . GLY B 1 344 ? 17.203 7.988 20.625 1 94.69 344 GLY B O 1
ATOM 5540 N N . ALA B 1 345 ? 18.938 6.723 21.172 1 96.88 345 ALA B N 1
ATOM 5541 C CA . ALA B 1 345 ? 18.75 5.805 20.047 1 96.88 345 ALA B CA 1
ATOM 5542 C C . ALA B 1 345 ? 17.578 4.871 20.297 1 96.88 345 ALA B C 1
ATOM 5544 O O . ALA B 1 345 ? 17.328 4.449 21.438 1 96.88 345 ALA B O 1
ATOM 5545 N N . ILE B 1 346 ? 16.844 4.527 19.281 1 97.44 346 ILE B N 1
ATOM 5546 C CA . ILE B 1 346 ? 15.719 3.607 19.359 1 97.44 346 ILE B CA 1
ATOM 5547 C C . ILE B 1 346 ? 15.82 2.568 18.25 1 97.44 346 ILE B C 1
ATOM 5549 O O . ILE B 1 346 ? 16.469 2.807 17.234 1 97.44 346 ILE B O 1
ATOM 5553 N N . PRO B 1 347 ? 15.219 1.405 18.469 1 97.25 347 PRO B N 1
ATOM 5554 C CA . PRO B 1 347 ? 15.164 0.435 17.375 1 97.25 347 PRO B CA 1
ATOM 5555 C C . PRO B 1 347 ? 14.203 0.853 16.266 1 97.25 347 PRO B C 1
ATOM 5557 O O . PRO B 1 347 ? 13.164 1.457 16.547 1 97.25 347 PRO B O 1
ATOM 5560 N N . ALA B 1 348 ? 14.555 0.612 15.086 1 97.38 348 ALA B N 1
ATOM 5561 C CA . ALA B 1 348 ? 13.711 0.803 13.906 1 97.38 348 ALA B CA 1
ATOM 5562 C C . ALA B 1 348 ? 13.969 -0.281 12.867 1 97.38 348 ALA B C 1
ATOM 5564 O O . ALA B 1 348 ? 15.062 -0.85 12.812 1 97.38 348 ALA B O 1
ATOM 5565 N N . LEU B 1 349 ? 13.039 -0.59 12.086 1 97.94 349 LEU B N 1
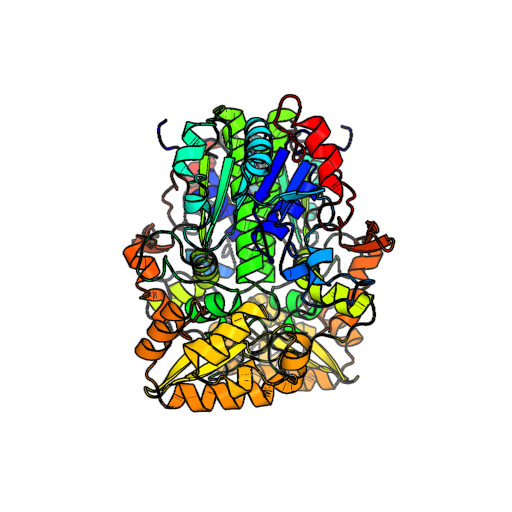ATOM 5566 C CA . LEU B 1 349 ? 13.203 -1.592 11.039 1 97.94 349 LEU B CA 1
ATOM 5567 C C . LEU B 1 349 ? 13.891 -0.992 9.82 1 97.94 349 LEU B C 1
ATOM 5569 O O . LEU B 1 349 ? 13.664 0.175 9.484 1 97.94 349 LEU B O 1
ATOM 5573 N N . LEU B 1 350 ? 14.703 -1.792 9.156 1 97.62 350 LEU B N 1
ATOM 5574 C CA . LEU B 1 350 ? 15.195 -1.461 7.824 1 97.62 350 LEU B CA 1
ATOM 5575 C C . LEU B 1 350 ? 14.047 -1.453 6.816 1 97.62 350 LEU B C 1
ATOM 5577 O O . LEU B 1 350 ? 13.078 -2.203 6.961 1 97.62 350 LEU B O 1
ATOM 5581 N N . PRO B 1 351 ? 14.141 -0.535 5.812 1 97.56 351 PRO B N 1
ATOM 5582 C CA . PRO B 1 351 ? 13.094 -0.591 4.785 1 97.56 351 PRO B CA 1
ATOM 5583 C C . PRO B 1 351 ? 12.992 -1.962 4.121 1 97.56 351 PRO B C 1
ATOM 5585 O O . PRO B 1 351 ? 13.977 -2.703 4.074 1 97.56 351 PRO B O 1
ATOM 5588 N N . PRO B 1 352 ? 11.852 -2.336 3.545 1 98.44 352 PRO B N 1
ATOM 5589 C CA . PRO B 1 352 ? 11.602 -3.695 3.062 1 98.44 352 PRO B CA 1
ATOM 5590 C C . PRO B 1 352 ? 12.555 -4.105 1.938 1 98.44 352 PRO B C 1
ATOM 5592 O O . PRO B 1 352 ? 13.102 -5.211 1.961 1 98.44 352 PRO B O 1
ATOM 5595 N N . PRO B 1 353 ? 12.828 -3.271 0.931 1 98.38 353 PRO B N 1
ATOM 5596 C CA . PRO B 1 353 ? 13.727 -3.73 -0.127 1 98.38 353 PRO B CA 1
ATOM 5597 C C . PRO B 1 353 ? 15.172 -3.865 0.348 1 98.38 353 PRO B C 1
ATOM 5599 O O . PRO B 1 353 ? 15.672 -2.998 1.07 1 98.38 353 PRO B O 1
ATOM 5602 N N . ILE B 1 354 ? 15.797 -4.93 0.007 1 95.94 354 ILE B N 1
ATOM 5603 C CA . ILE B 1 354 ? 17.219 -5.168 0.257 1 95.94 354 ILE B CA 1
ATOM 5604 C C . ILE B 1 354 ? 17.953 -5.297 -1.07 1 95.94 354 ILE B C 1
ATOM 5606 O O . ILE B 1 354 ? 17.672 -6.191 -1.867 1 95.94 354 ILE B O 1
ATOM 5610 N N . SER B 1 355 ? 18.828 -4.422 -1.283 1 95.69 355 SER B N 1
ATOM 5611 C CA . SER B 1 355 ? 19.609 -4.473 -2.516 1 95.69 355 SER B CA 1
ATOM 5612 C C . SER B 1 355 ? 21.047 -4.945 -2.248 1 95.69 355 SER B C 1
ATOM 5614 O O . SER B 1 355 ? 21.625 -4.629 -1.205 1 95.69 355 SER B O 1
ATOM 5616 N N . ARG B 1 356 ? 21.5 -5.578 -3.191 1 91.19 356 ARG B N 1
ATOM 5617 C CA . ARG B 1 356 ? 22.891 -6.016 -3.162 1 91.19 356 ARG B CA 1
ATOM 5618 C C . ARG B 1 356 ? 23.844 -4.824 -3.146 1 91.19 356 ARG B C 1
ATOM 5620 O O . ARG B 1 356 ? 24.891 -4.867 -2.5 1 91.19 356 ARG B O 1
ATOM 5627 N N . ASP B 1 357 ? 23.391 -3.723 -3.732 1 93.75 357 ASP B N 1
ATOM 5628 C CA . ASP B 1 357 ? 24.359 -2.688 -4.07 1 93.75 357 ASP B CA 1
ATOM 5629 C C . ASP B 1 357 ? 24 -1.359 -3.408 1 93.75 357 ASP B C 1
ATOM 5631 O O . ASP B 1 357 ? 24.703 -0.36 -3.592 1 93.75 357 ASP B O 1
ATOM 5635 N N . TRP B 1 358 ? 22.906 -1.343 -2.635 1 95.5 358 TRP B N 1
ATOM 5636 C CA . TRP B 1 358 ? 22.484 -0.071 -2.059 1 95.5 358 TRP B CA 1
ATOM 5637 C C . TRP B 1 358 ? 22.812 -0.014 -0.569 1 95.5 358 TRP B C 1
ATOM 5639 O O . TRP B 1 358 ? 22.672 -1.01 0.143 1 95.5 358 TRP B O 1
ATOM 5649 N N . ARG B 1 359 ? 23.281 1.111 -0.173 1 94.81 359 ARG B N 1
ATOM 5650 C CA . ARG B 1 359 ? 23.406 1.419 1.246 1 94.81 359 ARG B CA 1
ATOM 5651 C C . ARG B 1 359 ? 22.219 2.232 1.748 1 94.81 359 ARG B C 1
ATOM 5653 O O . ARG B 1 359 ? 21.844 3.232 1.135 1 94.81 359 ARG B O 1
ATOM 5660 N N . ILE B 1 360 ? 21.672 1.756 2.803 1 93.62 360 ILE B N 1
ATOM 5661 C CA . ILE B 1 360 ? 20.594 2.502 3.439 1 93.62 360 ILE B CA 1
ATOM 5662 C C . ILE B 1 360 ? 21.172 3.512 4.426 1 93.62 360 ILE B C 1
ATOM 5664 O O . ILE B 1 360 ? 21.953 3.146 5.309 1 93.62 360 ILE B O 1
ATOM 5668 N N . ARG B 1 361 ? 20.844 4.719 4.258 1 92.38 361 ARG B N 1
ATOM 5669 C CA . ARG B 1 361 ? 21.375 5.77 5.113 1 92.38 361 ARG B CA 1
ATOM 5670 C C . ARG B 1 361 ? 20.766 5.723 6.504 1 92.38 361 ARG B C 1
ATOM 5672 O O . ARG B 1 361 ? 19.547 5.504 6.645 1 92.38 361 ARG B O 1
ATOM 5679 N N . SER B 1 362 ? 21.656 5.766 7.457 1 85.62 362 SER B N 1
ATOM 5680 C CA . SER B 1 362 ? 21.172 5.895 8.828 1 85.62 362 SER B CA 1
ATOM 5681 C C . SER B 1 362 ? 20.594 7.281 9.086 1 85.62 362 SER B C 1
ATOM 5683 O O . SER B 1 362 ? 21.047 8.266 8.492 1 85.62 362 SER B O 1
ATOM 5685 N N . GLY B 1 363 ? 19.531 7.211 9.82 1 87.44 363 GLY B N 1
ATOM 5686 C CA . GLY B 1 363 ? 18.906 8.516 9.992 1 87.44 363 GLY B CA 1
ATOM 5687 C C . GLY B 1 363 ? 18.609 8.852 11.445 1 87.44 363 GLY B C 1
ATOM 5688 O O . GLY B 1 363 ? 18.812 8.016 12.328 1 87.44 363 GLY B O 1
ATOM 5689 N N . ARG B 1 364 ? 18.281 10.078 11.656 1 96.56 364 ARG B N 1
ATOM 5690 C CA . ARG B 1 364 ? 17.891 10.641 12.938 1 96.56 364 ARG B CA 1
ATOM 5691 C C . ARG B 1 364 ? 16.5 11.258 12.852 1 96.56 364 ARG B C 1
ATOM 5693 O O . ARG B 1 364 ? 16.141 11.875 11.844 1 96.56 364 ARG B O 1
ATOM 5700 N N . VAL B 1 365 ? 15.727 11.055 13.93 1 98.38 365 VAL B N 1
ATOM 5701 C CA . VAL B 1 365 ? 14.453 11.758 14.039 1 98.38 365 VAL B CA 1
ATOM 5702 C C . VAL B 1 365 ? 14.695 13.188 14.523 1 98.38 365 VAL B C 1
ATOM 5704 O O . VAL B 1 365 ? 15.227 13.398 15.609 1 98.38 365 VAL B O 1
ATOM 5707 N N . PRO B 1 366 ? 14.32 14.141 13.781 1 98.44 366 PRO B N 1
ATOM 5708 C CA . PRO B 1 366 ? 14.656 15.516 14.164 1 98.44 366 PRO B CA 1
ATOM 5709 C C . PRO B 1 366 ? 13.656 16.109 15.156 1 98.44 366 PRO B C 1
ATOM 5711 O O . PRO B 1 366 ? 12.461 15.82 15.086 1 98.44 366 PRO B O 1
ATOM 5714 N N . ALA B 1 367 ? 14.148 16.984 16.047 1 98 367 ALA B N 1
ATOM 5715 C CA . ALA B 1 367 ? 13.266 17.859 16.797 1 98 367 ALA B CA 1
ATOM 5716 C C . ALA B 1 367 ? 12.68 18.953 15.898 1 98 367 ALA B C 1
ATOM 5718 O O . ALA B 1 367 ? 13.219 19.234 14.828 1 98 367 ALA B O 1
ATOM 5719 N N . LEU B 1 368 ? 11.602 19.547 16.391 1 98.12 368 LEU B N 1
ATOM 5720 C CA . LEU B 1 368 ? 10.977 20.625 15.617 1 98.12 368 LEU B CA 1
ATOM 5721 C C . LEU B 1 368 ? 11.953 21.766 15.398 1 98.12 368 LEU B C 1
ATOM 5723 O O . LEU B 1 368 ? 12.469 22.344 16.359 1 98.12 368 LEU B O 1
ATOM 5727 N N . GLY B 1 369 ? 12.273 22.047 14.172 1 98.38 369 GLY B N 1
ATOM 5728 C CA . GLY B 1 369 ? 13.094 23.188 13.812 1 98.38 369 GLY B CA 1
ATOM 5729 C C . GLY B 1 369 ? 14.562 22.984 14.133 1 98.38 369 GLY B C 1
ATOM 5730 O O . GLY B 1 369 ? 15.352 23.938 14.086 1 98.38 369 GLY B O 1
ATOM 5731 N N . GLU B 1 370 ? 14.969 21.812 14.414 1 98 370 GLU B N 1
ATOM 5732 C CA . GLU B 1 370 ? 16.344 21.5 14.82 1 98 370 GLU B CA 1
ATOM 5733 C C . GLU B 1 370 ? 17.344 22 13.781 1 98 370 GLU B C 1
ATOM 5735 O O . GLU B 1 370 ? 18.453 22.391 14.133 1 98 370 GLU B O 1
ATOM 5740 N N . HIS B 1 371 ? 16.953 22.062 12.547 1 98.31 371 HIS B N 1
ATOM 5741 C CA . HIS B 1 371 ? 17.906 22.328 11.469 1 98.31 371 HIS B CA 1
ATOM 5742 C C . HIS B 1 371 ? 17.641 23.688 10.836 1 98.31 371 HIS B C 1
ATOM 5744 O O . HIS B 1 371 ? 18.219 24.016 9.789 1 98.31 371 HIS B O 1
ATOM 5750 N N . THR B 1 372 ? 16.812 24.516 11.453 1 97.81 372 THR B N 1
ATOM 5751 C CA . THR B 1 372 ? 16.438 25.812 10.898 1 97.81 372 THR B CA 1
ATOM 5752 C C . THR B 1 372 ? 17.672 26.688 10.711 1 97.81 372 THR B C 1
ATOM 5754 O O . THR B 1 372 ? 17.875 27.266 9.641 1 97.81 372 THR B O 1
ATOM 5757 N N . GLY B 1 373 ? 18.5 26.781 11.711 1 96.38 373 GLY B N 1
ATOM 5758 C CA . GLY B 1 373 ? 19.688 27.609 11.656 1 96.38 373 GLY B CA 1
ATOM 5759 C C . GLY B 1 373 ? 20.672 27.188 10.578 1 96.38 373 GLY B C 1
ATOM 5760 O O . GLY B 1 373 ? 21.141 28.031 9.805 1 96.38 373 GLY B O 1
ATOM 5761 N N . VAL B 1 374 ? 20.984 25.891 10.461 1 96.69 374 VAL B N 1
ATOM 5762 C CA . VAL B 1 374 ? 21.969 25.359 9.523 1 96.69 374 VAL B CA 1
ATOM 5763 C C . VAL B 1 374 ? 21.469 25.562 8.094 1 96.69 374 VAL B C 1
ATOM 5765 O O . VAL B 1 374 ? 22.234 25.938 7.203 1 96.69 374 VAL B O 1
ATOM 5768 N N . VAL B 1 375 ? 20.219 25.297 7.895 1 97.44 375 VAL B N 1
ATOM 5769 C CA . VAL B 1 375 ? 19.641 25.438 6.562 1 97.44 375 VAL B CA 1
ATOM 5770 C C . VAL B 1 375 ? 19.625 26.922 6.172 1 97.44 375 VAL B C 1
ATOM 5772 O O . VAL B 1 375 ? 19.891 27.266 5.016 1 97.44 375 VAL B O 1
ATOM 5775 N N . ARG B 1 376 ? 19.266 27.828 7.137 1 96 376 ARG B N 1
ATOM 5776 C CA . ARG B 1 376 ? 19.312 29.266 6.871 1 96 376 ARG B CA 1
ATOM 5777 C C . ARG B 1 376 ? 20.719 29.719 6.488 1 96 376 ARG B C 1
ATOM 5779 O O . ARG B 1 376 ? 20.891 30.531 5.586 1 96 376 ARG B O 1
ATOM 5786 N N . ALA B 1 377 ? 21.703 29.203 7.141 1 96.06 377 ALA B N 1
ATOM 5787 C CA . ALA B 1 377 ? 23.094 29.562 6.848 1 96.06 377 ALA B CA 1
ATOM 5788 C C . ALA B 1 377 ? 23.484 29.078 5.457 1 96.06 377 ALA B C 1
ATOM 5790 O O . ALA B 1 377 ? 24.25 29.75 4.758 1 96.06 377 ALA B O 1
ATOM 5791 N N . GLU B 1 378 ? 22.984 27.938 5.09 1 96.69 378 GLU B N 1
ATOM 5792 C CA . GLU B 1 378 ? 23.375 27.312 3.836 1 96.69 378 GLU B CA 1
ATOM 5793 C C . GLU B 1 378 ? 22.656 27.953 2.645 1 96.69 378 GLU B C 1
ATOM 5795 O O . GLU B 1 378 ? 23.281 28.172 1.599 1 96.69 378 GLU B O 1
ATOM 5800 N N . PHE B 1 379 ? 21.359 28.266 2.791 1 95.38 379 PHE B N 1
ATOM 5801 C CA . PHE B 1 379 ? 20.562 28.656 1.637 1 95.38 379 PHE B CA 1
ATOM 5802 C C . PHE B 1 379 ? 20.156 30.125 1.745 1 95.38 379 PHE B C 1
ATOM 5804 O O . PHE B 1 379 ? 19.688 30.719 0.771 1 95.38 379 PHE B O 1
ATOM 5811 N N . GLY B 1 380 ? 20.281 30.766 2.922 1 89.88 380 GLY B N 1
ATOM 5812 C CA . GLY B 1 380 ? 19.703 32.062 3.193 1 89.88 380 GLY B CA 1
ATOM 5813 C C . GLY B 1 380 ? 20.672 33.219 2.986 1 89.88 380 GLY B C 1
ATOM 5814 O O . GLY B 1 380 ? 20.406 34.344 3.387 1 89.88 380 GLY B O 1
ATOM 5815 N N . ALA B 1 381 ? 21.859 32.906 2.49 1 81.88 381 ALA B N 1
ATOM 5816 C CA . ALA B 1 381 ? 22.828 33.969 2.277 1 81.88 381 ALA B CA 1
ATOM 5817 C C . ALA B 1 381 ? 22.219 35.094 1.429 1 81.88 381 ALA B C 1
ATOM 5819 O O . ALA B 1 381 ? 21.672 34.844 0.354 1 81.88 381 ALA B O 1
ATOM 5820 N N . GLY B 1 382 ? 22.344 36.281 1.953 1 79.19 382 GLY B N 1
ATOM 5821 C CA . GLY B 1 382 ? 21.875 37.469 1.23 1 79.19 382 GLY B CA 1
ATOM 5822 C C . GLY B 1 382 ? 20.391 37.719 1.429 1 79.19 382 GLY B C 1
ATOM 5823 O O . GLY B 1 382 ? 19.844 38.688 0.873 1 79.19 382 GLY B O 1
ATOM 5824 N N . LEU B 1 383 ? 19.812 36.812 2.188 1 80.75 383 LEU B N 1
ATOM 5825 C CA . LEU B 1 383 ? 18.391 37 2.408 1 80.75 383 LEU B CA 1
ATOM 5826 C C . LEU B 1 383 ? 18.141 37.844 3.662 1 80.75 383 LEU B C 1
ATOM 5828 O O . LEU B 1 383 ? 19.031 38 4.492 1 80.75 383 LEU B O 1
ATOM 5832 N N . LEU B 1 384 ? 16.953 38.438 3.738 1 70.06 384 LEU B N 1
ATOM 5833 C CA . LEU B 1 384 ? 16.547 39.219 4.91 1 70.06 384 LEU B CA 1
ATOM 5834 C C . LEU B 1 384 ? 16.578 38.344 6.168 1 70.06 384 LEU B C 1
ATOM 5836 O O . LEU B 1 384 ? 16.328 37.156 6.105 1 70.06 384 LEU B O 1
ATOM 5840 N N . SER B 1 385 ? 17.219 38.812 7.305 1 62.41 385 SER B N 1
ATOM 5841 C CA . SER B 1 385 ? 17.156 38.094 8.578 1 62.41 385 SER B CA 1
ATOM 5842 C C . SER B 1 385 ? 15.984 38.562 9.43 1 62.41 385 SER B C 1
ATOM 5844 O O . SER B 1 385 ? 15.445 39.656 9.195 1 62.41 385 SER B O 1
ATOM 5846 N N . ALA B 1 386 ? 15.289 37.688 10.227 1 57.97 386 ALA B N 1
ATOM 5847 C CA . ALA B 1 386 ? 14.195 38.062 11.117 1 57.97 386 ALA B CA 1
ATOM 5848 C C . ALA B 1 386 ? 14.492 39.344 11.852 1 57.97 386 ALA B C 1
ATOM 5850 O O . ALA B 1 386 ? 13.57 40.094 12.234 1 57.97 386 ALA B O 1
ATOM 5851 N N . ASP B 1 387 ? 15.719 39.531 12.148 1 49.94 387 ASP B N 1
ATOM 5852 C CA . ASP B 1 387 ? 16.094 40.75 12.859 1 49.94 387 ASP B CA 1
ATOM 5853 C C . ASP B 1 387 ? 16.125 41.969 11.922 1 49.94 387 ASP B C 1
ATOM 5855 O O . ASP B 1 387 ? 16.312 43.094 12.359 1 49.94 387 ASP B O 1
ATOM 5859 N N . ASP B 1 388 ? 15.875 41.688 10.805 1 44.91 388 ASP B N 1
ATOM 5860 C CA . ASP B 1 388 ? 15.883 42.875 9.961 1 44.91 388 ASP B CA 1
ATOM 5861 C C . ASP B 1 388 ? 14.531 43.562 9.977 1 44.91 388 ASP B C 1
ATOM 5863 O O . ASP B 1 388 ? 13.484 42.938 9.93 1 44.91 388 ASP B O 1
#

Secondary structure (DSSP, 8-state):
---B-TTTT-EEEEE--SSHHHHHHHHHHHTT-EEEEEE-TTT-SGGGGS--TBTTB-HHHHHH-TTEEEEE--TTSHHHHHHHHHHHHH-SEEEE-PSTTHHHHTT--HHHHHHH-TT-EEEEEESS-SSSTTTTS---HHHHHHHTTTTTTSEETTEE---SS-HHHHHHHHHHHHHHHHHHHHHHHHS--EEEEEEHHHHHHHHTHHHHHHHHTTPPPPPP-SSS-SSSSSEEEEE-TTS-EEEEE-SSHHHHHHIIIIIS--HHHHH-GGGSSHHHHHHTHHHHHHHHHHHHTTS-HHHHHHHHHHHT--EEE---HHHHHT-HHHHHTT-EEEEB-TT--EEEEPPS-EESSBPPPP-BPPPTTTTHHHHHHHH-TTSPPTT-/---B-TTTT-EEEEE--SSHHHHHHHHHHHTT-EEEEEE-TTT-SGGGGS--TBTTB-HHHHHH-TTEEEEE--TTSHHHHHHHHHHHHH-SEEEE-PSTTHHHHTT--HHHHHHH-TT-EEEEEESS-SSSTTTTS---HHHHHHHTTTTTTSEETTEE---SS-HHHHHHHHHHHHHHHHHHHHHHHHS--EEEEEEHHHHHHHHTHHHHHHHHTTPPPPPP-SSS-SSSSSEEEEE-TTS-EEEEE-SSHHHHHHIIIIIS--HHHHH-GGGSSHHHHHHTHHHHHHHHHHHHTTS-HHHHHHHHHHHT--EEE---HHHHHT-HHHHHTT-EEEEB-TT--EEEEPPS-EESSBPPPP-BPPPTTTTHHHHHHHH-TTSPPTT-

Organism: Pseudonocardia thermophila (NCBI:txid1848)

Sequence (776 aa):
MSVHAPLDGLIVVALEQAIAAPLCTRHLADLGARVIKVEHPAGGDTTRHYDQVVHGMAAHFAWLNHGKESVALDLTSTVDRQLFDALLREADVLVSNLAPGALARLGLAPVGLAEQHPQLVVVDISGYGVGGPLDHRRAYDLLIQAEGGACFITGEPDTPVKSGIPIADIGTALYALSSVLTALYDRERTGRGTVVSVAMFDVVAEMMGFALNQVLHGGAVPVPVRMGSPMVAPYGAYPTRDGETVVLGTTSDREWQRLARDLLGRADLADDPRYTRNQDRVHRRSELDAVIADWTVEHDLAEIQELADRAGIGSARLNDVTDLAAHPQLTHRNRWRRVETPAGAIPALLPPPISRDWRIRSGRVPALGEHTGVVRAEFGAGLLSADDMSVHAPLDGLIVVALEQAIAAPLCTRHLADLGARVIKVEHPAGGDTTRHYDQVVHGMAAHFAWLNHGKESVALDLTSTVDRQLFDALLREADVLVSNLAPGALARLGLAPVGLAEQHPQLVVVDISGYGVGGPLDHRRAYDLLIQAEGGACFITGEPDTPVKSGIPIADIGTALYALSSVLTALYDRERTGRGTVVSVAMFDVVAEMMGFALNQVLHGGAVPVPVRMGSPMVAPYGAYPTRDGETVVLGTTSDREWQRLARDLLGRADLADDPRYTRNQDRVHRRSELDAVIADWTVEHDLAEIQELADRAGIGSARLNDVTDLAAHPQLTHRNRWRRVETPAGAIPALLPPPISRDWRIRSGRVPALGEHTGVVRAEFGAGLLSADD

Foldseek 3Di:
DAAAQPLAPAEEEEADADFQQLQLVVVVLQSHYAYEYEAALPPGHPQQVPDLPPVGGHPRLQFRFWSYHFAHADLVDPQRVVLVVLSLQRHQEYEYEDAQCPCVVSVNPPVVSCVVRFRHAYEYEYAADPDDDCSRDHDDLVRLCVVLCVQVQEDAAPGGDDDPPSCLRHLSNVVSNVSSVVQVVVCVVVVGGDYHYTHSNVSSNVVCVVQCVCVVVPHDRRGHDHQAGLQFPDWGWAAAQVGWIKTWGDDFLVLVLLCCCQQLVHVVCNPPPCPNGGVSCSVVRVVVRVSVNVRRSHHDPVVSCVSCVVSVTDMDTDDDPVCVVVPVVCVVVVQWDWAAEPSGIDIDGNDDDDDPRHGGDHTYSDDHNNCNVVSCVVRVVPGDDPVD/DAAAQPLAPAEEEEADADFQQLQLVVVVLQSHYAYEYEAALPPGHPQQVPDLPPVGGHPRLQFRFWSYHFAHADLVDPQRVVLVVLSLQRHQEYEYEDAQCPCVVSVNPPVVSCVVRFRYAYEYEYAADPDDDCSRDHDDLVRLCVVLCVQVQEDAAPGGDDDPPSCLRHLSNVVSNVSSVVQVVVCVVVVGGDYHYTHSNVSSNVVCVVQCVCVVVPHDRRGHDHQAGLQFPDWGWAAAQVGWIKTWGDDFLVLVLLCCCQQLVHVVCNPPPCPRGRVSCSVVRVVVRVSVNVRRSHHDPVVSCVSCVVSVIDMDTDDDPVCVVVPVVCVVVVQWDWAAEPSGIDIDGNDDDDDPRYGGDHTYSDDHNNCNVVSCVVRVVPGDDPVD

Nearest PDB structures (foldseek):
  9br6-assembly1_A  TM=9.263E-01  e=3.780E-36  Homo sapiens
  4hl6-assembly3_E  TM=9.071E-01  e=1.263E-36  Escherichia coli K-12
  4ed9-assembly1_A-2  TM=8.580E-01  e=8.343E-36  Brucella suis 1330
  1vgr-assembly1_B  TM=8.868E-01  e=3.963E-32  Oxalobacter formigenes
  1p5r-assembly1_B  TM=8.865E-01  e=8.852E-31  Oxalobacter formigenes

Radius of gyration: 25.65 Å; Cα contacts (8 Å, |Δi|>4): 1801; chains: 2; bounding box: 64×82×65 Å

Solvent-accessible surface area (backbone atoms only — not comparable to full-atom values): 38153 Å² total; per-residue (Å²): 132,81,65,40,35,73,36,55,88,38,32,33,40,29,46,45,45,71,52,24,46,28,44,22,49,25,53,42,14,32,33,29,22,47,28,41,36,46,24,41,68,82,75,42,39,68,35,53,66,64,46,45,46,46,79,66,33,8,30,53,36,57,60,31,36,34,33,36,40,22,28,46,40,47,73,85,36,70,54,40,33,52,43,50,52,43,46,56,74,69,30,43,32,38,40,34,43,55,61,68,64,46,49,47,75,71,70,53,34,60,71,59,46,38,70,77,35,52,54,27,29,35,39,42,36,38,36,53,33,84,49,41,87,50,33,75,44,56,63,50,45,69,35,39,33,23,44,39,13,45,18,48,30,7,22,38,79,95,40,51,14,34,57,48,50,56,54,37,29,52,51,35,9,41,53,49,38,35,48,53,33,46,40,53,35,34,19,75,76,68,65,36,33,41,40,34,39,38,19,29,36,44,38,41,44,57,65,36,35,41,56,40,36,24,44,76,46,73,36,69,74,74,58,24,58,26,47,50,49,78,69,36,28,54,35,35,70,31,50,22,51,75,73,48,42,40,26,40,50,34,89,45,57,68,47,41,41,30,45,25,38,62,54,68,63,31,56,68,60,47,67,31,78,70,49,54,46,46,70,42,21,44,76,38,34,70,61,51,48,50,54,50,34,64,53,32,44,74,32,42,60,70,56,49,49,52,44,24,54,76,41,72,38,38,59,26,46,64,26,42,56,66,52,41,74,65,31,59,51,44,63,63,50,61,35,65,42,74,30,42,38,91,78,47,71,41,80,41,72,58,72,46,70,45,45,79,49,53,38,72,48,82,30,34,32,56,49,89,32,68,37,32,67,63,50,41,65,71,54,28,72,92,50,74,51,88,88,99,132,80,65,39,36,72,37,54,88,39,32,34,39,28,47,46,45,70,51,24,46,28,44,23,50,24,54,43,14,31,33,31,22,48,29,41,36,47,25,43,70,83,76,42,39,68,35,53,65,64,46,45,46,46,80,66,33,8,29,54,37,57,58,29,35,33,34,35,39,23,29,46,38,47,72,87,38,70,55,40,33,51,42,50,53,44,48,56,74,69,30,43,31,38,39,34,43,52,60,67,64,48,50,45,75,72,70,53,33,60,71,62,46,38,70,77,35,52,54,28,30,35,39,42,37,38,36,54,33,83,50,41,87,49,33,76,46,56,64,48,44,68,35,38,32,22,45,40,13,46,18,47,30,7,21,39,78,95,42,52,13,34,56,47,52,59,56,37,29,52,50,34,9,41,53,50,38,35,48,52,33,46,41,53,35,32,19,75,74,71,66,35,33,44,40,33,38,38,20,29,36,44,39,40,45,56,65,36,35,39,56,40,36,24,45,76,48,73,36,70,74,72,56,23,57,25,47,51,50,78,69,38,27,55,35,35,70,30,50,22,51,73,74,48,42,40,27,42,49,33,91,46,56,69,45,41,42,29,45,26,38,61,54,68,63,31,53,69,61,48,67,31,78,72,49,54,46,46,69,43,20,43,76,40,33,70,61,51,48,51,54,50,33,64,54,32,43,74,31,40,59,71,56,48,49,51,44,25,54,74,41,70,38,37,59,26,44,65,26,40,56,66,51,42,73,65,31,59,52,45,61,64,50,61,35,66,44,74,30,41,37,88,77,47,72,41,82,41,70,58,71,46,68,44,44,79,49,52,38,72,47,82,28,34,30,55,50,90,33,67,36,32,66,63,50,42,65,71,55,28,72,94,50,76,51,90,88,99

pLDDT: mean 95.12, std 6.12, range [44.44, 98.94]

InterPro domains:
  IPR003673 CoA-transferase family III [PF02515] (7-372)
  IPR023606 CoA-transferase family III domain 1 superfamily [G3DSA:3.40.50.10540] (1-386)
  IPR023606 CoA-transferase family III domain 1 superfamily [SSF89796] (6-380)
  IPR044855 CoA-transferase family III domain 3 superfamily [G3DSA:3.30.1540.10] (227-317)
  IPR050483 CoA-transferase III domain-containing protein [PTHR48207] (4-378)